Protein AF-A0A4R4GL55-F1 (afdb_monomer_lite)

Radius of gyration: 36.6 Å; chains: 1; bounding box: 123×50×94 Å

Organism: NCBI:txid357276

pLDDT: mean 77.52, std 16.95, range [28.11, 96.38]

Secondary structure (DSSP, 8-state):
--SHHHHHHHHHHHHHHHHHHH-TT-HHHHHHHHHHHHHHHH-TTSS-TT-HHHHHHHHHHHHHTTTT-STHHHHHHHHHTT-TTSSHHHHHHHHHHHHHHHHTT--GGGGGS-GGGS-HHHHHHHHHHHHHHHHHHH-GGGTGGGTSS---S-TT-----GGGHHHHHHHHHH--STTTHHHHHHHHHHHHHHHHSS-HHHHTB-HHHHHHT-GGGTT---B-HHHHHHHHT-SSPPGGGSPPTTSPP--EEEPSSSTT-EEEGGGS-HHHHHHHHHHHHHHHHHHHHHH--BTTB---EEEEEEESTTTT--HHHHHHHHHHHHHHHHTS--SS--EEEEEEE---HHHHTTS-GGG---EETTEE--S--SS--TT--HHHHHHHHTT-SS-S--HHHHHHHHHHHHHHHSS---TT-HHHHHHHHHHHHT---HHHHHHHHHHHHHHS--------

Foldseek 3Di:
DPPVVPVVVVVVVVVVLVCLLQVPVHPVLNVLNVLVLVLVVVCVVVDDPPDPVVVSSVVSVVPVVVPPDPVVSVVVVVVCVVVVQDDSVVSVVSLLLVLLCVLVVHDSCLVSDDLVPDDLLSVLSVVLSVLLVVLCLPPVVNVCVQDVDPDRQPPSGDPGDSVCSNVSVVVLVVQPAPSNLLNLLSVVQNVVCVVPVDRVLQVQFDPVLQVVVPDVQVPHRHHDPVSQCVVVVDPPDDSSNPHHPSDDDWDWDADPVDHSDTDTPVPDDPQVVLLCVVLVVVVVVLRNLLRDQDVNDHDQEEEAEAEASCVPHDLVCLLCVVVVNVVSVVSDDRPGHNYYHYHYDHPALNNQQCDWPVNDFADDPNDTDPPDQPDTRHNDDSLVCNCRVNVDVDRPDDVVLVVVLVVLVCVLVDPDDDLPDPVSLCVSLVSLVPDPDPVSSVVSVVSSCVSHPPPPPPDD

Structure (mmCIF, N/CA/C/O backbone):
data_AF-A0A4R4GL55-F1
#
_entry.id   AF-A0A4R4GL55-F1
#
loop_
_atom_site.group_PDB
_atom_site.id
_atom_site.type_symbol
_atom_site.label_atom_id
_atom_site.label_alt_id
_atom_site.label_comp_id
_atom_site.label_asym_id
_atom_site.label_entity_id
_atom_site.label_seq_id
_atom_site.pdbx_PDB_ins_code
_atom_site.Cartn_x
_atom_site.Cartn_y
_atom_site.Cartn_z
_atom_site.occupancy
_atom_site.B_iso_or_equiv
_atom_site.auth_seq_id
_atom_site.auth_comp_id
_atom_site.auth_asym_id
_atom_site.auth_atom_id
_atom_site.pdbx_PDB_model_num
ATOM 1 N N . MET A 1 1 ? -62.341 -5.459 10.898 1.00 30.66 1 MET A N 1
ATOM 2 C CA . MET A 1 1 ? -61.127 -5.985 11.565 1.00 30.66 1 MET A CA 1
ATOM 3 C C . MET A 1 1 ? -59.828 -5.554 10.856 1.00 30.66 1 MET A C 1
ATOM 5 O O . MET A 1 1 ? -58.960 -6.383 10.653 1.00 30.66 1 MET A O 1
ATOM 9 N N . VAL A 1 2 ? -59.649 -4.274 10.478 1.00 29.78 2 VAL A N 1
ATOM 10 C CA . VAL A 1 2 ? -58.371 -3.776 9.886 1.00 29.78 2 VAL A CA 1
ATOM 11 C C . VAL A 1 2 ? -58.024 -2.353 10.380 1.00 29.78 2 VAL A C 1
ATOM 13 O O . VAL A 1 2 ? -57.341 -1.598 9.705 1.00 29.78 2 VAL A O 1
ATOM 16 N N . VAL A 1 3 ? -58.511 -1.937 11.555 1.00 28.11 3 VAL A N 1
ATOM 17 C CA . VAL A 1 3 ? -58.248 -0.576 12.086 1.00 28.11 3 VAL A CA 1
ATOM 18 C C . VAL A 1 3 ? -57.342 -0.590 13.327 1.00 28.11 3 VAL A C 1
ATOM 20 O O . VAL A 1 3 ? -56.699 0.414 13.612 1.00 28.11 3 VAL A O 1
ATOM 23 N N . GLU A 1 4 ? -57.177 -1.734 13.997 1.00 29.48 4 GLU A N 1
ATOM 24 C CA . GLU A 1 4 ? -56.318 -1.851 15.191 1.00 29.48 4 GLU A CA 1
ATOM 25 C C . GLU A 1 4 ? -54.807 -1.825 14.861 1.00 29.48 4 GLU A C 1
ATOM 27 O O . GLU A 1 4 ? -54.028 -1.240 15.603 1.00 29.48 4 GLU A O 1
ATOM 32 N N . ASN A 1 5 ? -54.376 -2.270 13.672 1.00 36.34 5 ASN A N 1
ATOM 33 C CA . ASN A 1 5 ? -52.941 -2.356 13.332 1.00 36.34 5 ASN A CA 1
ATOM 34 C C . ASN A 1 5 ? -52.243 -1.024 12.980 1.00 36.34 5 ASN A C 1
ATOM 36 O O . ASN A 1 5 ? -51.018 -0.989 12.864 1.00 36.34 5 ASN A O 1
ATOM 40 N N . LEU A 1 6 ? -52.977 0.072 12.757 1.00 32.00 6 LEU A N 1
ATOM 41 C CA . LEU A 1 6 ? -52.378 1.369 12.397 1.00 32.00 6 LEU A CA 1
ATOM 42 C C . LEU A 1 6 ? -52.045 2.221 13.627 1.00 32.00 6 LEU A C 1
ATOM 44 O O . LEU A 1 6 ? -51.045 2.938 13.615 1.00 32.00 6 LEU A O 1
ATOM 48 N N . HIS A 1 7 ? -52.848 2.146 14.692 1.00 34.62 7 HIS A N 1
ATOM 49 C CA . HIS A 1 7 ? -52.571 2.867 15.937 1.00 34.62 7 HIS A CA 1
ATOM 50 C C . HIS A 1 7 ? -51.459 2.215 16.756 1.00 34.62 7 HIS A C 1
ATOM 52 O O . HIS A 1 7 ? -50.585 2.947 17.218 1.00 34.62 7 HIS A O 1
ATOM 58 N N . ASP A 1 8 ? -51.413 0.884 16.825 1.00 39.06 8 ASP A N 1
ATOM 59 C CA . ASP A 1 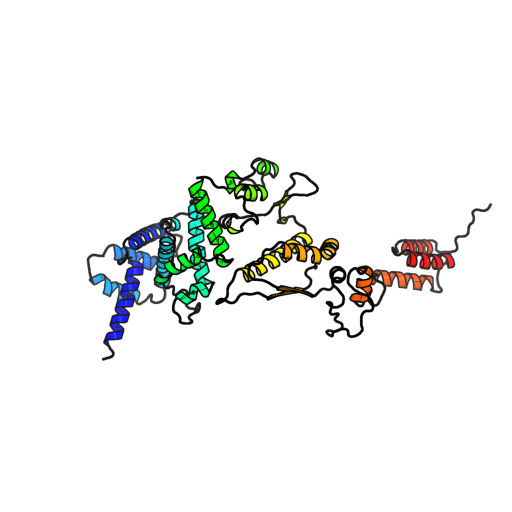8 ? -50.361 0.167 17.555 1.00 39.06 8 ASP A CA 1
ATOM 60 C C . ASP A 1 8 ? -48.976 0.385 16.931 1.00 39.06 8 ASP A C 1
ATOM 62 O O . ASP A 1 8 ? -48.041 0.769 17.629 1.00 39.06 8 ASP A O 1
ATOM 66 N N . ASN A 1 9 ? -48.868 0.320 15.597 1.00 43.47 9 ASN A N 1
ATOM 67 C CA . ASN A 1 9 ? -47.631 0.675 14.887 1.00 43.47 9 ASN A CA 1
ATOM 68 C C . ASN A 1 9 ? -47.214 2.135 15.134 1.00 43.47 9 ASN A C 1
ATOM 70 O O . ASN A 1 9 ? -46.028 2.450 15.189 1.00 43.47 9 ASN A O 1
ATOM 74 N N . THR A 1 10 ? -48.173 3.056 15.276 1.00 45.47 10 THR A N 1
ATOM 75 C CA . THR A 1 10 ? -47.854 4.471 15.523 1.00 45.47 10 THR A CA 1
ATOM 76 C C . THR A 1 10 ? -47.361 4.679 16.957 1.00 45.47 10 THR A C 1
ATOM 78 O O . THR A 1 10 ? -46.409 5.426 17.163 1.00 45.47 10 THR A O 1
ATOM 81 N N . LEU A 1 11 ? -47.974 4.012 17.939 1.00 46.81 11 LEU A N 1
ATOM 82 C CA . LEU A 1 11 ? -47.552 4.034 19.343 1.00 46.81 11 LEU A CA 1
ATOM 83 C C . LEU A 1 11 ? -46.159 3.423 19.525 1.00 46.81 11 LEU A C 1
ATOM 85 O O . LEU A 1 11 ? -45.307 4.063 20.133 1.00 46.81 11 LEU A O 1
ATOM 89 N N . GLU A 1 12 ? -45.887 2.272 18.914 1.00 49.31 12 GLU A N 1
ATOM 90 C CA . GLU A 1 12 ? -44.582 1.602 18.974 1.00 49.31 12 GLU A CA 1
ATOM 91 C C . GLU A 1 12 ? -43.459 2.462 18.365 1.00 49.31 12 GLU A C 1
ATOM 93 O O . GLU A 1 12 ? -42.382 2.626 18.947 1.00 49.31 12 GLU A O 1
ATOM 98 N N . ILE A 1 13 ? -43.719 3.095 17.216 1.00 52.75 13 ILE A N 1
ATOM 99 C CA . ILE A 1 13 ? -42.781 4.045 16.599 1.00 52.75 13 ILE A CA 1
ATOM 100 C C . ILE A 1 13 ? -42.515 5.230 17.537 1.00 52.75 13 ILE A C 1
ATOM 102 O O . ILE A 1 13 ? -41.374 5.687 17.651 1.00 52.75 13 ILE A O 1
ATOM 106 N N . ILE A 1 14 ? -43.549 5.734 18.213 1.00 52.19 14 ILE A N 1
ATOM 107 C CA . ILE A 1 14 ? -43.421 6.861 19.139 1.00 52.19 14 ILE A CA 1
ATOM 108 C C . ILE A 1 14 ? -42.632 6.462 20.392 1.00 52.19 14 ILE A C 1
ATOM 110 O O . ILE A 1 14 ? -41.744 7.213 20.796 1.00 52.19 14 ILE A O 1
ATOM 114 N N . GLU A 1 15 ? -42.891 5.296 20.980 1.00 57.12 15 GLU A N 1
ATOM 115 C CA . GLU A 1 15 ? -42.141 4.781 22.132 1.00 57.12 15 GLU A CA 1
ATOM 116 C C . GLU A 1 15 ? -40.660 4.574 21.805 1.00 57.12 15 GLU A C 1
ATOM 118 O O . GLU A 1 15 ? -39.788 4.961 22.583 1.00 57.12 15 GLU A O 1
ATOM 123 N N . ASN A 1 16 ? -40.351 4.043 20.621 1.00 61.22 16 ASN A N 1
ATOM 124 C CA . ASN A 1 16 ? -38.969 3.898 20.167 1.00 61.22 16 ASN A CA 1
ATOM 125 C C . ASN A 1 16 ? -38.289 5.257 19.938 1.00 61.22 16 ASN A C 1
ATOM 127 O O . ASN A 1 16 ? -37.118 5.434 20.272 1.00 61.22 16 ASN A O 1
ATOM 131 N N . CYS A 1 17 ? -39.015 6.256 19.426 1.00 60.09 17 CYS A N 1
ATOM 132 C CA . CYS A 1 17 ? -38.489 7.617 19.305 1.00 60.09 17 CYS A CA 1
ATOM 133 C C . CYS A 1 17 ? -38.248 8.278 20.670 1.00 60.09 17 CYS A C 1
ATOM 135 O O . CYS A 1 17 ? -37.281 9.026 20.816 1.00 60.09 17 CYS A O 1
ATOM 137 N N . LEU A 1 18 ? -39.111 8.021 21.657 1.00 61.38 18 LEU A N 1
ATOM 138 C CA . LEU A 1 18 ? -38.955 8.531 23.019 1.00 61.38 18 LEU A CA 1
ATOM 139 C C . LEU A 1 18 ? -37.742 7.909 23.706 1.00 61.38 18 LEU A C 1
ATOM 141 O O . LEU A 1 18 ? -36.926 8.649 24.245 1.00 61.38 18 LEU A O 1
ATOM 145 N N . ASP A 1 19 ? -37.551 6.595 23.604 1.00 66.94 19 ASP A N 1
ATOM 146 C CA . ASP A 1 19 ? -36.367 5.943 24.170 1.00 66.94 19 ASP A CA 1
ATOM 147 C C . ASP A 1 19 ? -35.058 6.453 23.541 1.00 66.94 19 ASP A C 1
ATOM 149 O O . ASP A 1 19 ? -34.090 6.734 24.246 1.00 66.94 19 ASP A O 1
ATOM 153 N N . LEU A 1 20 ? -35.036 6.704 22.227 1.00 67.19 20 LEU A N 1
ATOM 154 C CA . LEU A 1 20 ? -33.890 7.340 21.561 1.00 67.19 20 LEU A CA 1
ATOM 155 C C . LEU A 1 20 ? -33.590 8.761 22.080 1.00 67.19 20 LEU A C 1
ATOM 157 O O . LEU A 1 20 ? -32.464 9.240 21.942 1.00 67.19 20 LEU A O 1
ATOM 161 N N . LEU A 1 21 ? -34.582 9.452 22.647 1.00 63.69 21 LEU A N 1
ATOM 162 C CA . LEU A 1 21 ? -34.470 10.824 23.155 1.00 63.69 21 LEU A CA 1
ATOM 163 C C . LEU A 1 21 ? -34.129 10.892 24.645 1.00 63.69 21 LEU A C 1
ATOM 165 O O . LEU A 1 21 ? -33.408 11.807 25.060 1.00 63.69 21 LEU A O 1
ATOM 169 N N . THR A 1 22 ? -34.686 9.982 25.442 1.00 65.44 22 THR A N 1
ATOM 170 C CA . THR A 1 22 ? -34.645 10.029 26.911 1.00 65.44 22 THR A CA 1
ATOM 171 C C . THR A 1 22 ? -33.821 8.903 27.524 1.00 65.44 22 THR A C 1
ATOM 173 O O . THR A 1 22 ? -33.397 9.027 28.674 1.00 65.44 22 THR A O 1
ATOM 176 N N . GLY A 1 23 ? -33.576 7.825 26.776 1.00 68.06 23 GLY A N 1
ATOM 177 C CA . GLY A 1 23 ? -32.973 6.593 27.274 1.00 68.06 23 GLY A CA 1
ATOM 178 C C . GLY A 1 23 ? -33.762 5.957 28.411 1.00 68.06 23 GLY A C 1
ATOM 179 O O . GLY A 1 23 ? -33.166 5.389 29.321 1.00 68.06 23 GLY A O 1
ATOM 180 N N . GLU A 1 24 ? -35.088 6.102 28.411 1.00 70.06 24 GLU A N 1
ATOM 181 C CA . GLU A 1 24 ? -35.962 5.568 29.459 1.00 70.06 24 GLU A CA 1
ATOM 182 C C . GLU A 1 24 ? -35.812 4.057 29.661 1.00 70.06 24 GLU A C 1
ATOM 184 O O . GLU A 1 24 ? -35.891 3.600 30.801 1.00 70.06 24 GLU A O 1
ATOM 189 N N . LYS A 1 25 ? -35.522 3.294 28.601 1.00 75.19 25 LYS A N 1
ATOM 190 C CA . LYS A 1 25 ? -35.331 1.841 28.685 1.00 75.19 25 LYS A CA 1
ATOM 191 C C . LYS A 1 25 ? -33.949 1.454 29.224 1.00 75.19 25 LYS A C 1
ATOM 193 O O . LYS A 1 25 ? -33.777 0.332 29.692 1.00 75.19 25 LYS A O 1
ATOM 198 N N . GLU A 1 26 ? -32.961 2.354 29.187 1.00 81.19 26 GLU A N 1
ATOM 199 C CA . GLU A 1 26 ? -31.577 2.055 29.571 1.00 81.19 26 GLU A CA 1
ATOM 200 C C . GLU A 1 26 ? -30.912 3.197 30.378 1.00 81.19 26 GLU A C 1
ATOM 202 O O . GLU A 1 26 ? -30.467 4.201 29.807 1.00 81.19 26 GLU A O 1
ATOM 207 N N . PRO A 1 27 ? -30.725 3.031 31.706 1.00 82.44 27 PRO A N 1
ATOM 208 C CA . PRO A 1 27 ? -30.149 4.065 32.572 1.00 82.44 27 PRO A CA 1
ATOM 209 C C . PRO A 1 27 ? -28.747 4.545 32.160 1.00 82.44 27 PRO A C 1
ATOM 211 O O . PRO A 1 27 ? -28.428 5.731 32.283 1.00 82.44 27 PRO A O 1
ATOM 214 N N . SER A 1 28 ? -27.899 3.644 31.654 1.00 84.50 28 SER A N 1
ATOM 215 C CA . SER A 1 28 ? -26.555 3.969 31.161 1.00 84.50 28 SER A CA 1
ATOM 216 C C . SER A 1 28 ? -26.596 4.848 29.909 1.00 84.50 28 SER A C 1
ATOM 218 O O . SER A 1 28 ? -25.795 5.779 29.793 1.00 84.50 28 SER A O 1
ATOM 220 N N . TYR A 1 29 ? -27.560 4.617 29.016 1.00 83.56 29 TYR A N 1
ATOM 221 C CA . TYR A 1 29 ? -27.779 5.458 27.844 1.00 83.56 29 TYR A CA 1
ATOM 222 C C . TYR A 1 29 ? -28.349 6.826 28.229 1.00 83.56 29 TYR A C 1
ATOM 224 O O . TYR A 1 29 ? -27.867 7.850 27.746 1.00 83.56 29 TYR A O 1
ATOM 232 N N . LYS A 1 30 ? -29.292 6.877 29.179 1.00 80.81 30 LYS A N 1
ATOM 233 C CA . LYS A 1 30 ? -29.804 8.142 29.733 1.00 80.81 30 LYS A CA 1
ATOM 234 C C . LYS A 1 30 ? -28.688 9.014 30.313 1.00 80.81 30 LYS A C 1
ATOM 236 O O . LYS A 1 30 ? -28.645 10.218 30.062 1.00 80.81 30 LYS A O 1
ATOM 241 N N . LYS A 1 31 ? -27.741 8.415 31.046 1.00 83.19 31 LYS A N 1
ATOM 242 C CA . LYS A 1 31 ? -26.564 9.129 31.571 1.00 83.19 31 LYS A CA 1
ATOM 243 C C . LYS A 1 31 ? -25.682 9.683 30.448 1.00 83.19 31 LYS A C 1
ATOM 245 O O . LYS A 1 31 ? -25.271 10.840 30.516 1.00 83.19 31 LYS A O 1
ATOM 250 N N . PHE A 1 32 ? -25.425 8.884 29.412 1.00 84.88 32 PHE A N 1
ATOM 251 C CA . PHE A 1 32 ? -24.691 9.326 28.224 1.00 84.88 32 PHE A CA 1
ATOM 252 C C . PHE A 1 32 ? -25.380 10.510 27.533 1.00 84.88 32 PHE A C 1
ATOM 254 O O . PHE A 1 32 ? -24.731 11.521 27.268 1.00 84.88 32 PHE A O 1
ATOM 261 N N . LEU A 1 33 ? -26.695 10.426 27.309 1.00 79.31 33 LEU A N 1
ATOM 262 C CA . LEU A 1 33 ? -27.477 11.497 26.694 1.00 79.31 33 LEU A CA 1
ATOM 263 C C . LEU A 1 33 ? -27.418 12.794 27.503 1.00 79.31 33 LEU A C 1
ATOM 265 O O . LEU A 1 33 ? -27.186 13.854 26.925 1.00 79.31 33 LEU A O 1
ATOM 269 N N . ASN A 1 34 ? -27.548 12.721 28.829 1.00 77.12 34 ASN A N 1
ATOM 270 C CA . ASN A 1 34 ? -27.443 13.900 29.690 1.00 77.12 34 ASN A CA 1
ATOM 271 C C . ASN A 1 34 ? -26.083 14.592 29.547 1.00 77.12 34 ASN A C 1
ATOM 273 O O . ASN A 1 34 ? -26.033 15.800 29.312 1.00 77.12 34 ASN A O 1
ATOM 277 N N . HIS A 1 35 ? -24.984 13.833 29.600 1.00 80.31 35 HIS A N 1
ATOM 278 C CA . HIS A 1 35 ? -23.653 14.399 29.383 1.00 80.31 35 HIS A CA 1
ATOM 279 C C . HIS A 1 35 ? -23.506 14.987 27.966 1.00 80.31 35 HIS A C 1
ATOM 281 O O . HIS A 1 35 ? -22.952 16.076 27.810 1.00 80.31 35 HIS A O 1
ATOM 287 N N . CYS A 1 36 ? -24.047 14.324 26.933 1.00 78.31 36 CYS A N 1
ATOM 288 C CA . CYS A 1 36 ? -24.042 14.838 25.562 1.00 78.31 36 CYS A CA 1
ATOM 289 C C . CYS A 1 36 ? -24.770 16.181 25.481 1.00 78.31 36 CYS A C 1
ATOM 291 O O . CYS A 1 36 ? -24.253 17.132 24.896 1.00 78.31 36 CYS A O 1
ATOM 293 N N . TYR A 1 37 ? -25.960 16.279 26.071 1.00 74.19 37 TYR A N 1
ATOM 294 C CA . TYR A 1 37 ? -26.757 17.501 26.059 1.00 74.19 37 TYR A CA 1
ATOM 295 C C . TYR A 1 37 ? -26.066 18.642 26.807 1.00 74.19 37 TYR A C 1
ATOM 297 O O . TYR A 1 37 ? -26.041 19.767 26.303 1.00 74.19 37 TYR A O 1
ATOM 305 N N . GLU A 1 38 ? -25.439 18.365 27.951 1.00 75.12 38 GLU A N 1
ATOM 306 C CA . GLU A 1 38 ? -24.621 19.348 28.667 1.00 75.12 38 GLU A CA 1
ATOM 307 C C . GLU A 1 38 ? -23.426 19.821 27.834 1.00 75.12 38 GLU A C 1
ATOM 309 O O . GLU A 1 38 ? -23.159 21.025 27.746 1.00 75.12 38 GLU A O 1
ATOM 314 N N . TRP A 1 39 ? -22.715 18.887 27.200 1.00 76.94 39 TRP A N 1
ATOM 315 C CA . TRP A 1 39 ? -21.561 19.186 26.361 1.00 76.94 39 TRP A CA 1
ATOM 316 C C . TRP A 1 39 ? -21.942 20.057 25.159 1.00 76.94 39 TRP A C 1
ATOM 318 O O . TRP A 1 39 ? -21.316 21.095 24.922 1.00 76.94 39 TRP A O 1
ATOM 328 N N . ILE A 1 40 ? -23.019 19.700 24.449 1.00 71.25 40 ILE A N 1
ATOM 329 C CA . ILE A 1 40 ? -23.543 20.497 23.333 1.00 71.25 40 ILE A CA 1
ATOM 330 C C . ILE A 1 40 ? -23.992 21.877 23.837 1.00 71.25 40 ILE A C 1
ATOM 332 O O . ILE A 1 40 ? -23.667 22.897 23.227 1.00 71.25 40 ILE A O 1
ATOM 336 N N . GLY A 1 41 ? -24.685 21.935 24.979 1.00 65.62 41 GLY A N 1
ATOM 337 C CA . GLY A 1 41 ? -25.187 23.176 25.570 1.00 65.62 41 GLY A CA 1
ATOM 338 C C . GLY A 1 41 ? -24.093 24.195 25.912 1.00 65.62 41 GLY A C 1
ATOM 339 O O . GLY A 1 41 ? -24.320 25.404 25.786 1.00 65.62 41 GLY A O 1
ATOM 340 N N . LYS A 1 42 ? -22.894 23.722 26.282 1.00 72.44 42 LYS A N 1
ATOM 341 C CA . LYS A 1 42 ? -21.705 24.558 26.531 1.00 72.44 42 LYS A CA 1
ATOM 342 C C . LYS A 1 42 ? -21.059 25.082 25.239 1.00 72.44 42 LYS A C 1
ATOM 344 O O . LYS A 1 42 ? -20.378 26.104 25.278 1.00 72.44 42 LYS A O 1
ATOM 349 N N . ARG A 1 43 ? -21.308 24.456 24.081 1.00 69.88 43 ARG A N 1
ATOM 350 C CA . ARG A 1 43 ? -20.709 24.802 22.776 1.00 69.88 43 ARG A CA 1
ATOM 351 C C . ARG A 1 43 ? -21.719 25.407 21.800 1.00 69.88 43 ARG A C 1
ATOM 353 O O . ARG A 1 43 ? -21.942 24.905 20.701 1.00 69.88 43 ARG A O 1
ATOM 360 N N . ARG A 1 44 ? -22.299 26.551 22.175 1.00 58.22 44 ARG A N 1
ATOM 361 C CA . ARG A 1 44 ? -23.325 27.263 21.380 1.00 58.22 44 ARG A CA 1
ATOM 362 C C . ARG A 1 44 ? -22.867 27.728 19.985 1.00 58.22 44 ARG A C 1
ATOM 364 O O . ARG A 1 44 ? -23.719 28.116 19.192 1.00 58.22 44 ARG A O 1
ATOM 371 N N . SER A 1 45 ? -21.565 27.705 19.687 1.00 57.66 45 SER A N 1
ATOM 372 C CA . SER A 1 45 ? -20.988 28.016 18.369 1.00 57.66 45 SER A CA 1
ATOM 373 C C . SER A 1 45 ? -21.021 26.844 17.379 1.00 57.66 45 SER A C 1
ATOM 375 O O . SER A 1 45 ? -20.857 27.067 16.185 1.00 57.66 45 SER A O 1
ATOM 377 N N . MET A 1 46 ? -21.254 25.608 17.841 1.00 54.09 46 MET A N 1
ATOM 378 C CA . MET A 1 46 ? -21.240 24.400 16.996 1.00 54.09 46 MET A CA 1
ATOM 379 C C . MET A 1 46 ? -22.494 24.248 16.122 1.00 54.09 46 MET A C 1
ATOM 381 O O . MET A 1 46 ? -22.518 23.425 15.212 1.00 54.09 46 MET A O 1
ATOM 385 N N . TYR A 1 47 ? -23.557 25.008 16.394 1.00 57.97 47 TYR A N 1
ATOM 386 C CA . TYR A 1 47 ? -24.823 24.887 15.679 1.00 57.97 47 TYR A CA 1
ATOM 387 C C . TYR A 1 47 ? -25.528 26.240 15.560 1.00 57.97 47 TYR A C 1
ATOM 389 O O . TYR A 1 47 ? -25.588 27.030 16.503 1.00 57.97 47 TYR A O 1
ATOM 397 N N . SER A 1 48 ? -26.087 26.511 14.376 1.00 52.88 48 SER A N 1
ATOM 398 C CA . SER A 1 48 ? -26.802 27.761 14.092 1.00 52.88 48 SER A CA 1
ATOM 399 C C . SER A 1 48 ? -27.932 28.000 15.100 1.00 52.88 48 SER A C 1
ATOM 401 O O . SER A 1 48 ? -28.632 27.068 15.511 1.00 52.88 48 SER A O 1
ATOM 403 N N . SER A 1 49 ? -28.165 29.266 15.460 1.00 55.44 49 SER A N 1
ATOM 404 C CA . SER A 1 49 ? -29.291 29.680 16.310 1.00 55.44 49 SER A CA 1
ATOM 405 C C . SER A 1 49 ? -30.654 29.290 15.733 1.00 55.44 49 SER A C 1
ATOM 407 O O . SER A 1 49 ? -31.604 29.119 16.494 1.00 55.44 49 SER A O 1
ATOM 409 N N . LYS A 1 50 ? -30.728 29.089 14.412 1.00 56.22 50 LYS A N 1
ATOM 410 C CA . LYS A 1 50 ? -31.917 28.633 13.682 1.00 56.22 50 LYS A CA 1
ATOM 411 C C . LYS A 1 50 ? -31.941 27.121 13.417 1.00 56.22 50 LYS A C 1
ATOM 413 O O . LYS A 1 50 ? -32.883 26.655 12.793 1.00 56.22 50 LYS A O 1
ATOM 418 N N . SER A 1 51 ? -30.930 26.363 13.852 1.00 59.34 51 SER A N 1
ATOM 419 C CA . SER A 1 51 ? -30.853 24.924 13.568 1.00 59.34 51 SER A CA 1
ATOM 420 C C . SER A 1 51 ? -31.939 24.127 14.294 1.00 59.34 51 SER A C 1
ATOM 422 O O . SER A 1 51 ? -32.247 24.385 15.463 1.00 59.34 51 SER A O 1
ATOM 424 N N . ASP A 1 52 ? -32.458 23.102 13.620 1.00 54.56 52 ASP A N 1
ATOM 425 C CA . ASP A 1 52 ? -33.419 22.150 14.191 1.00 54.56 52 ASP A CA 1
ATOM 426 C C . ASP A 1 52 ? -32.848 21.421 15.418 1.00 54.56 52 ASP A C 1
ATOM 428 O O . ASP A 1 52 ? -33.586 21.104 16.351 1.00 54.56 52 ASP A O 1
ATOM 432 N N . LEU A 1 53 ? -31.521 21.246 15.473 1.00 54.78 53 LEU A N 1
ATOM 433 C CA . LEU A 1 53 ? -30.796 20.693 16.620 1.00 54.78 53 LEU A CA 1
ATOM 434 C C . LEU A 1 53 ? -30.991 21.548 17.884 1.00 54.78 53 LEU A C 1
ATOM 436 O O . LEU A 1 53 ? -31.278 21.025 18.957 1.00 54.78 53 LEU A O 1
ATOM 440 N N . ARG A 1 54 ? -30.891 22.882 17.774 1.00 59.84 54 ARG A N 1
ATOM 441 C CA . ARG A 1 54 ? -31.109 23.788 18.916 1.00 59.84 54 ARG A CA 1
ATOM 442 C C . ARG A 1 54 ? -32.550 23.743 19.405 1.00 59.84 54 ARG A C 1
ATOM 444 O O . ARG A 1 54 ? -32.795 23.802 20.608 1.00 59.84 54 ARG A O 1
ATOM 451 N N . GLN A 1 55 ? -33.500 23.674 18.477 1.00 60.72 55 GLN A N 1
ATOM 452 C CA . GLN A 1 55 ? -34.922 23.600 18.806 1.00 60.72 55 GLN A CA 1
ATOM 453 C C . GLN A 1 55 ? -35.256 22.275 19.504 1.00 60.72 55 GLN A C 1
ATOM 455 O O . GLN A 1 55 ? -35.987 22.289 20.493 1.00 60.72 55 GLN A O 1
ATOM 460 N N . LEU A 1 56 ? -34.655 21.168 19.053 1.00 58.38 56 LEU A N 1
ATOM 461 C CA . LEU A 1 56 ? -34.731 19.860 19.703 1.00 58.38 56 LEU A CA 1
ATOM 462 C C . LEU A 1 56 ? -34.152 19.895 21.120 1.00 58.38 56 LEU A C 1
ATOM 464 O O . LEU A 1 56 ? -34.859 19.557 22.060 1.00 58.38 56 LEU A O 1
ATOM 468 N N . LEU A 1 57 ? -32.912 20.360 21.293 1.00 57.75 57 LEU A N 1
ATOM 469 C CA . LEU A 1 57 ? -32.250 20.427 22.604 1.00 57.75 57 LEU A CA 1
ATOM 470 C C . LEU A 1 57 ? -33.031 21.288 23.602 1.00 57.75 57 LEU A C 1
ATOM 472 O O . LEU A 1 57 ? -33.217 20.901 24.752 1.00 57.75 57 LEU A O 1
ATOM 476 N N . ASN A 1 58 ? -33.561 22.429 23.154 1.00 60.75 58 ASN A N 1
ATOM 477 C CA . ASN A 1 58 ? -34.390 23.293 23.993 1.00 60.75 58 ASN A CA 1
ATOM 478 C C . ASN A 1 58 ? -35.712 22.628 24.405 1.00 60.75 58 ASN A C 1
ATOM 480 O O . ASN A 1 58 ? -36.215 22.888 25.498 1.00 60.75 58 ASN A O 1
ATOM 484 N N . ALA A 1 59 ? -36.314 21.815 23.537 1.00 58.06 59 ALA A N 1
ATOM 485 C CA . ALA A 1 59 ? -37.524 21.078 23.881 1.00 58.06 59 ALA A CA 1
ATOM 486 C C . ALA A 1 59 ? -37.235 19.861 24.757 1.00 58.06 59 ALA A C 1
ATOM 488 O O . ALA A 1 59 ? -38.025 19.585 25.651 1.00 58.06 59 ALA A O 1
ATOM 489 N N . LEU A 1 60 ? -36.098 19.197 24.552 1.00 55.12 60 LEU A N 1
ATOM 490 C CA . LEU A 1 60 ? -35.612 18.110 25.396 1.00 55.12 60 LEU A CA 1
ATOM 491 C C . LEU A 1 60 ? -35.330 18.596 26.815 1.00 55.12 60 LEU A C 1
ATOM 493 O O . LEU A 1 60 ? -35.851 18.011 27.755 1.00 55.12 60 LEU A O 1
ATOM 497 N N . MET A 1 61 ? -34.631 19.724 26.984 1.00 56.06 61 MET A N 1
ATOM 498 C CA . MET A 1 61 ? -34.453 20.351 28.302 1.00 56.06 61 MET A CA 1
ATOM 499 C C . MET A 1 61 ? -35.796 20.690 28.966 1.00 56.06 61 MET A C 1
ATOM 501 O O . MET A 1 61 ? -35.946 20.546 30.174 1.00 56.06 61 MET A O 1
ATOM 505 N N . LYS A 1 62 ? -36.801 21.113 28.187 1.00 58.19 62 LYS A N 1
ATOM 506 C CA . LYS A 1 62 ? -38.160 21.355 28.701 1.00 58.19 62 LYS A CA 1
ATOM 507 C C . LYS A 1 62 ? -38.930 20.069 29.015 1.00 58.19 62 LYS A C 1
ATOM 509 O O . LYS A 1 62 ? -39.832 20.120 29.841 1.00 58.19 62 LYS A O 1
ATOM 514 N N . TYR A 1 63 ? -38.628 18.959 28.348 1.00 54.16 63 TYR A N 1
ATOM 515 C CA . TYR A 1 63 ? -39.285 17.668 28.550 1.00 54.16 63 TYR A CA 1
ATOM 516 C C . TYR A 1 63 ? -38.696 16.920 29.751 1.00 54.16 63 TYR A C 1
ATOM 518 O O . TYR A 1 63 ? -39.445 16.519 30.632 1.00 54.16 63 TYR A O 1
ATOM 526 N N . VAL A 1 64 ? -37.364 16.826 29.843 1.00 53.03 64 VAL A N 1
ATOM 527 C CA . VAL A 1 64 ? -36.637 16.182 30.955 1.00 53.03 64 VAL A CA 1
ATOM 528 C C . VAL A 1 64 ? -36.963 16.836 32.304 1.00 53.03 64 VAL A C 1
ATOM 530 O O . VAL A 1 64 ? -37.058 16.146 33.313 1.00 53.03 64 VAL A O 1
ATOM 533 N N . ASN A 1 65 ? -37.222 18.147 32.321 1.00 52.62 65 ASN A N 1
ATOM 534 C CA . ASN A 1 65 ? -37.632 18.864 33.532 1.00 52.62 65 ASN A CA 1
ATOM 535 C C . ASN A 1 65 ? -39.111 18.644 33.930 1.00 52.62 65 ASN A C 1
ATOM 537 O O . ASN A 1 65 ? -39.506 19.092 35.000 1.00 52.62 65 ASN A O 1
ATOM 541 N N . ASN A 1 66 ? -39.930 17.985 33.098 1.00 50.78 66 ASN A N 1
ATOM 542 C CA . ASN A 1 66 ? -41.388 17.848 33.266 1.00 50.78 66 ASN A CA 1
ATOM 543 C C . ASN A 1 66 ? -41.867 16.386 33.436 1.00 50.78 66 ASN A C 1
ATOM 545 O O . ASN A 1 66 ? -43.044 16.104 33.226 1.00 50.78 66 ASN A O 1
ATOM 549 N N . VAL A 1 67 ? -40.987 15.451 33.811 1.00 43.59 67 VAL A N 1
ATOM 550 C CA . VAL A 1 67 ? -41.224 13.982 33.796 1.00 43.59 67 VAL A CA 1
ATOM 551 C C . VAL A 1 67 ? -42.252 13.469 34.840 1.00 43.59 67 VAL A C 1
ATOM 553 O O . VAL A 1 67 ? -42.345 12.273 35.071 1.00 43.59 67 VAL A O 1
ATOM 556 N N . ASN A 1 68 ? -43.100 14.320 35.431 1.00 44.66 68 ASN A N 1
ATOM 557 C CA . ASN A 1 68 ? -44.119 13.885 36.404 1.00 44.66 68 ASN A CA 1
ATOM 558 C C . ASN A 1 68 ? -45.562 13.805 35.881 1.00 44.66 68 ASN A C 1
ATOM 560 O O . ASN A 1 68 ? -46.423 13.362 36.631 1.00 44.66 68 ASN A O 1
ATOM 564 N N . ASP A 1 69 ? -45.848 14.165 34.627 1.00 44.88 69 ASP A N 1
ATOM 565 C CA . ASP A 1 69 ? -47.212 14.090 34.085 1.00 44.88 69 ASP A CA 1
ATOM 566 C C . ASP A 1 69 ? -47.258 13.342 32.751 1.00 44.88 69 ASP A C 1
ATOM 568 O O . ASP A 1 69 ? -46.334 13.420 31.948 1.00 44.88 69 ASP A O 1
ATOM 572 N N . SER A 1 70 ? -48.370 12.657 32.478 1.00 42.41 70 SER A N 1
ATOM 573 C CA . SER A 1 70 ? -48.693 11.983 31.206 1.00 42.41 70 SER A CA 1
ATOM 574 C C . SER A 1 70 ? -49.250 12.938 30.127 1.00 42.41 70 SER A C 1
ATOM 576 O O . SER A 1 70 ? -49.345 12.596 28.947 1.00 42.41 70 SER A O 1
ATOM 578 N N . LEU A 1 71 ? -49.564 14.186 30.500 1.00 40.72 71 LEU A N 1
ATOM 579 C CA . LEU A 1 71 ? -50.000 15.282 29.617 1.00 40.72 71 LEU A CA 1
ATOM 580 C C . LEU A 1 71 ? -48.971 15.858 28.599 1.00 40.72 71 LEU A C 1
ATOM 582 O O . LEU A 1 71 ? -49.410 16.412 27.581 1.00 40.72 71 LEU A O 1
ATOM 586 N N . PRO A 1 72 ? -47.636 15.785 28.789 1.00 49.44 72 PRO A N 1
ATOM 587 C CA . PRO A 1 72 ? -46.640 16.309 27.854 1.00 49.44 72 PRO A CA 1
ATOM 588 C C . PRO A 1 72 ? -46.671 15.613 26.494 1.00 49.44 72 PRO A C 1
ATOM 590 O O . PRO A 1 72 ? -46.395 16.264 25.492 1.00 49.44 72 PRO A O 1
ATOM 593 N N . PHE A 1 73 ? -47.063 14.337 26.440 1.00 45.31 73 PHE A N 1
ATOM 594 C CA . PHE A 1 73 ? -47.046 13.478 25.251 1.00 45.31 73 PHE A CA 1
ATOM 595 C C . PHE A 1 73 ? -47.867 14.036 24.079 1.00 45.31 73 PHE A C 1
ATOM 597 O O . PHE A 1 73 ? -47.336 14.301 23.000 1.00 45.31 73 PHE A O 1
ATOM 604 N N . ASN A 1 74 ? -49.155 14.316 24.305 1.00 45.62 74 ASN A N 1
ATOM 605 C CA . ASN A 1 74 ? -50.047 14.829 23.260 1.00 45.62 74 ASN A CA 1
ATOM 606 C C . ASN A 1 74 ? -49.654 16.240 22.799 1.00 45.62 74 ASN A C 1
ATOM 608 O O . ASN A 1 74 ? -49.868 16.602 21.640 1.00 45.62 74 ASN A O 1
ATOM 612 N N . ARG A 1 75 ? -49.039 17.039 23.683 1.00 47.75 75 ARG A N 1
ATOM 613 C CA . ARG A 1 75 ? -48.463 18.348 23.334 1.00 47.75 75 ARG A CA 1
ATOM 614 C C . ARG A 1 75 ? -47.145 18.216 22.570 1.00 47.75 75 ARG A C 1
ATOM 616 O O . ARG A 1 75 ? -46.927 18.992 21.641 1.00 47.75 75 ARG A O 1
ATOM 623 N N . PHE A 1 76 ? -46.293 17.260 22.928 1.00 50.50 76 PHE A N 1
ATOM 624 C CA . PHE A 1 76 ? -45.008 17.003 22.280 1.00 50.50 76 PHE A CA 1
ATOM 625 C C . PHE A 1 76 ? -45.232 16.468 20.859 1.00 50.50 76 PHE A C 1
ATOM 627 O O . PHE A 1 76 ? -44.770 17.084 19.901 1.00 50.50 76 PHE A O 1
ATOM 634 N N . ALA A 1 77 ? -46.072 15.440 20.699 1.00 46.78 77 ALA A N 1
ATOM 635 C CA . ALA A 1 77 ? -46.432 14.856 19.407 1.00 46.78 77 ALA A CA 1
ATOM 636 C C . ALA A 1 77 ? -47.123 15.861 18.458 1.00 46.78 77 ALA A C 1
ATOM 638 O O . ALA A 1 77 ? -46.733 15.982 17.296 1.00 46.78 77 ALA A O 1
ATOM 639 N N . LYS A 1 78 ? -48.093 16.666 18.937 1.00 49.34 78 LYS A N 1
ATOM 640 C CA . LYS A 1 78 ? -48.742 17.713 18.109 1.00 49.34 78 LYS A CA 1
ATOM 641 C C . LYS A 1 78 ? -47.789 18.831 17.687 1.00 49.34 78 LYS A C 1
ATOM 643 O O . LYS A 1 78 ? -47.941 19.367 16.592 1.00 49.34 78 LYS A O 1
ATOM 648 N N . LYS A 1 79 ? -46.838 19.214 18.546 1.00 46.66 79 LYS A N 1
ATOM 649 C CA . LYS A 1 79 ? -45.876 20.286 18.253 1.00 46.66 79 LYS A CA 1
ATOM 650 C C . LYS A 1 79 ? -44.785 19.829 17.279 1.00 46.66 79 LYS A C 1
ATOM 652 O O . LYS A 1 79 ? -44.325 20.640 16.477 1.00 46.66 79 LYS A O 1
ATOM 657 N N . TYR A 1 80 ? -44.415 18.549 17.321 1.00 47.91 80 TYR A N 1
ATOM 658 C CA . TYR A 1 80 ? -43.337 17.977 16.511 1.00 47.91 80 TYR A CA 1
ATOM 659 C C . TYR A 1 80 ? -43.763 17.362 15.176 1.00 47.91 80 TYR A C 1
ATOM 661 O O . TYR A 1 80 ? -42.915 17.251 14.299 1.00 47.91 80 TYR A O 1
ATOM 669 N N . LYS A 1 81 ? -45.065 17.135 14.946 1.00 43.12 81 LYS A N 1
ATOM 670 C CA . LYS A 1 81 ? -45.651 16.777 13.633 1.00 43.12 81 LYS A CA 1
ATOM 671 C C . LYS A 1 81 ? -45.315 17.751 12.482 1.00 43.12 81 LYS A C 1
ATOM 673 O O . LYS A 1 81 ? -45.638 17.503 11.330 1.00 43.12 81 LYS A O 1
ATOM 678 N N . ARG A 1 82 ? -44.730 18.920 12.785 1.00 41.66 82 ARG A N 1
ATOM 679 C CA . ARG A 1 82 ? -44.233 19.910 11.805 1.00 41.66 82 ARG A CA 1
ATOM 680 C C . ARG A 1 82 ? -42.740 19.758 11.468 1.00 41.66 82 ARG A C 1
ATOM 682 O O . ARG A 1 82 ? -42.273 20.427 10.553 1.00 41.66 82 ARG A O 1
ATOM 689 N N . TYR A 1 83 ? -42.009 18.892 12.171 1.00 43.31 83 TYR A N 1
ATOM 690 C CA . TYR A 1 83 ? -40.563 18.665 12.035 1.00 43.31 83 TYR A CA 1
ATOM 691 C C . TYR A 1 83 ? -40.233 17.256 11.499 1.00 43.31 83 TYR A C 1
ATOM 693 O O . TYR A 1 83 ? -39.099 16.799 11.637 1.00 43.31 83 TYR A O 1
ATOM 701 N N . ASP A 1 84 ? -41.197 16.590 10.848 1.00 40.56 84 ASP A N 1
ATOM 702 C CA . ASP A 1 84 ? -41.184 15.190 10.365 1.00 40.56 84 ASP A CA 1
ATOM 703 C C . ASP A 1 84 ? -39.956 14.757 9.530 1.00 40.56 84 ASP A C 1
ATOM 705 O O . ASP A 1 84 ? -39.787 13.575 9.239 1.00 40.56 84 ASP A O 1
ATOM 709 N N . LYS A 1 85 ? -39.068 15.678 9.133 1.00 40.91 85 LYS A N 1
ATOM 710 C CA . LYS A 1 85 ? -37.883 15.381 8.310 1.00 40.91 85 LYS A CA 1
ATOM 711 C C . LYS A 1 85 ? -36.538 15.492 9.038 1.00 40.91 85 LYS A C 1
ATOM 713 O O . LYS A 1 85 ? -35.541 15.009 8.504 1.00 40.91 85 LYS A O 1
ATOM 718 N N . LEU A 1 86 ? -36.472 16.067 10.241 1.00 44.94 86 LEU A N 1
ATOM 719 C CA . LEU A 1 86 ? -35.208 16.298 10.954 1.00 44.94 86 LEU A CA 1
ATOM 720 C C . LEU A 1 86 ? -35.337 15.962 12.447 1.00 44.94 86 LEU A C 1
ATOM 722 O O . LEU A 1 86 ? -35.912 16.733 13.205 1.00 44.94 86 LEU A O 1
ATOM 726 N N . ASN A 1 87 ? -34.807 14.794 12.846 1.00 54.62 87 ASN A N 1
ATOM 727 C CA . ASN A 1 87 ? -34.026 14.546 14.080 1.00 54.62 87 ASN A CA 1
ATOM 728 C C . ASN A 1 87 ? -33.946 13.065 14.474 1.00 54.62 87 ASN A C 1
ATOM 730 O O . ASN A 1 87 ? -32.946 12.680 15.071 1.00 54.62 87 ASN A O 1
ATOM 734 N N . ILE A 1 88 ? -34.900 12.212 14.074 1.00 56.44 88 ILE A N 1
ATOM 735 C CA . ILE A 1 88 ? -34.845 10.764 14.381 1.00 56.44 88 ILE A CA 1
ATOM 736 C C . ILE A 1 88 ? -33.516 10.172 13.903 1.00 56.44 88 ILE A C 1
ATOM 738 O O . ILE A 1 88 ? -32.794 9.570 14.680 1.00 56.44 88 ILE A O 1
ATOM 742 N N . ARG A 1 89 ? -33.099 10.480 12.669 1.00 58.62 89 ARG A N 1
ATOM 743 C CA . ARG A 1 89 ? -31.816 10.009 12.116 1.00 58.62 89 ARG A CA 1
ATOM 744 C C . ARG A 1 89 ? -30.586 10.469 12.904 1.00 58.62 89 ARG A C 1
ATOM 746 O O . ARG A 1 89 ? -29.594 9.752 12.946 1.00 58.62 89 ARG A O 1
ATOM 753 N N . GLN A 1 90 ? -30.609 11.670 13.483 1.00 63.50 90 GLN A N 1
ATOM 754 C CA . GLN A 1 90 ? -29.491 12.165 14.295 1.00 63.50 90 GLN A CA 1
ATOM 755 C C . GLN A 1 90 ? -29.453 11.465 15.659 1.00 63.50 90 GLN A C 1
ATOM 757 O O . GLN A 1 90 ? -28.377 11.119 16.136 1.00 63.50 90 GLN A O 1
ATOM 762 N N . LEU A 1 91 ? -30.617 11.173 16.235 1.00 66.75 91 LEU A N 1
ATOM 763 C CA . LEU A 1 91 ? -30.750 10.424 17.485 1.00 66.75 91 LEU A CA 1
ATOM 764 C C . LEU A 1 91 ? -30.354 8.958 17.306 1.00 66.75 91 LEU A C 1
ATOM 766 O O . LEU A 1 91 ? -29.580 8.431 18.099 1.00 66.75 91 LEU A O 1
ATOM 770 N N . THR A 1 92 ? -30.756 8.334 16.195 1.00 69.19 92 THR A N 1
ATOM 771 C CA . THR A 1 92 ? -30.295 6.992 15.815 1.00 69.19 92 THR A CA 1
ATOM 772 C C . THR A 1 92 ? -28.772 6.947 15.668 1.00 69.19 92 THR A C 1
ATOM 774 O O . THR A 1 92 ? -28.154 5.968 16.068 1.00 69.19 92 THR A O 1
ATOM 777 N N . ARG A 1 93 ? -28.128 8.015 15.169 1.00 73.75 93 ARG A N 1
ATOM 778 C CA . ARG A 1 93 ? -26.654 8.103 15.119 1.00 73.75 93 ARG A CA 1
ATOM 779 C C . ARG A 1 93 ? -26.019 8.200 16.507 1.00 73.75 93 ARG A C 1
ATOM 781 O O . ARG A 1 93 ? -24.978 7.591 16.722 1.00 73.75 93 ARG A O 1
ATOM 788 N N . LEU A 1 94 ? -26.624 8.935 17.444 1.00 77.19 94 LEU A N 1
ATOM 789 C CA . LEU A 1 94 ? -26.144 8.986 18.831 1.00 77.19 94 LEU A CA 1
ATOM 790 C C . LEU A 1 94 ? -26.285 7.628 19.521 1.00 77.19 94 LEU A C 1
ATOM 792 O O . LEU A 1 94 ? -25.362 7.203 20.212 1.00 77.19 94 LEU A O 1
ATOM 796 N N . ARG A 1 95 ? -27.405 6.927 19.300 1.00 80.19 95 ARG A N 1
ATOM 797 C CA . ARG A 1 95 ? -27.584 5.551 19.780 1.00 80.19 95 ARG A CA 1
ATOM 798 C C . ARG A 1 95 ? -26.555 4.608 19.161 1.00 80.19 95 ARG A C 1
ATOM 800 O O . ARG A 1 95 ? -25.911 3.873 19.892 1.00 80.19 95 ARG A O 1
ATOM 807 N N . LEU A 1 96 ? -26.329 4.686 17.850 1.00 81.00 96 LEU A N 1
ATOM 808 C CA . LEU A 1 96 ? -25.303 3.906 17.148 1.00 81.00 96 LEU A CA 1
ATOM 809 C C . LEU A 1 96 ? -23.905 4.121 17.745 1.00 81.00 96 LEU A C 1
ATOM 811 O O . LEU A 1 96 ? -23.197 3.153 18.010 1.00 81.00 96 LEU A O 1
ATOM 815 N N . LEU A 1 97 ? -23.515 5.375 17.992 1.00 85.19 97 LEU A N 1
ATOM 816 C CA . LEU A 1 97 ? -22.240 5.696 18.638 1.00 85.19 97 LEU A CA 1
ATOM 817 C C . LEU A 1 97 ? -22.147 5.072 20.032 1.00 85.19 97 LEU A C 1
ATOM 819 O O . LEU A 1 97 ? -21.150 4.420 20.341 1.00 85.19 97 LEU A O 1
ATOM 823 N N . TYR A 1 98 ? -23.185 5.253 20.852 1.00 88.06 98 TYR A N 1
ATOM 824 C CA . TYR A 1 98 ? -23.262 4.688 22.197 1.00 88.06 98 TYR A CA 1
ATOM 825 C C . TYR A 1 98 ? -23.106 3.165 22.193 1.00 88.06 98 TYR A C 1
ATOM 827 O O . TYR A 1 98 ? -22.250 2.635 22.895 1.00 88.06 98 TYR A O 1
ATOM 835 N N . GLU A 1 99 ? -23.878 2.473 21.361 1.00 86.50 99 GLU A N 1
ATOM 836 C CA . GLU A 1 99 ? -23.873 1.010 21.283 1.00 86.50 99 GLU A CA 1
ATOM 837 C C . GLU A 1 99 ? -22.557 0.463 20.735 1.00 86.50 99 GLU A C 1
ATOM 839 O O . GLU A 1 99 ? -22.082 -0.582 21.179 1.00 86.50 99 GLU A O 1
ATOM 844 N N . THR A 1 100 ? -21.917 1.198 19.822 1.00 89.06 100 THR A N 1
ATOM 845 C CA . THR A 1 100 ? -20.571 0.863 19.343 1.00 89.06 100 THR A CA 1
ATOM 846 C C . THR A 1 100 ? -19.561 0.971 20.484 1.00 89.06 100 THR A C 1
ATOM 848 O O . THR A 1 100 ? -18.819 0.026 20.729 1.00 89.06 100 THR A O 1
ATOM 851 N N . MET A 1 101 ? -19.551 2.082 21.232 1.00 91.31 101 MET A N 1
ATOM 852 C CA . MET A 1 101 ? -18.658 2.252 22.390 1.00 91.31 101 MET A CA 1
ATOM 853 C C . MET A 1 101 ? -18.890 1.174 23.449 1.00 91.31 101 MET A C 1
ATOM 855 O O . MET A 1 101 ? -17.931 0.587 23.948 1.00 91.31 101 MET A O 1
ATOM 859 N N . LYS A 1 102 ? -20.158 0.884 23.749 1.00 91.12 102 LYS A N 1
ATOM 860 C CA . LYS A 1 102 ? -20.558 -0.153 24.698 1.00 91.12 102 LYS A CA 1
ATOM 861 C C . LYS A 1 102 ? -20.094 -1.538 24.249 1.00 91.12 102 LYS A C 1
ATOM 863 O O . LYS A 1 102 ? -19.504 -2.249 25.049 1.00 91.12 102 LYS A O 1
ATOM 868 N N . SER A 1 103 ? -20.278 -1.891 22.976 1.00 90.62 103 SER A N 1
ATOM 869 C CA . SER A 1 103 ? -19.860 -3.194 22.429 1.00 90.62 103 SER A CA 1
ATOM 870 C C . SER A 1 103 ? -18.338 -3.392 22.448 1.00 90.62 103 SER A C 1
ATOM 872 O O . SER A 1 103 ? -17.857 -4.514 22.586 1.00 90.62 103 SER A O 1
ATOM 874 N N . TRP A 1 104 ? -17.563 -2.307 22.365 1.00 92.25 104 TRP A N 1
ATOM 875 C CA . TRP A 1 104 ? -16.107 -2.335 22.536 1.00 92.25 104 TRP A CA 1
ATOM 876 C C . TRP A 1 104 ? -15.641 -2.211 23.998 1.00 92.25 104 TRP A C 1
ATOM 878 O O . TRP A 1 104 ? -14.439 -2.248 24.251 1.00 92.25 104 TRP A O 1
ATOM 888 N N . ASN A 1 105 ? -16.557 -2.077 24.966 1.00 92.25 105 ASN A N 1
ATOM 889 C CA . ASN A 1 105 ? -16.264 -1.790 26.376 1.00 92.25 105 ASN A CA 1
ATOM 890 C C . ASN A 1 105 ? -15.446 -0.498 26.593 1.00 92.25 105 ASN A C 1
ATOM 892 O O . ASN A 1 105 ? -14.602 -0.423 27.487 1.00 92.25 105 ASN A O 1
ATOM 896 N N . PHE A 1 106 ? -15.682 0.537 25.783 1.00 92.19 106 PHE A N 1
ATOM 897 C CA . PHE A 1 106 ? -15.014 1.835 25.917 1.00 92.19 106 PHE A CA 1
ATOM 898 C C . PHE A 1 106 ? -15.823 2.828 26.754 1.00 92.19 106 PHE A C 1
ATOM 900 O O . PHE A 1 106 ? -17.054 2.789 26.805 1.00 92.19 106 PHE A O 1
ATOM 907 N N . SER A 1 107 ? -15.120 3.768 27.392 1.00 88.25 107 SER A N 1
ATOM 908 C CA . SER A 1 107 ? -15.755 4.854 28.141 1.00 88.25 107 SER A CA 1
ATOM 909 C C . SER A 1 107 ? -16.552 5.756 27.202 1.00 88.25 107 SER A C 1
ATOM 911 O O . SER A 1 107 ? -16.030 6.266 26.216 1.00 88.25 107 SER A O 1
ATOM 913 N N . THR A 1 108 ? -17.809 6.031 27.540 1.00 84.88 108 THR A N 1
ATOM 914 C CA . THR A 1 108 ? -18.680 6.890 26.725 1.00 84.88 108 THR A CA 1
ATOM 915 C C . THR A 1 108 ? -18.282 8.367 26.757 1.00 84.88 108 THR A C 1
ATOM 917 O O . THR A 1 108 ? -18.757 9.159 25.945 1.00 84.88 108 THR A O 1
ATOM 920 N N . ASN A 1 109 ? -17.428 8.761 27.706 1.00 83.38 109 ASN A N 1
ATOM 921 C CA . ASN A 1 109 ? -17.015 10.152 27.879 1.00 83.38 109 ASN A CA 1
ATOM 922 C C . ASN A 1 109 ? -15.973 10.595 26.841 1.00 83.38 109 ASN A C 1
ATOM 924 O O . ASN A 1 109 ? -15.828 11.798 26.632 1.00 83.38 109 ASN A O 1
ATOM 928 N N . ILE A 1 110 ? -15.296 9.659 26.159 1.00 84.56 110 ILE A N 1
ATOM 929 C CA . ILE A 1 110 ? -14.234 9.971 25.184 1.00 84.56 110 ILE A CA 1
ATOM 930 C C . ILE A 1 110 ? -14.718 10.900 24.064 1.00 84.56 110 ILE A C 1
ATOM 932 O O . ILE A 1 110 ? -13.960 11.723 23.566 1.00 84.56 110 ILE A O 1
ATOM 936 N N . PHE A 1 111 ? -16.001 10.817 23.698 1.00 80.56 111 PHE A N 1
ATOM 937 C CA . PHE A 1 111 ? -16.590 11.624 22.627 1.00 80.56 111 PHE A CA 1
ATOM 938 C C . PHE A 1 111 ? -16.812 13.095 23.024 1.00 80.56 111 PHE A C 1
ATOM 940 O O . PHE A 1 111 ? -17.033 13.953 22.174 1.00 80.56 111 PHE A O 1
ATOM 947 N N . MET A 1 112 ? -16.781 13.399 24.323 1.00 82.75 112 MET A N 1
ATOM 948 C CA . MET A 1 112 ? -17.053 14.737 24.865 1.00 82.75 112 MET A CA 1
ATOM 949 C C . MET A 1 112 ? -15.775 15.496 25.229 1.00 82.75 112 MET A C 1
ATOM 951 O O . MET A 1 112 ? -15.828 16.631 25.708 1.00 82.75 112 MET A O 1
ATOM 955 N N . VAL A 1 113 ? -14.616 14.889 25.007 1.00 85.12 113 VAL A N 1
ATOM 956 C CA . VAL A 1 113 ? -13.316 15.511 25.238 1.00 85.12 113 VAL A CA 1
ATOM 957 C C . VAL A 1 113 ? -12.766 16.011 23.901 1.00 85.12 113 VAL A C 1
ATOM 959 O O . VAL A 1 113 ? -13.026 15.440 22.845 1.00 85.12 113 VAL A O 1
ATOM 962 N N . GLU A 1 114 ? -12.052 17.136 23.924 1.00 84.56 114 GLU A N 1
ATOM 963 C CA . GLU A 1 114 ? -11.368 17.651 22.729 1.00 84.56 114 GLU A CA 1
ATOM 964 C C . GLU A 1 114 ? -10.280 16.675 22.296 1.00 84.56 114 GLU A C 1
ATOM 966 O O . GLU A 1 114 ? -9.533 16.181 23.138 1.00 84.56 114 GLU A O 1
ATOM 971 N N . TYR A 1 115 ? -10.171 16.417 20.992 1.00 85.06 115 TYR A N 1
ATOM 972 C CA . TYR A 1 115 ? -9.261 15.403 20.457 1.00 85.06 115 TYR A CA 1
ATOM 973 C C . TYR A 1 115 ? -7.796 15.655 20.858 1.00 85.06 115 TYR A C 1
ATOM 975 O O . TYR A 1 115 ? -7.036 14.722 21.127 1.00 85.06 115 TYR A O 1
ATOM 983 N N . GLU A 1 116 ? -7.404 16.924 20.968 1.00 86.94 116 GLU A N 1
ATOM 984 C CA . GLU A 1 116 ? -6.074 17.356 21.397 1.00 86.94 116 GLU A CA 1
ATOM 985 C C . GLU A 1 116 ? -5.772 16.973 22.851 1.00 86.94 116 GLU A C 1
ATOM 987 O O . GLU A 1 116 ? -4.615 16.727 23.184 1.00 86.94 116 GLU A O 1
ATOM 992 N N . LYS A 1 117 ? -6.802 16.882 23.702 1.00 90.94 117 LYS A N 1
ATOM 993 C CA . LYS A 1 117 ? -6.694 16.537 25.128 1.00 90.94 117 LYS A CA 1
ATOM 994 C C . LYS A 1 117 ? -6.770 15.035 25.397 1.00 90.94 117 LYS A C 1
ATOM 996 O O . LYS A 1 117 ? -6.489 14.623 26.517 1.00 90.94 117 LYS A O 1
ATOM 1001 N N . LEU A 1 118 ? -7.163 14.238 24.403 1.00 91.38 118 LEU A N 1
ATOM 1002 C CA . LEU A 1 118 ? -7.215 12.785 24.524 1.00 91.38 118 LEU A CA 1
ATOM 1003 C C . LEU A 1 118 ? -5.806 12.195 24.633 1.00 91.38 118 LEU A C 1
ATOM 1005 O O . LEU A 1 118 ? -4.894 12.591 23.902 1.00 91.38 118 LEU A O 1
ATOM 1009 N N . THR A 1 119 ? -5.660 11.199 25.501 1.00 91.88 119 THR A N 1
ATOM 1010 C CA . THR A 1 119 ? -4.490 10.315 25.537 1.00 91.88 119 THR A CA 1
ATOM 1011 C C . THR A 1 119 ? -4.414 9.462 24.267 1.00 91.88 119 THR A C 1
ATOM 1013 O O . THR A 1 119 ? -5.411 9.267 23.570 1.00 91.88 119 THR A O 1
ATOM 1016 N N . ASP A 1 120 ? -3.251 8.885 23.961 1.00 91.31 120 ASP A N 1
ATOM 1017 C CA . ASP A 1 120 ? -3.099 8.046 22.761 1.00 91.31 120 ASP A CA 1
ATOM 1018 C C . ASP A 1 120 ? -3.992 6.790 22.781 1.00 91.31 120 ASP A C 1
ATOM 1020 O O . ASP A 1 120 ? -4.478 6.358 21.732 1.00 91.31 120 ASP A O 1
ATOM 1024 N N . ILE A 1 121 ? -4.283 6.248 23.971 1.00 92.94 121 ILE A N 1
ATOM 1025 C CA . ILE A 1 121 ? -5.250 5.153 24.148 1.00 92.94 121 ILE A CA 1
ATOM 1026 C C . ILE A 1 121 ? -6.655 5.630 23.770 1.00 92.94 121 ILE A C 1
ATOM 1028 O O . ILE A 1 121 ? -7.326 4.985 22.963 1.00 92.94 121 ILE A O 1
ATOM 1032 N N . GLU A 1 122 ? -7.098 6.772 24.297 1.00 93.44 122 GLU A N 1
ATOM 1033 C CA . GLU A 1 122 ? -8.428 7.313 23.996 1.00 93.44 122 GLU A CA 1
ATOM 1034 C C . GLU A 1 122 ? -8.560 7.730 22.524 1.00 93.44 122 GLU A C 1
ATOM 1036 O O . GLU A 1 122 ? -9.612 7.528 21.917 1.00 93.44 122 GLU A O 1
ATOM 1041 N N . ARG A 1 123 ? -7.489 8.241 21.900 1.00 94.19 123 ARG A N 1
ATOM 1042 C CA . ARG A 1 123 ? -7.451 8.510 20.451 1.00 94.19 123 ARG A CA 1
ATOM 1043 C C . ARG A 1 123 ? -7.629 7.228 19.642 1.00 94.19 123 ARG A C 1
ATOM 1045 O O . ARG A 1 123 ? -8.396 7.220 18.679 1.00 94.19 123 ARG A O 1
ATOM 1052 N N . CYS A 1 124 ? -6.974 6.136 20.043 1.00 95.31 124 CYS A N 1
ATOM 1053 C CA . CYS A 1 124 ? -7.176 4.828 19.419 1.00 95.31 124 CYS A CA 1
ATOM 1054 C C . CYS A 1 124 ? -8.617 4.334 19.599 1.00 95.31 124 CYS A C 1
ATOM 1056 O O . CYS A 1 124 ? -9.224 3.895 18.626 1.00 95.31 124 CYS A O 1
ATOM 1058 N N . GLN A 1 125 ? -9.201 4.461 20.794 1.00 94.88 125 GLN A N 1
ATOM 1059 C CA . GLN A 1 125 ? -10.606 4.110 21.046 1.00 94.88 125 GLN A CA 1
ATOM 1060 C C . GLN A 1 125 ? -11.560 4.922 20.157 1.00 94.88 125 GLN A C 1
ATOM 1062 O O . GLN A 1 125 ? -12.454 4.358 19.525 1.00 94.88 125 GLN A O 1
ATOM 1067 N N . HIS A 1 126 ? -11.329 6.231 20.033 1.00 93.12 126 HIS A N 1
ATOM 1068 C CA . HIS A 1 126 ? -12.108 7.105 19.159 1.00 93.12 126 HIS A CA 1
ATOM 1069 C C . HIS A 1 126 ? -11.997 6.681 17.684 1.00 93.12 126 HIS A C 1
ATOM 1071 O O . HIS A 1 126 ? -13.000 6.624 16.966 1.00 93.12 126 HIS A O 1
ATOM 1077 N N . TYR A 1 127 ? -10.789 6.328 17.229 1.00 94.81 127 TYR A N 1
ATOM 1078 C CA . TYR A 1 127 ? -10.574 5.797 15.884 1.00 94.81 127 TYR A CA 1
ATOM 1079 C C . TYR A 1 127 ? -11.289 4.458 15.672 1.00 94.81 127 TYR A C 1
ATOM 1081 O O . TYR A 1 127 ? -11.916 4.273 14.629 1.00 94.81 127 TYR A O 1
ATOM 1089 N N . ILE A 1 128 ? -11.245 3.546 16.651 1.00 95.50 128 ILE A N 1
ATOM 1090 C CA . ILE A 1 128 ? -11.909 2.238 16.582 1.00 95.50 128 ILE A CA 1
ATOM 1091 C C . ILE A 1 128 ? -13.420 2.403 16.413 1.00 95.50 128 ILE A C 1
ATOM 1093 O O . ILE A 1 128 ? -14.002 1.776 15.527 1.00 95.50 128 ILE A O 1
ATOM 1097 N N . VAL A 1 129 ? -14.054 3.289 17.187 1.00 92.50 129 VAL A N 1
ATOM 1098 C CA . VAL A 1 129 ? -15.495 3.577 17.071 1.00 92.50 129 VAL A CA 1
ATOM 1099 C C . VAL A 1 129 ? -15.833 4.104 15.675 1.00 92.50 129 VAL A C 1
ATOM 1101 O O . VAL A 1 129 ? -16.706 3.558 14.999 1.00 92.50 129 VAL A O 1
ATOM 1104 N N . TYR A 1 130 ? -15.103 5.122 15.206 1.00 91.56 130 TYR A N 1
ATOM 1105 C CA . TYR A 1 130 ? -15.280 5.674 13.860 1.00 91.56 130 TYR A CA 1
ATOM 1106 C C . TYR A 1 130 ? -15.120 4.602 12.776 1.00 91.56 130 TYR A C 1
ATOM 1108 O O . TYR A 1 130 ? -15.951 4.482 11.873 1.00 91.56 130 TYR A O 1
ATOM 1116 N N . LYS A 1 131 ? -14.042 3.821 12.856 1.00 92.62 131 LYS A N 1
ATOM 1117 C CA . LYS A 1 131 ? -13.680 2.849 11.831 1.00 92.62 131 LYS A CA 1
ATOM 1118 C C . LYS A 1 131 ? -14.629 1.653 11.828 1.00 92.62 131 LYS A C 1
ATOM 1120 O O . LYS A 1 131 ? -14.932 1.181 10.740 1.00 92.62 131 LYS A O 1
ATOM 1125 N N . THR A 1 132 ? -15.157 1.240 12.982 1.00 90.69 132 THR A N 1
ATOM 1126 C CA . THR A 1 132 ? -16.228 0.232 13.086 1.00 90.69 132 THR A CA 1
A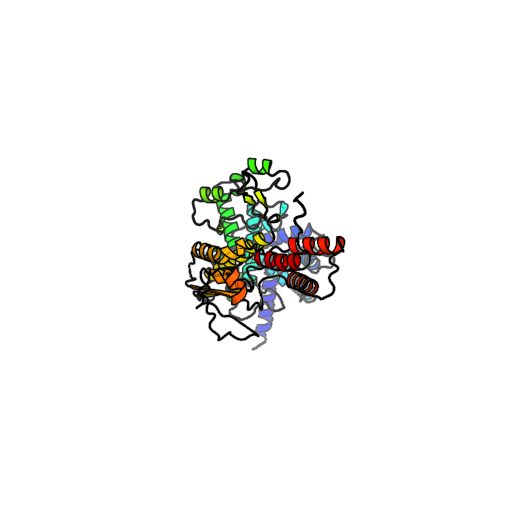TOM 1127 C C . THR A 1 132 ? -17.455 0.681 12.297 1.00 90.69 132 THR A C 1
ATOM 1129 O O . THR A 1 132 ? -17.866 -0.000 11.365 1.00 90.69 132 THR A O 1
ATOM 1132 N N . ILE A 1 133 ? -17.974 1.882 12.576 1.00 86.31 133 ILE A N 1
ATOM 1133 C CA . ILE A 1 133 ? -19.145 2.428 11.868 1.00 86.31 133 ILE A CA 1
ATOM 1134 C C . ILE A 1 133 ? -18.870 2.561 10.363 1.00 86.31 133 ILE A C 1
ATOM 1136 O O . ILE A 1 133 ? -19.734 2.264 9.540 1.00 86.31 133 ILE A O 1
ATOM 1140 N N . ASN A 1 134 ? -17.660 2.989 9.993 1.00 86.50 134 ASN A N 1
ATOM 1141 C CA . ASN A 1 134 ? -17.254 3.104 8.595 1.00 86.50 134 ASN A CA 1
ATOM 1142 C C . ASN A 1 134 ? -17.186 1.736 7.892 1.00 86.50 134 ASN A C 1
ATOM 1144 O O . ASN A 1 134 ? -17.599 1.628 6.743 1.00 86.50 134 ASN A O 1
ATOM 1148 N N . ILE A 1 135 ? -16.708 0.684 8.566 1.00 85.56 135 ILE A N 1
ATOM 1149 C CA . ILE A 1 135 ? -16.691 -0.675 8.008 1.00 85.56 135 ILE A CA 1
ATOM 1150 C C . ILE A 1 135 ? -18.117 -1.129 7.697 1.00 85.56 135 ILE A C 1
ATOM 1152 O O . ILE A 1 135 ? -18.386 -1.506 6.559 1.00 85.56 135 ILE A O 1
ATOM 1156 N N . CYS A 1 136 ? -19.046 -0.980 8.643 1.00 80.56 136 CYS A N 1
ATOM 1157 C CA . CYS A 1 136 ? -20.447 -1.345 8.423 1.00 80.56 136 CYS A CA 1
ATOM 1158 C C . CYS A 1 136 ? -21.104 -0.550 7.281 1.00 80.56 136 CYS A C 1
ATOM 1160 O O . CYS A 1 136 ? -22.042 -1.023 6.646 1.00 80.56 136 CYS A O 1
ATOM 1162 N N . ALA A 1 137 ? -20.645 0.681 7.033 1.00 76.81 137 ALA A N 1
ATOM 1163 C CA . ALA A 1 137 ? -21.173 1.529 5.968 1.00 76.81 137 ALA A CA 1
ATOM 1164 C C . ALA A 1 137 ? -20.615 1.183 4.577 1.00 76.81 137 ALA A C 1
ATOM 1166 O O . ALA A 1 137 ? -21.306 1.399 3.580 1.00 76.81 137 ALA A O 1
ATOM 1167 N N . VAL A 1 138 ? -19.373 0.694 4.506 1.00 80.19 138 VAL A N 1
ATOM 1168 C CA . VAL A 1 138 ? -18.639 0.473 3.250 1.00 80.19 138 VAL A CA 1
ATOM 1169 C C . VAL A 1 138 ? -18.721 -0.976 2.774 1.00 80.19 138 VAL A C 1
ATOM 1171 O O . VAL A 1 138 ? -18.839 -1.197 1.572 1.00 80.19 138 VAL A O 1
ATOM 1174 N N . TYR A 1 139 ? -18.662 -1.952 3.682 1.00 76.94 139 TYR A N 1
ATOM 1175 C CA . TYR A 1 139 ? -18.525 -3.366 3.331 1.00 76.94 139 TYR A CA 1
ATOM 1176 C C . TYR A 1 139 ? -19.865 -4.109 3.469 1.00 76.94 139 TYR A C 1
ATOM 1178 O O . TYR A 1 139 ? -20.381 -4.214 4.585 1.00 76.94 139 TYR A O 1
ATOM 1186 N N . PRO A 1 140 ? -20.427 -4.649 2.367 1.00 71.94 140 PRO A N 1
ATOM 1187 C CA . PRO A 1 140 ? -21.721 -5.340 2.379 1.00 71.94 140 PRO A CA 1
ATOM 1188 C C . PRO A 1 140 ? -21.781 -6.561 3.305 1.00 71.94 140 PRO A C 1
ATOM 1190 O O . PRO A 1 140 ? -22.809 -6.806 3.922 1.00 71.94 140 PRO A O 1
ATOM 1193 N N . GLU A 1 141 ? -20.668 -7.271 3.486 1.00 71.50 141 GLU A N 1
ATOM 1194 C CA . GLU A 1 141 ? -20.574 -8.449 4.366 1.00 71.50 141 GLU A CA 1
ATOM 1195 C C . GLU A 1 141 ? -20.963 -8.126 5.819 1.00 71.50 141 GLU A C 1
ATOM 1197 O O . GLU A 1 141 ? -21.617 -8.915 6.497 1.00 71.50 141 GLU A O 1
ATOM 1202 N N . TYR A 1 142 ? -20.632 -6.913 6.268 1.00 72.94 142 TYR A N 1
ATOM 1203 C CA . TYR A 1 142 ? -20.998 -6.383 7.582 1.00 72.94 142 TYR A CA 1
ATOM 1204 C C . TYR A 1 142 ? -22.378 -5.705 7.588 1.00 72.94 142 TYR A C 1
ATOM 1206 O O . TYR A 1 142 ? -22.879 -5.306 8.640 1.00 72.94 142 TYR A O 1
ATOM 1214 N N . ARG A 1 143 ? -22.989 -5.550 6.408 1.00 62.16 143 ARG A N 1
ATOM 1215 C CA . ARG A 1 143 ? -24.294 -4.926 6.185 1.00 62.16 143 ARG A CA 1
ATOM 1216 C C . ARG A 1 143 ? -25.425 -5.950 6.118 1.00 62.16 143 ARG A C 1
ATOM 1218 O O . ARG A 1 143 ? -26.509 -5.642 6.590 1.00 62.16 143 ARG A O 1
ATOM 1225 N N . ASP A 1 144 ? -25.211 -7.137 5.554 1.00 52.12 144 ASP A N 1
ATOM 1226 C CA . ASP A 1 144 ? -26.279 -8.119 5.272 1.00 52.12 144 ASP A CA 1
ATOM 1227 C C . ASP A 1 144 ? -26.977 -8.671 6.529 1.00 52.12 144 ASP A C 1
ATOM 1229 O O . ASP A 1 144 ? -28.112 -9.154 6.476 1.00 52.12 144 ASP A O 1
ATOM 1233 N N . TYR A 1 145 ? -26.350 -8.487 7.688 1.00 49.53 145 TYR A N 1
ATOM 1234 C CA . TYR A 1 145 ? -26.935 -8.681 9.013 1.00 49.53 145 TYR A CA 1
ATOM 1235 C C . TYR A 1 145 ? -28.058 -7.686 9.365 1.00 49.53 145 TYR A C 1
ATOM 1237 O O . TYR A 1 145 ? -28.806 -7.907 10.315 1.00 49.53 145 TYR A O 1
ATOM 1245 N N . LEU A 1 146 ? -28.192 -6.592 8.611 1.00 50.12 146 LEU A N 1
ATOM 1246 C CA . LEU A 1 146 ? -29.107 -5.499 8.922 1.00 50.12 146 LEU A CA 1
ATOM 1247 C C . LEU A 1 146 ? -30.544 -5.734 8.451 1.00 50.12 146 LEU A C 1
ATOM 1249 O O . LEU A 1 146 ? -31.394 -5.030 8.982 1.00 50.12 146 LEU A O 1
ATOM 1253 N N . ASP A 1 147 ? -30.842 -6.676 7.531 1.00 43.12 147 ASP A N 1
ATOM 1254 C CA . ASP A 1 147 ? -32.253 -7.064 7.283 1.00 43.12 147 ASP A CA 1
ATOM 1255 C C . ASP A 1 147 ? -32.569 -8.232 6.314 1.00 43.12 147 ASP A C 1
ATOM 1257 O O . ASP A 1 147 ? -33.748 -8.475 6.048 1.00 43.12 147 ASP A O 1
ATOM 1261 N N . LYS A 1 148 ? -31.610 -8.951 5.698 1.00 42.66 148 LYS A N 1
ATOM 1262 C CA . LYS A 1 148 ? -31.898 -9.889 4.566 1.00 42.66 148 LYS A CA 1
ATOM 1263 C C . LYS A 1 148 ? -32.750 -9.288 3.420 1.00 42.66 148 LYS A C 1
ATOM 1265 O O . LYS A 1 148 ? -33.195 -10.012 2.529 1.00 42.66 148 LYS A O 1
ATOM 1270 N N . LYS A 1 149 ? -32.994 -7.976 3.427 1.00 40.78 149 LYS A N 1
ATOM 1271 C CA . LYS A 1 149 ? -33.663 -7.215 2.379 1.00 40.78 149 LYS A CA 1
ATOM 1272 C C . LYS A 1 149 ? -32.674 -6.199 1.859 1.00 40.78 149 LYS A C 1
ATOM 1274 O O . LYS A 1 149 ? -32.076 -5.441 2.617 1.00 40.78 149 LYS A O 1
ATOM 1279 N N . ASP A 1 150 ? -32.557 -6.229 0.548 1.00 37.34 150 ASP A N 1
ATOM 1280 C CA . ASP A 1 150 ? -31.628 -5.532 -0.324 1.00 37.34 150 ASP A CA 1
ATOM 1281 C C . ASP A 1 150 ? -31.823 -4.003 -0.303 1.00 37.34 150 ASP A C 1
ATOM 1283 O O . ASP A 1 150 ? -32.132 -3.360 -1.301 1.00 37.34 150 ASP A O 1
ATOM 1287 N N . ASN A 1 151 ? -31.707 -3.391 0.872 1.00 37.22 151 ASN A N 1
ATOM 1288 C CA . ASN A 1 151 ? -31.676 -1.950 1.018 1.00 37.22 151 ASN A CA 1
ATOM 1289 C C . ASN A 1 151 ? -30.236 -1.569 1.305 1.00 37.22 151 ASN A C 1
ATOM 1291 O O . ASN A 1 151 ? -29.826 -1.390 2.456 1.00 37.22 151 ASN A O 1
ATOM 1295 N N . GLY A 1 152 ? -29.496 -1.450 0.198 1.00 38.00 152 GLY A N 1
ATOM 1296 C CA . GLY A 1 152 ? -28.297 -0.641 0.025 1.00 38.00 152 GLY A CA 1
ATOM 1297 C C . GLY A 1 152 ? -28.456 0.766 0.614 1.00 38.00 152 GLY A C 1
ATOM 1298 O O . GLY A 1 152 ? -29.455 1.101 1.247 1.00 38.00 152 GLY A O 1
ATOM 1299 N N . TRP A 1 153 ? -27.416 1.599 0.543 1.00 40.28 153 TRP A N 1
ATOM 1300 C CA . TRP A 1 153 ? -27.498 2.992 0.987 1.00 40.28 153 TRP A CA 1
ATOM 1301 C C . TRP A 1 153 ? -28.531 3.681 0.093 1.00 40.28 153 TRP A C 1
ATOM 1303 O O . TRP A 1 153 ? -28.191 4.265 -0.927 1.00 40.28 153 TRP A O 1
ATOM 1313 N N . ASN A 1 154 ? -29.812 3.574 0.436 1.00 37.34 154 ASN A N 1
ATOM 1314 C CA . ASN A 1 154 ? -30.853 4.271 -0.282 1.00 37.34 154 ASN A CA 1
ATOM 1315 C C . ASN A 1 154 ? -30.540 5.756 -0.089 1.00 37.34 154 ASN A C 1
ATOM 1317 O O . ASN A 1 154 ? -30.046 6.156 0.974 1.00 37.34 154 ASN A O 1
ATOM 1321 N N . ASN A 1 155 ? -30.828 6.582 -1.096 1.00 34.34 155 ASN A N 1
ATOM 1322 C CA . ASN A 1 155 ? -30.608 8.040 -1.129 1.00 34.34 155 ASN A CA 1
ATOM 1323 C C . ASN A 1 155 ? -31.247 8.824 0.054 1.00 34.34 155 ASN A C 1
ATOM 1325 O O . ASN A 1 155 ? -31.271 10.051 0.082 1.00 34.34 155 ASN A O 1
ATOM 1329 N N . THR A 1 156 ? -31.763 8.110 1.053 1.00 36.38 156 THR A N 1
ATOM 1330 C CA . THR A 1 156 ? -32.383 8.521 2.302 1.00 36.38 156 THR A CA 1
ATOM 1331 C C . THR A 1 156 ? -31.503 8.314 3.554 1.00 36.38 156 THR A C 1
ATOM 1333 O O . THR A 1 156 ? -31.911 8.751 4.621 1.00 36.38 156 THR A O 1
ATOM 1336 N N . GLY A 1 157 ? -30.295 7.740 3.482 1.00 44.28 157 GLY A N 1
ATOM 1337 C CA . GLY A 1 157 ? -29.337 7.680 4.610 1.00 44.28 157 GLY A CA 1
ATOM 1338 C C . GLY A 1 157 ? -29.446 6.462 5.550 1.00 44.28 157 GLY A C 1
ATOM 1339 O O . GLY A 1 157 ? -30.354 5.651 5.414 1.00 44.28 157 GLY A O 1
ATOM 1340 N N . LEU A 1 158 ? -28.483 6.346 6.486 1.00 45.69 158 LEU A N 1
ATOM 1341 C CA . LEU A 1 158 ? -28.272 5.212 7.412 1.00 45.69 158 LEU A CA 1
ATOM 1342 C C . LEU A 1 158 ? -29.546 4.862 8.215 1.00 45.69 158 LEU A C 1
ATOM 1344 O O . LEU A 1 158 ? -29.940 5.618 9.105 1.00 45.69 158 LEU A O 1
ATOM 1348 N N . VAL A 1 159 ? -30.152 3.708 7.933 1.00 50.50 159 VAL A N 1
ATOM 1349 C CA . VAL A 1 159 ? -31.082 3.016 8.837 1.00 50.50 159 VAL A CA 1
ATOM 1350 C C . VAL A 1 159 ? -30.260 1.894 9.457 1.00 50.50 159 VAL A C 1
ATOM 1352 O O . VAL A 1 159 ? -30.040 0.869 8.824 1.00 50.50 159 VAL A O 1
ATOM 1355 N N . PHE A 1 160 ? -29.671 2.151 10.624 1.00 56.97 160 PHE A N 1
ATOM 1356 C CA . PHE A 1 160 ? -28.806 1.181 11.291 1.00 56.97 160 PHE A CA 1
ATOM 1357 C C . PHE A 1 160 ? -29.598 0.493 12.391 1.00 56.97 160 PHE A C 1
ATOM 1359 O O . PHE A 1 160 ? -30.067 1.167 13.310 1.00 56.97 160 PHE A O 1
ATOM 1366 N N . ASN A 1 161 ? -29.737 -0.827 12.306 1.00 64.19 161 ASN A N 1
ATOM 1367 C CA . ASN A 1 161 ? -30.264 -1.601 13.411 1.00 64.19 161 ASN A CA 1
ATOM 1368 C C . ASN A 1 161 ? -29.175 -1.733 14.484 1.00 64.19 161 ASN A C 1
ATOM 1370 O O . ASN A 1 161 ? -28.164 -2.409 14.295 1.00 64.19 161 ASN A O 1
ATOM 1374 N N . THR A 1 162 ? -29.359 -1.042 15.606 1.00 67.12 162 THR A N 1
ATOM 1375 C CA . THR A 1 162 ? -28.376 -1.014 16.690 1.00 67.12 162 THR A CA 1
ATOM 1376 C C . THR A 1 162 ? -28.250 -2.345 17.424 1.00 67.12 162 THR A C 1
ATOM 1378 O O . THR A 1 162 ? -27.227 -2.568 18.064 1.00 67.12 162 THR A O 1
ATOM 1381 N N . SER A 1 163 ? -29.230 -3.249 17.301 1.00 68.69 163 SER A N 1
ATOM 1382 C CA . SER A 1 163 ? -29.194 -4.559 17.964 1.00 68.69 163 SER A CA 1
ATOM 1383 C C . SER A 1 163 ? -28.076 -5.467 17.449 1.00 68.69 163 SER A C 1
ATOM 1385 O O . SER A 1 163 ? -27.663 -6.378 18.155 1.00 68.69 163 SER A O 1
ATOM 1387 N N . VAL A 1 164 ? -27.575 -5.221 16.236 1.00 73.94 164 VAL A N 1
ATOM 1388 C CA . VAL A 1 164 ? -26.617 -6.109 15.562 1.00 73.94 164 VAL A CA 1
ATOM 1389 C C . VAL A 1 164 ? -25.161 -5.672 15.766 1.00 73.94 164 VAL A C 1
ATOM 1391 O O . VAL A 1 164 ? -24.227 -6.375 15.394 1.00 73.94 164 VAL A O 1
ATOM 1394 N N . ILE A 1 165 ? -24.935 -4.514 16.397 1.00 81.44 165 ILE A N 1
ATOM 1395 C CA . ILE A 1 165 ? -23.589 -3.944 16.582 1.00 81.44 165 ILE A CA 1
ATOM 1396 C C . ILE A 1 165 ? -22.687 -4.889 17.371 1.00 81.44 165 ILE A C 1
ATOM 1398 O O . ILE A 1 165 ? -21.514 -5.028 17.037 1.00 81.44 165 ILE A O 1
ATOM 1402 N N . THR A 1 166 ? -23.219 -5.545 18.401 1.00 84.69 166 THR A N 1
ATOM 1403 C CA . THR A 1 166 ? -22.434 -6.466 19.226 1.00 84.69 166 THR A CA 1
ATOM 1404 C C . THR A 1 166 ? -21.934 -7.656 18.406 1.00 84.69 166 THR A C 1
ATOM 1406 O O . THR A 1 166 ? -20.754 -7.983 18.477 1.00 84.69 166 THR A O 1
ATOM 1409 N N . GLU A 1 167 ? -22.786 -8.240 17.559 1.00 83.19 167 GLU A N 1
ATOM 1410 C CA . GLU A 1 167 ? -22.403 -9.335 16.655 1.00 83.19 167 GLU A CA 1
ATOM 1411 C C . GLU A 1 167 ? -21.352 -8.879 15.635 1.00 83.19 167 GLU A C 1
ATOM 1413 O O . GLU A 1 167 ? -20.357 -9.568 15.415 1.00 83.19 167 GLU A O 1
ATOM 1418 N N . VAL A 1 168 ? -21.521 -7.677 15.075 1.00 84.50 168 VAL A N 1
ATOM 1419 C CA . VAL A 1 168 ? -20.556 -7.081 14.142 1.00 84.50 168 VAL A CA 1
ATOM 1420 C C . VAL A 1 168 ? -19.194 -6.858 14.802 1.00 84.50 168 VAL A C 1
ATOM 1422 O O . VAL A 1 168 ? -18.163 -7.140 14.196 1.00 84.50 168 VAL A O 1
ATOM 1425 N N . VAL A 1 169 ? -19.157 -6.372 16.045 1.00 88.50 169 VAL A N 1
ATOM 1426 C CA . VAL A 1 169 ? -17.898 -6.180 16.780 1.00 88.50 169 VAL A CA 1
ATOM 1427 C C . VAL A 1 169 ? -17.191 -7.514 17.023 1.00 88.50 169 VAL A C 1
ATOM 1429 O O . VAL A 1 169 ? -15.977 -7.587 16.836 1.00 88.50 169 VAL A O 1
ATOM 1432 N N . GLU A 1 170 ? -17.920 -8.573 17.379 1.00 88.31 170 GLU A N 1
ATOM 1433 C CA . GLU A 1 170 ? -17.330 -9.909 17.533 1.00 88.31 170 GLU A CA 1
ATOM 1434 C C . GLU A 1 170 ? -16.785 -10.459 16.209 1.00 88.31 170 GLU A C 1
ATOM 1436 O O . GLU A 1 170 ? -15.680 -10.998 16.178 1.00 88.31 170 GLU A O 1
ATOM 1441 N N . GLN A 1 171 ? -17.478 -10.237 15.090 1.00 84.94 171 GLN A N 1
ATOM 1442 C CA . GLN A 1 171 ? -16.950 -10.590 13.769 1.00 84.94 171 GLN A CA 1
ATOM 1443 C C . GLN A 1 171 ? -15.677 -9.813 13.422 1.00 84.94 171 GLN A C 1
ATOM 1445 O O . GLN A 1 171 ? -14.688 -10.412 13.006 1.00 84.94 171 GLN A O 1
ATOM 1450 N N . ILE A 1 172 ? -15.661 -8.497 13.653 1.00 87.12 172 ILE A N 1
ATOM 1451 C CA . ILE A 1 172 ? -14.495 -7.641 13.392 1.00 87.12 172 ILE A CA 1
ATOM 1452 C C . ILE A 1 172 ? -13.272 -8.082 14.208 1.00 87.12 172 ILE A C 1
ATOM 1454 O O . ILE A 1 172 ? -12.144 -7.962 13.730 1.00 87.12 172 ILE A O 1
ATOM 1458 N N . LYS A 1 173 ? -13.465 -8.578 15.437 1.00 87.69 173 LYS A N 1
ATOM 1459 C CA . LYS A 1 173 ? -12.368 -9.099 16.272 1.00 87.69 173 LYS A CA 1
ATOM 1460 C C . LYS A 1 173 ? -11.745 -10.373 15.698 1.00 87.69 173 LYS A C 1
ATOM 1462 O O . LYS A 1 173 ? -10.559 -10.606 15.918 1.00 87.69 173 LYS A O 1
ATOM 1467 N N . ILE A 1 174 ? -12.534 -11.189 15.000 1.00 87.19 174 ILE A N 1
ATOM 1468 C CA . ILE A 1 174 ? -12.091 -12.450 14.390 1.00 87.19 174 ILE A CA 1
ATOM 1469 C C . ILE A 1 174 ? -11.514 -12.208 12.987 1.00 87.19 174 ILE A C 1
ATOM 1471 O O . ILE A 1 174 ? -10.610 -12.927 12.567 1.00 87.19 174 ILE A O 1
ATOM 1475 N N . ASP A 1 175 ? -12.007 -11.197 12.270 1.00 84.12 175 ASP A N 1
ATOM 1476 C CA . ASP A 1 175 ? -11.578 -10.886 10.909 1.00 84.12 175 ASP A CA 1
ATOM 1477 C C . ASP A 1 175 ? -10.103 -10.436 10.853 1.00 84.12 175 ASP A C 1
ATOM 1479 O O . ASP A 1 175 ? -9.707 -9.399 11.397 1.00 84.12 175 ASP A O 1
ATOM 1483 N N . THR A 1 176 ? -9.288 -11.215 10.137 1.00 85.19 176 THR A N 1
ATOM 1484 C CA . THR A 1 176 ? -7.859 -10.978 9.892 1.00 85.19 176 THR A CA 1
ATOM 1485 C C . THR A 1 176 ? -7.557 -10.423 8.494 1.00 85.19 176 THR A C 1
ATOM 1487 O O . THR A 1 176 ? -6.387 -10.337 8.098 1.00 85.19 176 THR A O 1
ATOM 1490 N N . THR A 1 177 ? -8.570 -9.969 7.756 1.00 86.06 177 THR A N 1
ATOM 1491 C CA . THR A 1 177 ? -8.423 -9.360 6.433 1.00 86.06 177 THR A CA 1
ATOM 1492 C C . THR A 1 177 ? -7.844 -7.940 6.489 1.00 86.06 177 THR A C 1
ATOM 1494 O O . THR A 1 177 ? -7.659 -7.317 7.545 1.00 86.06 177 THR A O 1
ATOM 1497 N N . HIS A 1 178 ? -7.566 -7.377 5.311 1.00 86.19 178 HIS A N 1
ATOM 1498 C CA . HIS A 1 178 ? -7.149 -5.983 5.165 1.00 86.19 178 HIS A CA 1
ATOM 1499 C C . HIS A 1 178 ? -8.202 -4.963 5.661 1.00 86.19 178 HIS A C 1
ATOM 1501 O O . HIS A 1 178 ? -7.842 -3.821 5.970 1.00 86.19 178 HIS A O 1
ATOM 1507 N N . VAL A 1 179 ? -9.479 -5.353 5.781 1.00 87.44 179 VAL A N 1
ATOM 1508 C CA . VAL A 1 179 ? -10.590 -4.479 6.201 1.00 87.44 179 VAL A CA 1
ATOM 1509 C C . VAL A 1 179 ? -10.395 -3.988 7.638 1.00 87.44 179 VAL A C 1
ATOM 1511 O O . VAL A 1 179 ? -10.527 -2.787 7.921 1.00 87.44 179 VAL A O 1
ATOM 1514 N N . THR A 1 180 ? -10.006 -4.901 8.530 1.00 91.50 180 THR A N 1
ATOM 1515 C CA . THR A 1 180 ? -9.816 -4.658 9.968 1.00 91.50 180 THR A CA 1
ATOM 1516 C C . THR A 1 180 ? -8.377 -4.328 10.347 1.00 91.50 180 THR A C 1
ATOM 1518 O O . THR A 1 180 ? -8.121 -4.004 11.504 1.00 91.50 180 THR A O 1
ATOM 1521 N N . LEU A 1 181 ? -7.426 -4.340 9.404 1.00 92.81 181 LEU A N 1
ATOM 1522 C CA . LEU A 1 181 ? -5.995 -4.113 9.666 1.00 92.81 181 LEU A CA 1
ATOM 1523 C C . LEU A 1 181 ? -5.739 -2.886 10.559 1.00 92.81 181 LEU A C 1
ATOM 1525 O O . LEU A 1 181 ? -5.058 -2.971 11.577 1.00 92.81 181 LEU A O 1
ATOM 1529 N N . LYS A 1 182 ? -6.343 -1.741 10.221 1.00 94.12 182 LYS A N 1
ATOM 1530 C CA . LYS A 1 182 ? -6.184 -0.500 11.000 1.00 94.12 182 LYS A CA 1
ATOM 1531 C C . LYS A 1 182 ? -6.810 -0.572 12.398 1.00 94.12 182 LYS A C 1
ATOM 1533 O O . LYS A 1 182 ? -6.329 0.096 13.307 1.00 94.12 182 LYS A O 1
ATOM 1538 N N . LEU A 1 183 ? -7.871 -1.365 12.575 1.00 94.75 183 LEU A N 1
ATOM 1539 C CA . LEU A 1 183 ? -8.454 -1.627 13.894 1.00 94.75 183 LEU A CA 1
ATOM 1540 C C . LEU A 1 183 ? -7.520 -2.496 14.729 1.00 94.75 183 LEU A C 1
ATOM 1542 O O . LEU A 1 183 ? -7.246 -2.152 15.874 1.00 94.75 183 LEU A O 1
ATOM 1546 N N . ARG A 1 184 ? -6.974 -3.564 14.140 1.00 94.75 184 ARG A N 1
ATOM 1547 C CA . ARG A 1 184 ? -5.998 -4.439 14.800 1.00 94.75 184 ARG A CA 1
ATOM 1548 C C . ARG A 1 184 ? -4.738 -3.683 15.215 1.00 94.75 184 ARG A C 1
ATOM 1550 O O . ARG A 1 184 ? -4.275 -3.889 16.328 1.00 94.75 184 ARG A O 1
ATOM 1557 N N . GLN A 1 185 ? -4.253 -2.739 14.403 1.00 95.75 185 GLN A N 1
ATOM 1558 C CA . GLN A 1 185 ? -3.160 -1.832 14.791 1.00 95.75 185 GLN A CA 1
ATOM 1559 C C . GLN A 1 185 ? -3.486 -1.026 16.057 1.00 95.75 185 GLN A C 1
ATOM 1561 O O . GLN A 1 185 ? -2.682 -0.980 16.984 1.00 95.75 185 GLN A O 1
ATOM 1566 N N . CYS A 1 186 ? -4.680 -0.425 16.136 1.00 96.38 186 CYS A N 1
ATOM 1567 C CA . CYS A 1 186 ? -5.122 0.284 17.339 1.00 96.38 186 CYS A CA 1
ATOM 1568 C C . CYS A 1 186 ? -5.286 -0.651 18.546 1.00 96.38 186 CYS A C 1
ATOM 1570 O O . CYS A 1 186 ? -4.849 -0.304 19.638 1.00 96.38 186 CYS A O 1
ATOM 1572 N N . LEU A 1 187 ? -5.901 -1.822 18.365 1.00 94.56 187 LEU A N 1
ATOM 1573 C CA . LEU A 1 187 ? -6.130 -2.789 19.443 1.00 94.56 187 LEU A CA 1
ATOM 1574 C C . LEU A 1 187 ? -4.811 -3.326 20.004 1.00 94.56 187 LEU A C 1
ATOM 1576 O O . LEU A 1 187 ? -4.625 -3.323 21.217 1.00 94.56 187 LEU A O 1
ATOM 1580 N N . ASN A 1 188 ? -3.874 -3.701 19.131 1.00 93.75 188 ASN A N 1
ATOM 1581 C CA . ASN A 1 188 ? -2.539 -4.127 19.537 1.00 93.75 188 ASN A CA 1
ATOM 1582 C C . ASN A 1 188 ? -1.796 -3.002 20.257 1.00 93.75 188 ASN A C 1
ATOM 1584 O O . ASN A 1 188 ? -1.176 -3.248 21.283 1.00 93.75 188 ASN A O 1
ATOM 1588 N N . PHE A 1 189 ? -1.880 -1.762 19.768 1.00 94.69 189 PHE A N 1
ATOM 1589 C CA . PHE A 1 189 ? -1.257 -0.627 20.446 1.00 94.69 189 PHE A CA 1
ATOM 1590 C C . PHE A 1 189 ? -1.814 -0.412 21.864 1.00 94.69 189 PHE A C 1
ATOM 1592 O O . PHE A 1 189 ? -1.041 -0.199 22.797 1.00 94.69 189 PHE A O 1
ATOM 1599 N N . ILE A 1 190 ? -3.137 -0.510 22.043 1.00 93.50 190 ILE A N 1
ATOM 1600 C CA . ILE A 1 190 ? -3.782 -0.406 23.360 1.00 93.50 190 ILE A CA 1
ATOM 1601 C C . ILE A 1 190 ? -3.330 -1.549 24.280 1.00 93.50 190 ILE A C 1
ATOM 1603 O O . ILE A 1 190 ? -2.926 -1.279 25.409 1.00 93.50 190 ILE A O 1
ATOM 1607 N N . ASP A 1 191 ? -3.361 -2.797 23.804 1.00 91.50 191 ASP A N 1
ATOM 1608 C CA . ASP A 1 191 ? -2.936 -3.978 24.572 1.00 91.50 191 ASP A CA 1
ATOM 1609 C C . ASP A 1 191 ? -1.479 -3.850 25.049 1.00 91.50 191 ASP A C 1
ATOM 1611 O O . ASP A 1 191 ? -1.171 -4.112 26.210 1.00 91.50 191 ASP A O 1
ATOM 1615 N N . GLN A 1 192 ? -0.585 -3.357 24.188 1.00 88.50 192 GLN A N 1
ATOM 1616 C CA . GLN A 1 192 ? 0.812 -3.110 24.553 1.00 88.50 192 GLN A CA 1
ATOM 1617 C C . GLN A 1 192 ? 0.954 -1.982 25.583 1.00 88.50 192 GLN A C 1
ATOM 1619 O O . GLN A 1 192 ? 1.645 -2.151 26.587 1.00 88.50 192 GLN A O 1
ATOM 1624 N N . ARG A 1 193 ? 0.249 -0.855 25.398 1.00 89.56 193 ARG A N 1
ATOM 1625 C CA . ARG A 1 193 ? 0.254 0.258 26.366 1.00 89.56 193 ARG A CA 1
ATOM 1626 C C . ARG A 1 193 ? -0.226 -0.175 27.749 1.00 89.56 193 ARG A C 1
ATOM 1628 O O . ARG A 1 193 ? 0.304 0.319 28.737 1.00 89.56 193 ARG A O 1
ATOM 1635 N N . GLN A 1 194 ? -1.212 -1.070 27.814 1.00 86.94 194 GLN A N 1
ATOM 1636 C CA . GLN A 1 194 ? -1.744 -1.601 29.071 1.00 86.94 194 GLN A CA 1
ATOM 1637 C C . GLN A 1 194 ? -0.779 -2.567 29.769 1.00 86.94 194 GLN A C 1
ATOM 1639 O O . GLN A 1 194 ? -0.806 -2.658 30.993 1.00 86.94 194 GLN A O 1
ATOM 1644 N N . LYS A 1 195 ? 0.069 -3.278 29.014 1.00 85.88 195 LYS A N 1
ATOM 1645 C CA . LYS A 1 195 ? 1.046 -4.231 29.561 1.00 85.88 195 LYS A CA 1
ATOM 1646 C C . LYS A 1 195 ? 2.300 -3.564 30.112 1.00 85.88 195 LYS A C 1
ATOM 1648 O O . LYS A 1 195 ? 2.757 -3.948 31.182 1.00 85.88 195 LYS A O 1
ATOM 1653 N N . GLU A 1 196 ? 2.864 -2.603 29.384 1.00 76.62 196 GLU A N 1
ATOM 1654 C CA . GLU A 1 196 ? 4.199 -2.065 29.693 1.00 76.62 196 GLU A CA 1
ATOM 1655 C C . GLU A 1 196 ? 4.190 -0.623 30.218 1.00 76.62 196 GLU A C 1
ATOM 1657 O O . GLU A 1 196 ? 5.254 -0.050 30.430 1.00 76.62 196 GLU A O 1
ATOM 1662 N N . ASP A 1 197 ? 3.012 -0.017 30.398 1.00 78.81 197 ASP A N 1
ATOM 1663 C CA . ASP A 1 197 ? 2.793 1.391 30.780 1.00 78.81 197 ASP A CA 1
ATOM 1664 C C . ASP A 1 197 ? 3.637 2.427 29.998 1.00 78.81 197 ASP A C 1
ATOM 1666 O O . ASP A 1 197 ? 3.653 3.616 30.307 1.00 78.81 197 ASP A O 1
ATOM 1670 N N . CYS A 1 198 ? 4.254 2.026 28.884 1.00 81.19 198 CYS A N 1
ATOM 1671 C CA . CYS A 1 198 ? 5.047 2.884 28.016 1.00 81.19 198 CYS A CA 1
ATOM 1672 C C . CYS A 1 198 ? 4.580 2.789 26.561 1.00 81.19 198 CYS A C 1
ATOM 1674 O O . CYS A 1 198 ? 4.021 1.784 26.114 1.00 81.19 198 CYS A O 1
ATOM 1676 N N . ASN A 1 199 ? 4.765 3.874 25.812 1.00 89.38 199 ASN A N 1
ATOM 1677 C CA . ASN A 1 199 ? 4.566 3.865 24.372 1.00 89.38 199 ASN A CA 1
ATOM 1678 C C . ASN A 1 199 ? 5.785 3.217 23.715 1.00 89.38 199 ASN A C 1
ATOM 1680 O O . ASN A 1 199 ? 6.874 3.786 23.727 1.00 89.38 199 ASN A O 1
ATOM 1684 N N . ILE A 1 200 ? 5.594 2.045 23.106 1.00 89.81 200 ILE A N 1
ATOM 1685 C CA . ILE A 1 200 ? 6.673 1.311 22.438 1.00 89.81 200 ILE A CA 1
ATOM 1686 C C . ILE A 1 200 ? 7.417 2.168 21.404 1.00 89.81 200 ILE A C 1
ATOM 1688 O O . ILE A 1 200 ? 8.637 2.081 21.286 1.00 89.81 200 ILE A O 1
ATOM 1692 N N . PHE A 1 201 ? 6.711 3.026 20.665 1.00 91.44 201 PHE A N 1
ATOM 1693 C CA . PHE A 1 201 ? 7.335 3.851 19.634 1.00 91.44 201 PHE A CA 1
ATOM 1694 C C . PHE A 1 201 ? 8.161 4.989 20.235 1.00 91.44 201 PHE A C 1
ATOM 1696 O O . PHE A 1 201 ? 9.140 5.398 19.622 1.00 91.44 201 PHE A O 1
ATOM 1703 N N . GLU A 1 202 ? 7.809 5.469 21.429 1.00 90.06 202 GLU A N 1
ATOM 1704 C CA . GLU A 1 202 ? 8.648 6.396 22.198 1.00 90.06 202 GLU A CA 1
ATOM 1705 C C . GLU A 1 202 ? 9.862 5.673 22.775 1.00 90.06 202 GLU A C 1
ATOM 1707 O O . GLU A 1 202 ? 10.983 6.152 22.624 1.00 90.06 202 GLU A O 1
ATOM 1712 N N . PHE A 1 203 ? 9.651 4.492 23.360 1.00 89.38 203 PHE A N 1
ATOM 1713 C CA . PHE A 1 203 ? 10.713 3.668 23.931 1.00 89.38 203 PHE A CA 1
ATOM 1714 C C . PHE A 1 203 ? 11.778 3.280 22.893 1.00 89.38 203 PHE A C 1
ATOM 1716 O O . PHE A 1 203 ? 12.972 3.341 23.173 1.00 89.38 203 PHE A O 1
ATOM 1723 N N . LEU A 1 204 ? 11.358 2.915 21.678 1.00 91.50 204 LEU A N 1
ATOM 1724 C CA . LEU A 1 204 ? 12.256 2.529 20.586 1.00 91.50 204 LEU A CA 1
ATOM 1725 C C . LEU A 1 204 ? 12.777 3.715 19.756 1.00 91.50 204 LEU A C 1
ATOM 1727 O O . LEU A 1 204 ? 13.523 3.491 18.796 1.00 91.50 204 LEU A O 1
ATOM 1731 N N . SER A 1 205 ? 12.374 4.950 20.071 1.00 90.75 205 SER A N 1
ATOM 1732 C CA . SER A 1 205 ? 12.763 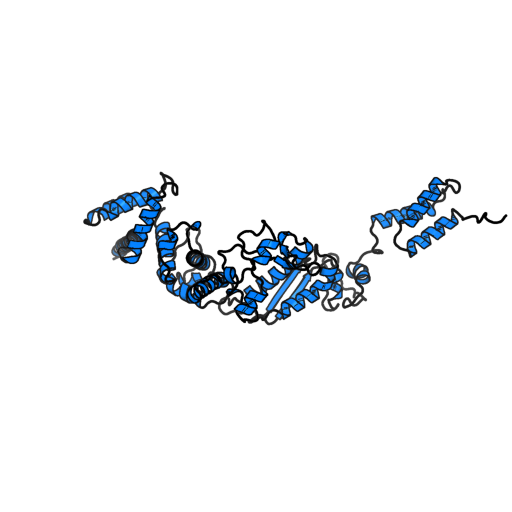6.134 19.302 1.00 90.75 205 SER A CA 1
ATOM 1733 C C . SER A 1 205 ? 14.240 6.486 19.512 1.00 90.75 205 SER A C 1
ATOM 1735 O O . SER A 1 205 ? 14.718 6.621 20.637 1.00 90.75 205 SER A O 1
ATOM 1737 N N . ASP A 1 206 ? 14.973 6.705 18.420 1.00 86.94 206 ASP A N 1
ATOM 1738 C CA . ASP A 1 206 ? 16.390 7.080 18.436 1.00 86.94 206 ASP A CA 1
ATOM 1739 C C . ASP A 1 206 ? 16.551 8.598 18.652 1.00 86.94 206 ASP A C 1
ATOM 1741 O O . ASP A 1 206 ? 16.541 9.399 17.710 1.00 86.94 206 ASP A O 1
ATOM 1745 N N . ALA A 1 207 ? 16.702 9.003 19.918 1.00 82.56 207 ALA A N 1
ATOM 1746 C CA . ALA A 1 207 ? 16.881 10.406 20.308 1.00 82.56 207 ALA A CA 1
ATOM 1747 C C . ALA A 1 207 ? 18.156 11.039 19.714 1.00 82.56 207 ALA A C 1
ATOM 1749 O O . ALA A 1 207 ? 18.166 12.223 19.364 1.00 82.56 207 ALA A O 1
ATOM 1750 N N . ASN A 1 208 ? 19.224 10.251 19.542 1.00 81.06 208 ASN A N 1
ATOM 1751 C CA . ASN A 1 208 ? 20.469 10.730 18.939 1.00 81.06 208 ASN A CA 1
ATOM 1752 C C . ASN A 1 208 ? 20.270 11.041 17.454 1.00 81.06 208 ASN A C 1
ATOM 1754 O O . ASN A 1 208 ? 20.777 12.047 16.951 1.00 81.06 208 ASN A O 1
ATOM 1758 N N . LEU A 1 209 ? 19.519 10.194 16.746 1.00 79.62 209 LEU A N 1
ATOM 1759 C CA . LEU A 1 209 ? 19.170 10.434 15.350 1.00 79.62 209 LEU A CA 1
ATOM 1760 C C . LEU A 1 209 ? 18.291 11.676 15.190 1.00 79.62 209 LEU A C 1
ATOM 1762 O O . LEU A 1 209 ? 18.510 12.466 14.272 1.00 79.62 209 LEU A O 1
ATOM 1766 N N . GLN A 1 210 ? 17.345 11.881 16.106 1.00 78.94 210 GLN A N 1
ATOM 1767 C CA . GLN A 1 210 ? 16.480 13.059 16.099 1.00 78.94 210 GLN A CA 1
ATOM 1768 C C . GLN A 1 210 ? 17.282 14.356 16.204 1.00 78.94 210 GLN A C 1
ATOM 1770 O O . GLN A 1 210 ? 17.021 15.299 15.460 1.00 78.94 210 GLN A O 1
ATOM 1775 N N . TYR A 1 211 ? 18.291 14.386 17.078 1.00 76.19 211 TYR A N 1
ATOM 1776 C CA . TYR A 1 211 ? 19.187 15.534 17.196 1.00 76.19 211 TYR A CA 1
ATOM 1777 C C . TYR A 1 211 ? 19.973 15.787 15.899 1.00 76.19 211 TYR A C 1
ATOM 1779 O O . TYR A 1 211 ? 20.081 16.929 15.454 1.00 76.19 211 TYR A O 1
ATOM 1787 N N . LYS A 1 212 ? 20.479 14.725 15.256 1.00 77.19 212 LYS A N 1
ATOM 1788 C CA . LYS A 1 212 ? 21.260 14.823 14.009 1.00 77.19 212 LYS A CA 1
ATOM 1789 C C . LYS A 1 212 ? 20.440 15.292 12.806 1.00 77.19 212 LYS A C 1
ATOM 1791 O O . LYS A 1 212 ? 20.957 16.046 11.990 1.00 77.19 212 LYS A O 1
ATOM 1796 N N . LEU A 1 213 ? 19.187 14.852 12.683 1.00 76.31 213 LEU A N 1
ATOM 1797 C CA . LEU A 1 213 ? 18.308 15.222 11.564 1.00 76.31 213 LEU A CA 1
ATOM 1798 C C . LEU A 1 213 ? 17.735 16.648 11.683 1.00 76.31 213 LEU A C 1
ATOM 1800 O O . LEU A 1 213 ? 17.100 17.136 10.749 1.00 76.31 213 LEU A O 1
ATOM 1804 N N . GLY A 1 214 ? 18.010 17.341 12.791 1.00 69.50 214 GLY A N 1
ATOM 1805 C CA . GLY A 1 214 ? 17.735 18.763 12.955 1.00 69.50 214 GLY A CA 1
ATOM 1806 C C . GLY A 1 214 ? 16.262 19.104 13.196 1.00 69.50 214 GLY A C 1
ATOM 1807 O O . GLY A 1 214 ? 15.431 18.261 13.539 1.00 69.50 214 GLY A O 1
ATOM 1808 N N . ASN A 1 215 ? 15.938 20.392 13.041 1.00 72.25 215 ASN A N 1
ATOM 1809 C CA . ASN A 1 215 ? 14.635 20.956 13.415 1.00 72.25 215 ASN A CA 1
ATOM 1810 C C . ASN A 1 215 ? 13.446 20.362 12.641 1.00 72.25 215 ASN A C 1
ATOM 1812 O O . ASN A 1 215 ? 12.344 20.338 13.187 1.00 72.25 215 ASN A O 1
ATOM 1816 N N . ASP A 1 216 ? 13.660 19.850 11.426 1.00 71.81 216 ASP A N 1
ATOM 1817 C CA . ASP A 1 216 ? 12.604 19.288 10.571 1.00 71.81 216 ASP A CA 1
ATOM 1818 C C . ASP A 1 216 ? 11.898 18.071 11.201 1.00 71.81 216 ASP A C 1
ATOM 1820 O O . ASP A 1 216 ? 10.748 17.791 10.866 1.00 71.81 216 ASP A O 1
ATOM 1824 N N . PHE A 1 217 ? 12.557 17.373 12.136 1.00 77.25 217 PHE A N 1
ATOM 1825 C CA . PHE A 1 217 ? 12.041 16.168 12.807 1.00 77.25 217 PHE A CA 1
ATOM 1826 C C . PHE A 1 217 ? 11.856 16.346 14.320 1.00 77.25 217 PHE A C 1
ATOM 1828 O O . PHE A 1 217 ? 11.681 15.374 15.069 1.00 77.25 217 PHE A O 1
ATOM 1835 N N . LYS A 1 218 ? 11.877 17.591 14.804 1.00 77.19 218 LYS A N 1
ATOM 1836 C CA . LYS A 1 218 ? 11.661 17.890 16.220 1.00 77.19 218 LYS A CA 1
ATOM 1837 C C . LYS A 1 218 ? 10.250 17.463 16.644 1.00 77.19 218 LYS A C 1
ATOM 1839 O O . LYS A 1 218 ? 9.265 17.864 16.035 1.00 77.19 218 LYS A O 1
ATOM 1844 N N . GLY A 1 219 ? 10.158 16.643 17.692 1.00 79.94 219 GLY A N 1
ATOM 1845 C CA . GLY A 1 219 ? 8.890 16.095 18.192 1.00 79.94 219 GLY A CA 1
ATOM 1846 C C . GLY A 1 219 ? 8.367 14.865 17.438 1.00 79.94 219 GLY A C 1
ATOM 1847 O O . GLY A 1 219 ? 7.314 14.349 17.797 1.00 79.94 219 GLY A O 1
ATOM 1848 N N . CYS A 1 220 ? 9.083 14.374 16.421 1.00 87.81 220 CYS A N 1
ATOM 1849 C CA . CYS A 1 220 ? 8.771 13.103 15.762 1.00 87.81 220 CYS A CA 1
ATOM 1850 C C . CYS A 1 220 ? 9.387 11.912 16.513 1.00 87.81 220 CYS A C 1
ATOM 1852 O O . CYS A 1 220 ? 10.444 12.046 17.129 1.00 87.81 220 CYS A O 1
ATOM 1854 N N . LEU A 1 221 ? 8.758 10.741 16.400 1.00 90.56 221 LEU A N 1
ATOM 1855 C CA . LEU A 1 221 ? 9.316 9.468 16.862 1.00 90.56 221 LEU A CA 1
ATOM 1856 C C . LEU A 1 221 ? 10.087 8.817 15.711 1.00 90.56 221 LEU A C 1
ATOM 1858 O O . LEU A 1 221 ? 9.530 8.600 14.634 1.00 90.56 221 LEU A O 1
ATOM 1862 N N . LEU A 1 222 ? 11.367 8.518 15.927 1.00 90.56 222 LEU A N 1
ATOM 1863 C CA . LEU A 1 222 ? 12.248 7.941 14.912 1.00 90.56 222 LEU A CA 1
ATOM 1864 C C . LEU A 1 222 ? 12.570 6.501 15.271 1.00 90.56 222 LEU A C 1
ATOM 1866 O O . LEU A 1 222 ? 13.495 6.222 16.028 1.00 90.56 222 LEU A O 1
ATOM 1870 N N . VAL A 1 223 ? 11.803 5.579 14.704 1.00 91.88 223 VAL A N 1
ATOM 1871 C CA . VAL A 1 223 ? 11.902 4.159 15.034 1.00 91.88 223 VAL A CA 1
ATOM 1872 C C . VAL A 1 223 ? 12.534 3.401 13.874 1.00 91.88 223 VAL A C 1
ATOM 1874 O O . VAL A 1 223 ? 12.007 3.388 12.762 1.00 91.88 223 VAL A O 1
ATOM 1877 N N . ARG A 1 224 ? 13.666 2.736 14.133 1.00 90.25 224 ARG A N 1
ATOM 1878 C CA . ARG A 1 224 ? 14.293 1.845 13.146 1.00 90.25 224 ARG A CA 1
ATOM 1879 C C . ARG A 1 224 ? 13.483 0.561 13.014 1.00 90.25 224 ARG A C 1
ATOM 1881 O O . ARG A 1 224 ? 13.098 -0.049 14.012 1.00 90.25 224 ARG A O 1
ATOM 1888 N N . PHE A 1 225 ? 13.283 0.106 11.781 1.00 89.25 225 PHE A N 1
ATOM 1889 C CA . PHE A 1 225 ? 12.483 -1.090 11.514 1.00 89.25 225 PHE A CA 1
ATOM 1890 C C . PHE A 1 225 ? 13.102 -2.361 12.122 1.00 89.25 225 PHE A C 1
ATOM 1892 O O . PHE A 1 225 ? 12.383 -3.242 12.591 1.00 89.25 225 PHE A O 1
ATOM 1899 N N . ASP A 1 226 ? 14.433 -2.438 12.188 1.00 88.62 226 ASP A N 1
ATOM 1900 C CA . ASP A 1 226 ? 15.131 -3.568 12.810 1.00 88.62 226 ASP A CA 1
ATOM 1901 C C . ASP A 1 226 ? 14.966 -3.601 14.334 1.00 88.62 226 ASP A C 1
ATOM 1903 O O . ASP A 1 226 ? 14.883 -4.686 14.914 1.00 88.62 226 ASP A O 1
ATOM 1907 N N . ASN A 1 227 ? 14.812 -2.440 14.984 1.00 90.56 227 ASN A N 1
ATOM 1908 C CA . ASN A 1 227 ? 14.507 -2.368 16.415 1.00 90.56 227 ASN A CA 1
ATOM 1909 C C . ASN A 1 227 ? 13.102 -2.918 16.690 1.00 90.56 227 ASN A C 1
ATOM 1911 O O . ASN A 1 227 ? 12.929 -3.712 17.611 1.00 90.56 227 ASN A O 1
ATOM 1915 N N . LEU A 1 228 ? 12.116 -2.572 15.850 1.00 89.75 228 LEU A N 1
ATOM 1916 C CA . LEU A 1 228 ? 10.760 -3.132 15.940 1.00 89.75 228 LEU A CA 1
ATOM 1917 C C . LEU A 1 228 ? 10.762 -4.651 15.750 1.00 89.75 228 LEU A C 1
ATOM 1919 O O . LEU A 1 228 ? 10.167 -5.374 16.548 1.00 89.75 228 LEU A O 1
ATOM 1923 N N . LYS A 1 229 ? 11.461 -5.153 14.724 1.00 90.12 229 LYS A N 1
ATOM 1924 C CA . LYS A 1 229 ? 11.608 -6.600 14.491 1.00 90.12 229 LYS A CA 1
ATOM 1925 C C . LYS A 1 229 ? 12.250 -7.307 15.682 1.00 90.12 229 LYS A C 1
ATOM 1927 O O . LYS A 1 229 ? 11.763 -8.358 16.092 1.00 90.12 229 LYS A O 1
ATOM 1932 N N . SER A 1 230 ? 13.308 -6.725 16.243 1.00 90.44 230 SER A N 1
ATOM 1933 C CA . SER A 1 230 ? 14.048 -7.295 17.375 1.00 90.44 230 SER A CA 1
ATOM 1934 C C . SER A 1 230 ? 13.224 -7.304 18.659 1.00 90.44 230 SER A C 1
ATOM 1936 O O . SER A 1 230 ? 13.258 -8.287 19.396 1.00 90.44 230 SER A O 1
ATOM 1938 N N . TYR A 1 231 ? 12.450 -6.245 18.906 1.00 89.50 231 TYR A N 1
ATOM 1939 C CA . TYR A 1 231 ? 11.567 -6.148 20.063 1.00 89.50 231 TYR A CA 1
ATOM 1940 C C . TYR A 1 231 ? 10.446 -7.194 19.993 1.00 89.50 231 TYR A C 1
ATOM 1942 O O . TYR A 1 231 ? 10.275 -7.987 20.916 1.00 89.50 231 TYR A O 1
ATOM 1950 N N . TYR A 1 232 ? 9.727 -7.261 18.867 1.00 88.19 232 TYR A N 1
ATOM 1951 C CA . TYR A 1 232 ? 8.596 -8.181 18.726 1.00 88.19 232 TYR A CA 1
ATOM 1952 C C . TYR A 1 232 ? 9.001 -9.626 18.417 1.00 88.19 232 TYR A C 1
ATOM 1954 O O . TYR A 1 232 ? 8.174 -10.524 18.564 1.00 88.19 232 TYR A O 1
ATOM 1962 N N . LYS A 1 233 ? 10.244 -9.862 17.977 1.00 88.75 233 LYS A N 1
ATOM 1963 C CA . LYS A 1 233 ? 10.793 -11.184 17.621 1.00 88.75 233 LYS A CA 1
ATOM 1964 C C . LYS A 1 233 ? 9.914 -11.961 16.628 1.00 88.75 233 LYS A C 1
ATOM 1966 O O . LYS A 1 233 ? 9.809 -13.182 16.707 1.00 88.75 233 LYS A O 1
ATOM 1971 N N . LYS A 1 234 ? 9.272 -11.255 15.690 1.00 80.38 234 LYS A N 1
ATOM 1972 C CA . LYS A 1 234 ? 8.406 -11.838 14.650 1.00 80.38 234 LYS A CA 1
ATOM 1973 C C . LYS A 1 234 ? 9.004 -11.637 13.260 1.00 80.38 234 LYS A C 1
ATOM 1975 O O . LYS A 1 234 ? 9.365 -10.518 12.894 1.00 80.38 234 LYS A O 1
ATOM 1980 N N . SER A 1 235 ? 9.067 -12.722 12.489 1.00 76.12 235 SER A N 1
ATOM 1981 C CA . SER A 1 235 ? 9.493 -12.729 11.088 1.00 76.12 235 SER A CA 1
ATOM 1982 C C . SER A 1 235 ? 8.556 -13.630 10.266 1.00 76.12 235 SER A C 1
ATOM 1984 O O . SER A 1 235 ? 8.415 -14.795 10.636 1.00 76.12 235 SER A O 1
ATOM 1986 N N . PRO A 1 236 ? 7.921 -13.131 9.187 1.00 77.81 236 PRO A N 1
ATOM 1987 C CA . PRO A 1 236 ? 7.926 -11.738 8.728 1.00 77.81 236 PRO A CA 1
ATOM 1988 C C . PRO A 1 236 ? 7.256 -10.785 9.736 1.00 77.81 236 PRO A C 1
ATOM 1990 O O . PRO A 1 236 ? 6.485 -11.200 10.601 1.00 77.81 236 PRO A O 1
ATOM 1993 N N . PHE A 1 237 ? 7.576 -9.489 9.653 1.00 84.56 237 PHE A N 1
ATOM 1994 C CA . PHE A 1 237 ? 7.021 -8.499 10.581 1.00 84.56 237 PHE A CA 1
ATOM 1995 C C . PHE A 1 237 ? 5.517 -8.280 10.310 1.00 84.56 237 PHE A C 1
ATOM 1997 O O . PHE A 1 237 ? 5.163 -7.921 9.181 1.00 84.56 237 PHE A O 1
ATOM 2004 N N . PRO A 1 238 ? 4.621 -8.450 11.302 1.00 87.75 238 PRO A N 1
ATOM 2005 C CA . PRO A 1 238 ? 3.185 -8.286 11.094 1.00 87.75 238 PRO A CA 1
ATOM 2006 C C . PRO A 1 238 ? 2.816 -6.818 10.881 1.00 87.75 238 PRO A C 1
ATOM 2008 O O . PRO A 1 238 ? 3.196 -5.956 11.673 1.00 87.75 238 PRO A O 1
ATOM 2011 N N . LEU A 1 239 ? 1.992 -6.530 9.868 1.00 90.00 239 LEU A N 1
ATOM 2012 C CA . LEU A 1 239 ? 1.478 -5.169 9.651 1.00 90.00 239 LEU A CA 1
ATOM 2013 C C . LEU A 1 239 ? 0.604 -4.674 10.811 1.00 90.00 239 LEU A C 1
ATOM 2015 O O . LEU A 1 239 ? 0.512 -3.467 11.032 1.00 90.00 239 LEU A O 1
ATOM 2019 N N . ASP A 1 240 ? -0.009 -5.593 11.559 1.00 91.31 240 ASP A N 1
ATOM 2020 C CA . ASP A 1 240 ? -0.843 -5.291 12.724 1.00 91.31 240 ASP A CA 1
ATOM 2021 C C . ASP A 1 240 ? -0.045 -4.662 13.882 1.00 91.31 240 ASP A C 1
ATOM 2023 O O . ASP A 1 240 ? -0.647 -4.154 14.824 1.00 91.31 240 ASP A O 1
ATOM 2027 N N . LEU A 1 241 ? 1.292 -4.723 13.837 1.00 92.38 241 LEU A N 1
ATOM 2028 C CA . LEU A 1 241 ? 2.203 -4.149 14.837 1.00 92.38 241 LEU A CA 1
ATOM 2029 C C . LEU A 1 241 ? 2.867 -2.848 14.360 1.00 92.38 241 LEU A C 1
ATOM 2031 O O . LEU A 1 241 ? 3.746 -2.310 15.033 1.00 92.38 241 LEU A O 1
ATOM 2035 N N . LEU A 1 242 ? 2.478 -2.345 13.186 1.00 93.31 242 LEU A N 1
ATOM 2036 C CA . LEU A 1 242 ? 2.880 -1.014 12.736 1.00 93.31 242 LEU A CA 1
ATOM 2037 C C . LEU A 1 242 ? 2.135 0.080 13.519 1.00 93.31 242 LEU A C 1
ATOM 2039 O O . LEU A 1 242 ? 1.087 -0.199 14.109 1.00 93.31 242 LEU A O 1
ATOM 2043 N N . PRO A 1 243 ? 2.647 1.328 13.512 1.00 93.31 243 PRO A N 1
ATOM 2044 C CA . PRO A 1 243 ? 2.017 2.429 14.226 1.00 93.31 243 PRO A CA 1
ATOM 2045 C C . PRO A 1 243 ? 0.527 2.579 13.891 1.00 93.31 243 PRO A C 1
ATOM 2047 O O . PRO A 1 243 ? 0.157 2.515 12.713 1.00 93.31 243 PRO A O 1
ATOM 2050 N N . PRO A 1 244 ? -0.333 2.805 14.900 1.00 95.00 244 PRO A N 1
ATOM 2051 C CA . PRO A 1 244 ? -1.752 3.016 14.670 1.00 95.00 244 PRO A CA 1
ATOM 2052 C C . PRO A 1 244 ? -2.001 4.290 13.843 1.00 95.00 244 PRO A C 1
ATOM 2054 O O . PRO A 1 244 ? -1.227 5.249 13.916 1.00 95.00 244 PRO A O 1
ATOM 2057 N N . PRO A 1 245 ? -3.129 4.364 13.113 1.00 93.94 245 PRO A N 1
ATOM 2058 C CA . PRO A 1 245 ? -3.485 5.487 12.234 1.00 93.94 245 PRO A CA 1
ATOM 2059 C C . PRO A 1 245 ? -3.772 6.814 12.958 1.00 93.94 245 PRO A C 1
ATOM 2061 O O . PRO A 1 245 ? -4.201 7.773 12.318 1.00 93.94 245 PRO A O 1
ATOM 2064 N N . ILE A 1 246 ? -3.557 6.879 14.275 1.00 93.44 246 ILE A N 1
ATOM 2065 C CA . ILE A 1 246 ? -3.552 8.129 15.044 1.00 93.44 246 ILE A CA 1
ATOM 2066 C C . ILE A 1 246 ? -2.262 8.933 14.827 1.00 93.44 246 ILE A C 1
ATOM 2068 O O . ILE A 1 246 ? -2.261 10.142 15.050 1.00 93.44 246 ILE A O 1
ATOM 2072 N N . TYR A 1 247 ? -1.187 8.287 14.360 1.00 92.25 247 TYR A N 1
ATOM 2073 C CA . TYR A 1 247 ? 0.063 8.942 13.992 1.00 92.25 247 TYR A CA 1
ATOM 2074 C C . TYR A 1 247 ? 0.126 9.206 12.487 1.00 92.25 247 TYR A C 1
ATOM 2076 O O . TYR A 1 247 ? -0.330 8.408 11.666 1.00 92.25 247 TYR A O 1
ATOM 2084 N N . LYS A 1 248 ? 0.767 10.317 12.117 1.00 90.62 248 LYS A N 1
ATOM 2085 C CA . LYS A 1 248 ? 1.216 10.550 10.744 1.00 90.62 248 LYS A CA 1
ATOM 2086 C C . LYS A 1 248 ? 2.588 9.905 10.577 1.00 90.62 248 LYS A C 1
ATOM 2088 O O . LYS A 1 248 ? 3.527 10.287 11.267 1.00 90.62 248 LYS A O 1
ATOM 2093 N N . THR A 1 249 ? 2.695 8.945 9.669 1.00 89.88 249 THR A N 1
ATOM 2094 C CA . THR A 1 249 ? 3.934 8.206 9.415 1.00 89.88 249 THR A CA 1
ATOM 2095 C C . THR A 1 249 ? 4.617 8.687 8.136 1.00 89.88 249 THR A C 1
ATOM 2097 O O . THR A 1 249 ? 3.954 9.061 7.168 1.00 89.88 249 THR A O 1
ATOM 2100 N N . ASP A 1 250 ? 5.949 8.678 8.144 1.00 89.19 250 ASP A N 1
ATOM 2101 C CA . ASP A 1 250 ? 6.797 8.879 6.966 1.00 89.19 250 ASP A CA 1
ATOM 2102 C C . ASP A 1 250 ? 7.941 7.855 7.004 1.00 89.19 250 ASP A C 1
ATOM 2104 O O . ASP A 1 250 ? 8.327 7.391 8.081 1.00 89.19 250 ASP A O 1
ATOM 2108 N N . ILE A 1 251 ? 8.457 7.476 5.835 1.00 90.00 251 ILE A N 1
ATOM 2109 C CA . ILE A 1 251 ? 9.544 6.500 5.706 1.00 90.00 251 ILE A CA 1
ATOM 2110 C C . ILE A 1 251 ? 10.818 7.243 5.318 1.00 90.00 251 ILE A C 1
ATOM 2112 O O . ILE A 1 251 ? 10.868 7.962 4.316 1.00 90.00 251 ILE A O 1
ATOM 2116 N N . LEU A 1 252 ? 11.859 7.035 6.120 1.00 89.81 252 LEU A N 1
ATOM 2117 C CA . LEU A 1 252 ? 13.195 7.557 5.879 1.00 89.81 252 LEU A CA 1
ATOM 2118 C C . LEU A 1 252 ? 14.094 6.441 5.344 1.00 89.81 252 LEU A C 1
ATOM 2120 O O . LEU A 1 252 ? 14.209 5.384 5.963 1.00 89.81 252 LEU A O 1
ATOM 2124 N N . TYR A 1 253 ? 14.749 6.691 4.214 1.00 89.69 253 TYR A N 1
ATOM 2125 C CA . TYR A 1 253 ? 15.652 5.739 3.571 1.00 89.69 253 TYR A CA 1
ATOM 2126 C C . TYR A 1 253 ? 17.097 6.059 3.940 1.00 89.69 253 TYR A C 1
ATOM 2128 O O . TYR A 1 253 ? 17.530 7.200 3.795 1.00 89.69 253 TYR A O 1
ATOM 2136 N N . GLN A 1 254 ? 17.854 5.072 4.414 1.00 88.25 254 GLN A N 1
ATOM 2137 C CA . GLN A 1 254 ? 19.278 5.253 4.693 1.00 88.25 254 GLN A CA 1
ATOM 2138 C C . GLN A 1 254 ? 20.076 5.269 3.382 1.00 88.25 254 GLN A C 1
ATOM 2140 O O . GLN A 1 254 ? 19.886 4.406 2.527 1.00 88.25 254 GLN A O 1
ATOM 2145 N N . SER A 1 255 ? 20.976 6.241 3.224 1.00 87.19 255 SER A N 1
ATOM 2146 C CA . SER A 1 255 ? 21.889 6.290 2.081 1.00 87.19 255 SER A CA 1
ATOM 2147 C C . SER A 1 255 ? 22.932 5.175 2.168 1.00 87.19 255 SER A C 1
ATOM 2149 O O . SER A 1 255 ? 23.578 5.006 3.199 1.00 87.19 255 SER A O 1
ATOM 2151 N N . GLU A 1 256 ? 23.154 4.469 1.059 1.00 86.38 256 GLU A N 1
ATOM 2152 C CA . GLU A 1 256 ? 24.232 3.475 0.946 1.00 86.38 256 GLU A CA 1
ATOM 2153 C C . GLU A 1 256 ? 25.626 4.118 0.898 1.00 86.38 256 GLU A C 1
ATOM 2155 O O . GLU A 1 256 ? 26.612 3.500 1.285 1.00 86.38 256 GLU A O 1
ATOM 2160 N N . ARG A 1 257 ? 25.723 5.364 0.411 1.00 86.88 257 ARG A N 1
ATOM 2161 C CA . ARG A 1 257 ? 27.007 6.061 0.215 1.00 86.88 257 ARG A CA 1
ATOM 2162 C C . ARG A 1 257 ? 27.454 6.847 1.437 1.00 86.88 257 ARG A C 1
ATOM 2164 O O . ARG A 1 257 ? 28.651 7.020 1.644 1.00 86.88 257 ARG A O 1
ATOM 2171 N N . TYR A 1 258 ? 26.499 7.359 2.206 1.00 84.12 258 TYR A N 1
ATOM 2172 C CA . TYR A 1 258 ? 26.764 8.244 3.330 1.00 84.12 258 TYR A CA 1
ATOM 2173 C C . TYR A 1 258 ? 26.132 7.676 4.593 1.00 84.12 258 TYR A C 1
ATOM 2175 O O . TYR A 1 258 ? 24.909 7.646 4.748 1.00 84.12 258 TYR A O 1
ATOM 2183 N N . GLU A 1 259 ? 26.981 7.243 5.520 1.00 80.62 259 GLU A N 1
ATOM 2184 C CA . GLU A 1 259 ? 26.532 6.730 6.805 1.00 80.62 259 GLU A CA 1
ATOM 2185 C C . GLU A 1 259 ? 25.724 7.796 7.564 1.00 80.62 259 GLU A C 1
ATOM 2187 O O . GLU A 1 259 ? 26.005 8.993 7.491 1.00 80.62 259 GLU A O 1
ATOM 2192 N N . ASN A 1 260 ? 24.693 7.364 8.292 1.00 76.38 260 ASN A N 1
ATOM 2193 C CA . ASN A 1 260 ? 23.789 8.234 9.051 1.00 76.38 260 ASN A CA 1
ATOM 2194 C C . ASN A 1 260 ? 23.080 9.329 8.232 1.00 76.38 260 ASN A C 1
ATOM 2196 O O . ASN A 1 260 ? 22.535 10.267 8.813 1.00 76.38 260 ASN A O 1
ATOM 2200 N N . THR A 1 261 ? 23.049 9.211 6.904 1.00 83.44 261 THR A N 1
ATOM 2201 C CA . THR A 1 261 ? 22.265 10.099 6.046 1.00 83.44 261 THR A CA 1
ATOM 2202 C C . THR A 1 261 ? 20.939 9.434 5.724 1.00 83.44 261 THR A C 1
ATOM 2204 O O . THR A 1 261 ? 20.907 8.332 5.177 1.00 83.44 261 THR A O 1
ATOM 2207 N N . TYR A 1 262 ? 19.845 10.113 6.064 1.00 86.56 262 TYR A N 1
ATOM 2208 C CA . TYR A 1 262 ? 18.489 9.619 5.872 1.00 86.56 262 TYR A CA 1
ATOM 2209 C C . TYR A 1 262 ? 17.739 10.540 4.921 1.00 86.56 262 TYR A C 1
ATOM 2211 O O . TYR A 1 262 ? 17.710 11.756 5.103 1.00 86.56 262 TYR A O 1
ATOM 2219 N N . ILE A 1 263 ? 17.141 9.945 3.899 1.00 87.69 263 ILE A N 1
ATOM 2220 C CA . ILE A 1 263 ? 16.472 10.634 2.808 1.00 87.69 263 ILE A CA 1
ATOM 2221 C C . ILE A 1 263 ? 14.968 10.389 2.959 1.00 87.69 263 ILE A C 1
ATOM 2223 O O . ILE A 1 263 ? 14.508 9.256 2.808 1.00 87.69 263 ILE A O 1
ATOM 2227 N N . PRO A 1 264 ? 14.185 11.429 3.278 1.00 87.69 264 PRO A N 1
ATOM 2228 C CA . PRO A 1 264 ? 12.729 11.375 3.227 1.00 87.69 264 PRO A CA 1
ATOM 2229 C C . PRO A 1 264 ? 12.189 10.991 1.852 1.00 87.69 264 PRO A C 1
ATOM 2231 O O . PRO A 1 264 ? 12.713 11.442 0.830 1.00 87.69 264 PRO A O 1
ATOM 2234 N N . TYR A 1 265 ? 11.055 10.285 1.825 1.00 89.12 265 TYR A N 1
ATOM 2235 C CA . TYR A 1 265 ? 10.353 9.926 0.587 1.00 89.12 265 TYR A CA 1
ATOM 2236 C C . TYR A 1 265 ? 10.141 11.124 -0.361 1.00 89.12 265 TYR A C 1
ATOM 2238 O O . TYR A 1 265 ? 10.290 11.004 -1.579 1.00 89.12 265 TYR A O 1
ATOM 2246 N N . LYS A 1 266 ? 9.862 12.320 0.184 1.00 87.19 266 LYS A N 1
ATOM 2247 C CA . LYS A 1 266 ? 9.667 13.547 -0.613 1.00 87.19 266 LYS A CA 1
ATOM 2248 C C . LYS A 1 266 ? 10.864 13.914 -1.500 1.00 87.19 266 LYS A C 1
ATOM 2250 O O . LYS A 1 266 ? 10.640 14.505 -2.555 1.00 87.19 266 LYS A O 1
ATOM 2255 N N . TYR A 1 267 ? 12.088 13.549 -1.121 1.00 89.50 267 TYR A N 1
ATOM 2256 C CA . TYR A 1 267 ? 13.310 13.903 -1.851 1.00 89.50 267 TYR A CA 1
ATOM 2257 C C . TYR A 1 267 ? 13.776 12.839 -2.849 1.00 89.50 267 TYR A C 1
ATOM 2259 O O . TYR A 1 267 ? 14.728 13.089 -3.581 1.00 89.50 267 TYR A O 1
ATOM 2267 N N . LEU A 1 268 ? 13.099 11.690 -2.923 1.00 89.19 268 LEU A N 1
ATOM 2268 C CA . LEU A 1 268 ? 13.385 10.692 -3.951 1.00 89.19 268 LEU A CA 1
ATOM 2269 C C . LEU A 1 268 ? 13.099 11.245 -5.355 1.00 89.19 268 LEU A C 1
ATOM 2271 O O . LEU A 1 268 ? 12.186 12.066 -5.547 1.00 89.19 268 LEU A O 1
ATOM 2275 N N . SER A 1 269 ? 13.862 10.773 -6.338 1.00 89.50 269 SER A N 1
ATOM 2276 C CA . SER A 1 269 ? 13.645 11.091 -7.750 1.00 89.50 269 SER A CA 1
ATOM 2277 C C . SER A 1 269 ? 12.281 10.580 -8.231 1.00 89.50 269 SER A C 1
ATOM 2279 O O . SER A 1 269 ? 11.661 9.710 -7.613 1.00 89.50 269 SER A O 1
ATOM 2281 N N . SER A 1 270 ? 11.780 11.122 -9.344 1.00 88.12 270 SER A N 1
ATOM 2282 C CA . SER A 1 270 ? 10.513 10.668 -9.935 1.00 88.12 270 SER A CA 1
ATOM 2283 C C . SER A 1 270 ? 10.541 9.177 -10.283 1.00 88.12 270 SER A C 1
ATOM 2285 O O . SER A 1 270 ? 9.593 8.469 -9.952 1.00 88.12 270 SER A O 1
ATOM 2287 N N . GLY A 1 271 ? 11.644 8.696 -10.867 1.00 87.69 271 GLY A N 1
ATOM 2288 C CA . GLY A 1 271 ? 11.825 7.286 -11.214 1.00 87.69 271 GLY A CA 1
ATOM 2289 C C . GLY A 1 271 ? 11.807 6.364 -9.991 1.00 87.69 271 GLY A C 1
ATOM 2290 O O . GLY A 1 271 ? 11.101 5.361 -9.996 1.00 87.69 271 GLY A O 1
ATOM 2291 N N . GLU A 1 272 ? 12.506 6.725 -8.907 1.00 88.06 272 GLU A N 1
ATOM 2292 C CA . GLU A 1 272 ? 12.486 5.951 -7.652 1.00 88.06 272 GLU A CA 1
ATOM 2293 C C . GLU A 1 272 ? 11.094 5.927 -7.013 1.00 88.06 272 GLU A C 1
ATOM 2295 O O . GLU A 1 272 ? 10.619 4.876 -6.583 1.00 88.06 272 GLU A O 1
ATOM 2300 N N . LYS A 1 273 ? 10.411 7.079 -6.971 1.00 90.12 273 LYS A N 1
ATOM 2301 C CA . LYS A 1 273 ? 9.044 7.166 -6.440 1.00 90.12 273 LYS A CA 1
ATOM 2302 C C . LYS A 1 273 ? 8.097 6.273 -7.219 1.00 90.12 273 LYS A C 1
ATOM 2304 O O . LYS A 1 273 ? 7.306 5.556 -6.619 1.00 90.12 273 LYS A O 1
ATOM 2309 N N . GLN A 1 274 ? 8.163 6.307 -8.543 1.00 88.19 274 GLN A N 1
ATOM 2310 C CA . GLN A 1 274 ? 7.284 5.500 -9.374 1.00 88.19 274 GLN A CA 1
ATOM 2311 C C . GLN A 1 274 ? 7.572 4.009 -9.236 1.00 88.19 274 GLN A C 1
ATOM 2313 O O . GLN A 1 274 ? 6.630 3.231 -9.129 1.00 88.19 274 GLN A O 1
ATOM 2318 N N . LEU A 1 275 ? 8.845 3.618 -9.147 1.00 89.25 275 LEU A N 1
ATOM 2319 C CA . LEU A 1 275 ? 9.239 2.243 -8.853 1.00 89.25 275 LEU A CA 1
ATOM 2320 C C . LEU A 1 275 ? 8.582 1.762 -7.550 1.00 89.25 275 LEU A C 1
ATOM 2322 O O . LEU A 1 275 ? 7.880 0.751 -7.536 1.00 89.25 275 LEU A O 1
ATOM 2326 N N . LEU A 1 276 ? 8.743 2.531 -6.468 1.00 89.31 276 LEU A N 1
ATOM 2327 C CA . LEU A 1 276 ? 8.159 2.219 -5.162 1.00 89.31 276 LEU A CA 1
ATOM 2328 C C . LEU A 1 276 ? 6.629 2.196 -5.191 1.00 89.31 276 LEU A C 1
ATOM 2330 O O . LEU A 1 276 ? 6.028 1.299 -4.605 1.00 89.31 276 LEU A O 1
ATOM 2334 N N . ASN A 1 277 ? 5.996 3.147 -5.876 1.00 89.81 277 ASN A N 1
ATOM 2335 C CA . ASN A 1 277 ? 4.540 3.231 -5.951 1.00 89.81 277 ASN A CA 1
ATOM 2336 C C . ASN A 1 277 ? 3.943 2.089 -6.773 1.00 89.81 277 ASN A C 1
ATOM 2338 O O . ASN A 1 277 ? 2.965 1.495 -6.333 1.00 89.81 277 ASN A O 1
ATOM 2342 N N . ASN A 1 278 ? 4.539 1.739 -7.916 1.00 90.62 278 ASN A N 1
ATOM 2343 C CA . ASN A 1 278 ? 4.054 0.660 -8.778 1.00 90.62 278 ASN A CA 1
ATOM 2344 C C . ASN A 1 278 ? 4.143 -0.691 -8.062 1.00 90.62 278 ASN A C 1
ATOM 2346 O O . ASN A 1 278 ? 3.151 -1.416 -7.967 1.00 90.62 278 ASN A O 1
ATOM 2350 N N . PHE A 1 279 ? 5.307 -1.008 -7.484 1.00 90.62 279 PHE A N 1
ATOM 2351 C CA . PHE A 1 279 ? 5.473 -2.242 -6.716 1.00 90.62 279 PHE A CA 1
ATOM 2352 C C . PHE A 1 279 ? 4.656 -2.230 -5.423 1.00 90.62 279 PHE A C 1
ATOM 2354 O O . PHE A 1 279 ? 4.032 -3.232 -5.086 1.00 90.62 279 PHE A O 1
ATOM 2361 N N . GLY A 1 280 ? 4.608 -1.103 -4.712 1.00 91.62 280 GLY A N 1
ATOM 2362 C CA . GLY A 1 280 ? 3.807 -0.951 -3.500 1.00 91.62 280 GLY A CA 1
ATOM 2363 C C . GLY A 1 280 ? 2.317 -1.166 -3.761 1.00 91.62 280 GLY A C 1
ATOM 2364 O O . GLY A 1 280 ? 1.672 -1.904 -3.018 1.00 91.62 280 GLY A O 1
ATOM 2365 N N . ALA A 1 281 ? 1.787 -0.592 -4.844 1.00 92.56 281 ALA A N 1
ATOM 2366 C CA . ALA A 1 281 ? 0.404 -0.774 -5.266 1.00 92.56 281 ALA A CA 1
ATOM 2367 C C . ALA A 1 281 ? 0.120 -2.228 -5.658 1.00 92.56 281 ALA A C 1
ATOM 2369 O O . ALA A 1 281 ? -0.854 -2.799 -5.170 1.00 92.56 281 ALA A O 1
ATOM 2370 N N . LEU A 1 282 ? 0.987 -2.855 -6.464 1.00 94.25 282 LEU A N 1
ATOM 2371 C CA . LEU A 1 282 ? 0.850 -4.269 -6.819 1.00 94.25 282 LEU A CA 1
ATOM 2372 C C . LEU A 1 282 ? 0.764 -5.142 -5.560 1.00 94.25 282 LEU A C 1
ATOM 2374 O O . LEU A 1 282 ? -0.186 -5.902 -5.395 1.00 94.25 282 LEU A O 1
ATOM 2378 N N . ILE A 1 283 ? 1.738 -5.012 -4.658 1.00 92.44 283 ILE A N 1
ATOM 2379 C CA . ILE A 1 283 ? 1.814 -5.820 -3.435 1.00 92.44 283 ILE A CA 1
ATOM 2380 C C . ILE A 1 283 ? 0.592 -5.568 -2.548 1.00 92.44 283 ILE A C 1
ATOM 2382 O O . ILE A 1 283 ? 0.017 -6.512 -2.010 1.00 92.44 283 ILE A O 1
ATOM 2386 N N . TYR A 1 284 ? 0.171 -4.310 -2.412 1.00 92.06 284 TYR A N 1
ATOM 2387 C CA . TYR A 1 284 ? -1.027 -3.940 -1.665 1.00 92.06 284 TYR A CA 1
ATOM 2388 C C . TYR A 1 284 ? -2.281 -4.628 -2.222 1.00 92.06 284 TYR A C 1
ATOM 2390 O O . TYR A 1 284 ? -3.020 -5.263 -1.470 1.00 92.06 284 TYR A O 1
ATOM 2398 N N . HIS A 1 285 ? -2.497 -4.566 -3.537 1.00 92.19 285 HIS A N 1
ATOM 2399 C CA . HIS A 1 285 ? -3.662 -5.179 -4.170 1.00 92.19 285 HIS A CA 1
ATOM 2400 C C . HIS A 1 285 ? -3.635 -6.706 -4.101 1.00 92.19 285 HIS A C 1
ATOM 2402 O O . HIS A 1 285 ? -4.656 -7.307 -3.774 1.00 92.19 285 HIS A O 1
ATOM 2408 N N . LEU A 1 286 ? -2.477 -7.331 -4.335 1.00 92.94 286 LEU A N 1
ATOM 2409 C CA . LEU A 1 286 ? -2.331 -8.781 -4.212 1.00 92.94 286 LEU A CA 1
ATOM 2410 C C . LEU A 1 286 ? -2.637 -9.250 -2.790 1.00 92.94 286 LEU A C 1
ATOM 2412 O O . LEU A 1 286 ? -3.399 -10.190 -2.617 1.00 92.94 286 LEU A O 1
ATOM 2416 N N . ARG A 1 287 ? -2.127 -8.562 -1.763 1.00 89.19 287 ARG A N 1
ATOM 2417 C CA . ARG A 1 287 ? -2.431 -8.901 -0.364 1.00 89.19 287 ARG A CA 1
ATOM 2418 C C . ARG A 1 287 ? -3.903 -8.730 -0.017 1.00 89.19 287 ARG A C 1
ATOM 2420 O O . ARG A 1 287 ? -4.435 -9.524 0.750 1.00 89.19 287 ARG A O 1
ATOM 2427 N N . ASN A 1 288 ? -4.566 -7.710 -0.557 1.00 88.56 288 ASN A N 1
ATOM 2428 C CA . ASN A 1 288 ? -5.997 -7.532 -0.329 1.00 88.56 288 ASN A CA 1
ATOM 2429 C C . ASN A 1 288 ? -6.794 -8.687 -0.946 1.00 88.56 288 ASN A C 1
ATOM 2431 O O . ASN A 1 288 ? -7.643 -9.249 -0.259 1.00 88.56 288 ASN A O 1
ATOM 2435 N N . LEU A 1 289 ? -6.485 -9.059 -2.194 1.00 89.50 289 LEU A N 1
ATOM 2436 C CA . LEU A 1 289 ? -7.112 -10.189 -2.887 1.00 89.50 289 LEU A CA 1
ATOM 2437 C C . LEU A 1 289 ? -6.828 -11.525 -2.199 1.00 89.50 289 LEU A C 1
ATOM 2439 O O . LEU A 1 289 ? -7.724 -12.357 -2.119 1.00 89.50 289 LEU A O 1
ATOM 2443 N N . ASP A 1 290 ? -5.615 -11.704 -1.674 1.00 88.94 290 ASP A N 1
ATOM 2444 C CA . ASP A 1 290 ? -5.257 -12.874 -0.873 1.00 88.94 290 ASP A CA 1
ATOM 2445 C C . ASP A 1 290 ? -6.069 -12.911 0.423 1.00 88.94 290 ASP A C 1
ATOM 2447 O O . ASP A 1 290 ? -6.541 -13.958 0.825 1.00 88.94 290 ASP A O 1
ATOM 2451 N N . SER A 1 291 ? -6.276 -11.761 1.069 1.00 83.31 291 SER A N 1
ATOM 2452 C CA . SER A 1 291 ? -6.914 -11.712 2.385 1.00 83.31 291 SER A CA 1
ATOM 2453 C C . SER A 1 291 ? -8.430 -11.937 2.382 1.00 83.31 291 SER A C 1
ATOM 2455 O O . SER A 1 291 ? -8.965 -12.308 3.420 1.00 83.31 291 SER A O 1
ATOM 2457 N N . VAL A 1 292 ? -9.134 -11.658 1.279 1.00 74.31 292 VAL A N 1
ATOM 2458 C CA . VAL A 1 292 ? -10.609 -11.623 1.248 1.00 74.31 292 VAL A CA 1
ATOM 2459 C C . VAL A 1 292 ? -11.200 -12.938 0.763 1.00 74.31 292 VAL A C 1
ATOM 2461 O O . VAL A 1 292 ? -10.771 -13.498 -0.244 1.00 74.31 292 VAL A O 1
ATOM 2464 N N . THR A 1 293 ? -12.274 -13.366 1.426 1.00 66.50 293 THR A N 1
ATOM 2465 C CA . THR A 1 293 ? -13.112 -14.485 0.992 1.00 66.50 293 THR A CA 1
ATOM 2466 C C . THR A 1 293 ? -14.502 -13.971 0.609 1.00 66.50 293 THR A C 1
ATOM 2468 O O . THR A 1 293 ? -15.395 -13.924 1.451 1.00 66.50 293 THR A O 1
ATOM 2471 N N . ASP A 1 294 ? -14.718 -13.593 -0.653 1.00 61.38 294 ASP A N 1
ATOM 2472 C CA . ASP A 1 294 ? -16.044 -13.146 -1.115 1.00 61.38 294 ASP A CA 1
ATOM 2473 C C . ASP A 1 294 ? -17.009 -14.336 -1.107 1.00 61.38 294 ASP A C 1
ATOM 2475 O O . ASP A 1 294 ? -16.885 -15.246 -1.928 1.00 61.38 294 ASP A O 1
ATOM 2479 N N . ASN A 1 295 ? -17.950 -14.381 -0.159 1.00 58.22 295 ASN A N 1
ATOM 2480 C CA . ASN A 1 295 ? -18.922 -15.473 -0.043 1.00 58.22 295 ASN A CA 1
ATOM 2481 C C . ASN A 1 295 ? -18.270 -16.874 -0.069 1.00 58.22 295 ASN A C 1
ATOM 2483 O O . ASN A 1 295 ? -18.794 -17.807 -0.684 1.00 58.22 295 ASN A O 1
ATOM 2487 N N . LYS A 1 296 ? -17.111 -17.026 0.596 1.00 59.62 296 LYS A N 1
ATOM 2488 C CA . LYS A 1 296 ? -16.263 -18.242 0.602 1.00 59.62 296 LYS A CA 1
ATOM 2489 C C . LYS A 1 296 ? -15.520 -18.540 -0.713 1.00 59.62 296 LYS A C 1
ATOM 2491 O O . LYS A 1 296 ? -14.949 -19.621 -0.847 1.00 59.62 296 LYS A O 1
ATOM 2496 N N . ARG A 1 297 ? -15.504 -17.626 -1.686 1.00 64.94 297 ARG A N 1
ATOM 2497 C CA . ARG A 1 297 ? -14.698 -17.747 -2.909 1.00 64.94 297 ARG A CA 1
ATOM 2498 C C . ARG A 1 297 ? -13.310 -17.166 -2.671 1.00 64.94 297 ARG A C 1
ATOM 2500 O O . ARG A 1 297 ? -13.167 -16.036 -2.217 1.00 64.94 297 ARG A O 1
ATOM 2507 N N . LEU A 1 298 ? -12.304 -17.973 -2.990 1.00 80.94 298 LEU A N 1
ATOM 2508 C CA . LEU A 1 298 ? -10.891 -17.630 -2.889 1.00 80.94 298 LEU A CA 1
ATOM 2509 C C . LEU A 1 298 ? -10.355 -17.244 -4.270 1.00 80.94 298 LEU A C 1
ATOM 2511 O O . LEU A 1 298 ? -10.633 -17.924 -5.262 1.00 80.94 298 LEU A O 1
ATOM 2515 N N . TYR A 1 299 ? -9.557 -16.182 -4.333 1.00 87.12 299 TYR A N 1
ATOM 2516 C CA . TYR A 1 299 ? -8.907 -15.737 -5.565 1.00 87.12 299 TYR A CA 1
ATOM 2517 C C . TYR A 1 299 ? -7.583 -16.481 -5.782 1.00 87.12 299 TYR A C 1
ATOM 2519 O O . TYR A 1 299 ? -6.508 -15.976 -5.482 1.00 87.12 299 TYR A O 1
ATOM 2527 N N . GLU A 1 300 ? -7.644 -17.702 -6.320 1.00 91.25 300 GLU A N 1
ATOM 2528 C CA . GLU A 1 300 ? -6.436 -18.527 -6.505 1.00 91.25 300 GLU A CA 1
ATOM 2529 C C . GLU A 1 300 ? -5.564 -18.114 -7.703 1.00 91.25 300 GLU A C 1
ATOM 2531 O O . GLU A 1 300 ? -4.369 -18.417 -7.736 1.00 91.25 300 GLU A O 1
ATOM 2536 N N . ASN A 1 301 ? -6.161 -17.476 -8.714 1.00 93.62 301 ASN A N 1
ATOM 2537 C CA . ASN A 1 301 ? -5.497 -17.121 -9.968 1.00 93.62 301 ASN A CA 1
ATOM 2538 C C . ASN A 1 301 ? -5.659 -15.630 -10.235 1.00 93.62 301 ASN A C 1
ATOM 2540 O O . ASN A 1 301 ? -6.787 -15.143 -10.321 1.00 93.62 301 ASN A O 1
ATOM 2544 N N . ILE A 1 302 ? -4.545 -14.927 -10.419 1.00 94.50 302 ILE A N 1
ATOM 2545 C CA . ILE A 1 302 ? -4.540 -13.484 -10.656 1.00 94.50 302 ILE A CA 1
ATOM 2546 C C . ILE A 1 302 ? -3.872 -13.180 -11.989 1.00 94.50 302 ILE A C 1
ATOM 2548 O O . ILE A 1 302 ? -2.792 -13.685 -12.286 1.00 94.50 302 ILE A O 1
ATOM 2552 N N . ASN A 1 303 ? -4.517 -12.317 -12.772 1.00 96.06 303 ASN A N 1
ATOM 2553 C CA . ASN A 1 303 ? -3.928 -11.707 -13.955 1.00 96.06 303 ASN A CA 1
ATOM 2554 C C . ASN A 1 303 ? -3.595 -10.248 -13.645 1.00 96.06 303 ASN A C 1
ATOM 2556 O O . ASN A 1 303 ? -4.471 -9.485 -13.240 1.00 96.06 303 ASN A O 1
ATOM 2560 N N . VAL A 1 304 ? -2.336 -9.873 -13.843 1.00 95.56 304 VAL A N 1
ATOM 2561 C CA . VAL A 1 304 ? -1.835 -8.511 -13.662 1.00 95.56 304 VAL A CA 1
ATOM 2562 C C . VAL A 1 304 ? -1.480 -7.948 -15.030 1.00 95.56 304 VAL A C 1
ATOM 2564 O O . VAL A 1 304 ? -0.703 -8.553 -15.766 1.00 95.56 304 VAL A O 1
ATOM 2567 N N . PHE A 1 305 ? -2.032 -6.782 -15.352 1.00 95.38 305 PHE A N 1
ATOM 2568 C CA . PHE A 1 305 ? -1.710 -6.046 -16.569 1.00 95.38 305 PHE A CA 1
ATOM 2569 C C . PHE A 1 305 ? -0.922 -4.798 -16.203 1.00 95.38 305 PHE A C 1
ATOM 2571 O O . PHE A 1 305 ? -1.372 -3.988 -15.393 1.00 95.38 305 PHE A O 1
ATOM 2578 N N . PHE A 1 306 ? 0.250 -4.659 -16.807 1.00 93.62 306 PHE A N 1
ATOM 2579 C CA . PHE A 1 306 ? 1.089 -3.482 -16.682 1.00 93.62 306 PHE A CA 1
ATOM 2580 C C . PHE A 1 306 ? 1.163 -2.767 -18.016 1.00 93.62 306 PHE A C 1
ATOM 2582 O O . PHE A 1 306 ? 1.684 -3.317 -18.978 1.00 93.62 306 PHE A O 1
ATOM 2589 N N . GLU A 1 307 ? 0.658 -1.543 -18.055 1.00 92.75 307 GLU A N 1
ATOM 2590 C CA . GLU A 1 307 ? 0.794 -0.640 -19.190 1.00 92.75 307 GLU A CA 1
ATOM 2591 C C . GLU A 1 307 ? 1.917 0.349 -18.879 1.00 92.75 307 GLU A C 1
ATOM 2593 O O . GLU A 1 307 ? 1.839 1.072 -17.888 1.00 92.75 307 GLU A O 1
ATOM 2598 N N . GLU A 1 308 ? 2.990 0.300 -19.672 1.00 90.25 308 GLU A N 1
ATOM 2599 C CA . GLU A 1 308 ? 4.158 1.189 -19.593 1.00 90.25 308 GLU A CA 1
ATOM 2600 C C . GLU A 1 308 ? 4.675 1.402 -18.156 1.00 90.25 308 GLU A C 1
ATOM 2602 O O . GLU A 1 308 ? 4.980 2.519 -17.729 1.00 90.25 308 GLU A O 1
ATOM 2607 N N . ILE A 1 309 ? 4.777 0.317 -17.376 1.00 89.69 309 ILE A N 1
ATOM 2608 C CA . ILE A 1 309 ? 5.223 0.365 -15.971 1.00 89.69 309 ILE A CA 1
ATOM 2609 C C . ILE A 1 309 ? 6.591 1.040 -15.816 1.00 89.69 309 ILE A C 1
ATOM 2611 O O . ILE A 1 309 ? 6.880 1.628 -14.774 1.00 89.69 309 ILE A O 1
ATOM 2615 N N . GLU A 1 310 ? 7.416 0.950 -16.853 1.00 86.12 310 GLU A N 1
ATOM 2616 C CA . GLU A 1 310 ? 8.768 1.473 -16.938 1.00 86.12 310 GLU A CA 1
ATOM 2617 C C . GLU A 1 310 ? 8.874 2.931 -17.392 1.00 86.12 310 GLU A C 1
ATOM 2619 O O . GLU A 1 310 ? 9.979 3.475 -17.486 1.00 86.12 310 GLU A O 1
ATOM 2624 N N . LEU A 1 311 ? 7.751 3.587 -17.683 1.00 84.81 311 LEU A N 1
ATOM 2625 C CA . LEU A 1 311 ? 7.742 4.996 -18.055 1.00 84.81 311 LEU A CA 1
ATOM 2626 C C . LEU A 1 311 ? 8.372 5.829 -16.922 1.00 84.81 311 LEU A C 1
ATOM 2628 O O . LEU A 1 311 ? 8.172 5.526 -15.759 1.00 84.81 311 LEU A O 1
ATOM 2632 N N . TYR A 1 312 ? 9.194 6.832 -17.244 1.00 83.19 312 TYR A N 1
ATOM 2633 C CA . TYR A 1 312 ? 10.046 7.613 -16.316 1.00 83.19 312 TYR A CA 1
ATOM 2634 C C . TYR A 1 312 ? 11.107 6.845 -15.502 1.00 83.19 312 TYR A C 1
ATOM 2636 O O . TYR A 1 312 ? 11.843 7.471 -14.730 1.00 83.19 312 TYR A O 1
ATOM 2644 N N . PHE A 1 313 ? 11.258 5.529 -15.667 1.00 86.44 313 PHE A N 1
ATOM 2645 C CA . PHE A 1 313 ? 12.366 4.815 -15.039 1.00 86.44 313 PHE A CA 1
ATOM 2646 C C . PHE A 1 313 ? 13.692 5.195 -15.688 1.00 86.44 313 PHE A C 1
ATOM 2648 O O . PHE A 1 313 ? 13.810 5.296 -16.912 1.00 86.44 313 PHE A O 1
ATOM 2655 N N . HIS A 1 314 ? 14.725 5.318 -14.853 1.00 86.06 314 HIS A N 1
ATOM 2656 C CA . HIS A 1 314 ? 16.098 5.294 -15.336 1.00 86.06 314 HIS A CA 1
ATOM 2657 C C . HIS A 1 314 ? 16.344 3.973 -16.098 1.00 86.06 314 HIS A C 1
ATOM 2659 O O . HIS A 1 314 ? 15.853 2.939 -15.638 1.00 86.06 314 HIS A O 1
ATOM 2665 N N . PRO A 1 315 ? 17.109 3.954 -17.208 1.00 85.62 315 PRO A N 1
ATOM 2666 C CA . PRO A 1 315 ? 17.341 2.739 -18.001 1.00 85.62 315 PRO A CA 1
ATOM 2667 C C . PRO A 1 315 ? 17.779 1.518 -17.180 1.00 85.62 315 PRO A C 1
ATOM 2669 O O . PRO A 1 315 ? 17.297 0.411 -17.405 1.00 85.62 315 PRO A O 1
ATOM 2672 N N . GLU A 1 316 ? 18.614 1.726 -16.157 1.00 87.56 316 GLU A N 1
ATOM 2673 C CA . GLU A 1 316 ? 18.993 0.651 -15.227 1.00 87.56 316 GLU A CA 1
ATOM 2674 C C . GLU A 1 316 ? 17.798 0.032 -14.489 1.00 87.56 316 GLU A C 1
ATOM 2676 O O . GLU A 1 316 ? 17.752 -1.186 -14.347 1.00 87.56 316 GLU A O 1
ATOM 2681 N N . TYR A 1 317 ? 16.808 0.823 -14.064 1.00 88.50 317 TYR A N 1
ATOM 2682 C CA . TYR A 1 317 ? 15.594 0.292 -13.436 1.00 88.50 317 TYR A CA 1
ATOM 2683 C C . TYR A 1 317 ? 14.715 -0.465 -14.430 1.00 88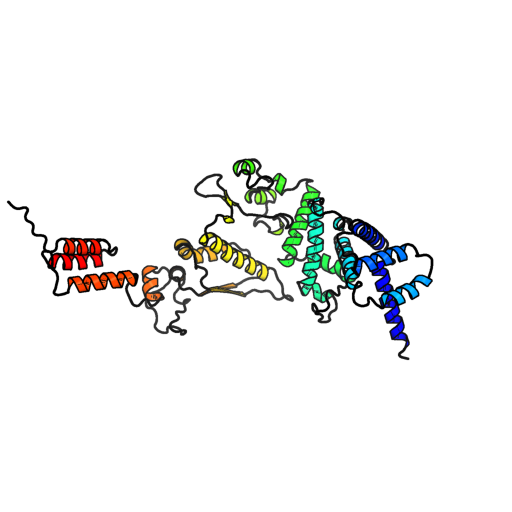.50 317 TYR A C 1
ATOM 2685 O O . TYR A 1 317 ? 14.131 -1.476 -14.053 1.00 88.50 317 TYR A O 1
ATOM 2693 N N . GLN A 1 318 ? 14.673 -0.042 -15.698 1.00 89.88 318 GLN A N 1
ATOM 2694 C CA . GLN A 1 318 ? 13.979 -0.794 -16.752 1.00 89.88 318 GLN A CA 1
ATOM 2695 C C . GLN A 1 318 ? 14.621 -2.168 -16.965 1.00 89.88 318 GLN A C 1
ATOM 2697 O O . GLN A 1 318 ? 13.915 -3.160 -17.104 1.00 89.88 318 GLN A O 1
ATOM 2702 N N . ARG A 1 319 ? 15.959 -2.236 -16.929 1.00 90.06 319 ARG A N 1
ATOM 2703 C CA . ARG A 1 319 ? 16.723 -3.480 -17.097 1.00 90.06 319 ARG A CA 1
ATOM 2704 C C . ARG A 1 319 ? 16.518 -4.477 -15.956 1.00 90.06 319 ARG A C 1
ATOM 2706 O O . ARG A 1 319 ? 16.623 -5.671 -16.182 1.00 90.06 319 ARG A O 1
ATOM 2713 N N . ILE A 1 320 ? 16.280 -4.015 -14.728 1.00 91.75 320 ILE A N 1
ATOM 2714 C CA . ILE A 1 320 ? 16.133 -4.906 -13.561 1.00 91.75 320 ILE A CA 1
ATOM 2715 C C . ILE A 1 320 ? 14.675 -5.129 -13.138 1.00 91.75 320 ILE A C 1
ATOM 2717 O O . ILE A 1 320 ? 14.440 -5.843 -12.164 1.00 91.75 320 ILE A O 1
ATOM 2721 N N . VAL A 1 321 ? 13.693 -4.533 -13.825 1.00 91.81 321 VAL A N 1
ATOM 2722 C CA . VAL A 1 321 ? 12.293 -4.509 -13.364 1.00 91.81 321 VAL A CA 1
ATOM 2723 C C . VAL A 1 321 ? 11.688 -5.907 -13.238 1.00 91.81 321 VAL A C 1
ATOM 2725 O O . VAL A 1 321 ? 11.031 -6.191 -12.237 1.00 91.81 321 VAL A O 1
ATOM 2728 N N . VAL A 1 322 ? 11.946 -6.801 -14.201 1.00 92.62 322 VAL A N 1
ATOM 2729 C CA . VAL A 1 322 ? 11.410 -8.172 -14.189 1.00 92.62 322 VAL A CA 1
ATOM 2730 C C . VAL A 1 322 ? 12.024 -8.960 -13.038 1.00 92.62 322 VAL A C 1
ATOM 2732 O O . VAL A 1 322 ? 11.302 -9.588 -12.265 1.00 92.62 322 VAL A O 1
ATOM 2735 N N . LYS A 1 323 ? 13.345 -8.854 -12.855 1.00 93.81 323 LYS A N 1
ATOM 2736 C CA . LYS A 1 323 ? 14.042 -9.455 -11.714 1.00 93.81 323 LYS A CA 1
ATOM 2737 C C . LYS A 1 323 ? 13.470 -8.962 -10.382 1.00 93.81 323 LYS A C 1
ATOM 2739 O O . LYS A 1 323 ? 13.105 -9.779 -9.541 1.00 93.81 323 LYS A O 1
ATOM 2744 N N . MET A 1 324 ? 13.345 -7.644 -10.208 1.00 92.56 324 MET A N 1
ATOM 2745 C CA . MET A 1 324 ? 12.777 -7.051 -8.995 1.00 92.56 324 MET A CA 1
ATOM 2746 C C . MET A 1 324 ? 11.355 -7.552 -8.736 1.00 92.56 324 MET A C 1
ATOM 2748 O O . MET A 1 324 ? 11.027 -7.905 -7.607 1.00 92.56 324 MET A O 1
ATOM 2752 N N . LEU A 1 325 ? 10.513 -7.609 -9.769 1.00 93.00 325 LEU A N 1
ATOM 2753 C CA . LEU A 1 325 ? 9.142 -8.097 -9.666 1.00 93.00 325 LEU A CA 1
ATOM 2754 C C . LEU A 1 325 ? 9.090 -9.541 -9.163 1.00 93.00 325 LEU A C 1
ATOM 2756 O O . LEU A 1 325 ? 8.386 -9.824 -8.196 1.00 93.00 325 LEU A O 1
ATOM 2760 N N . VAL A 1 326 ? 9.860 -10.433 -9.786 1.00 93.00 326 VAL A N 1
ATOM 2761 C CA . VAL A 1 326 ? 9.925 -11.854 -9.420 1.00 93.00 326 VAL A CA 1
ATOM 2762 C C . VAL A 1 326 ? 10.421 -12.024 -7.983 1.00 93.00 326 VAL A C 1
ATOM 2764 O O . VAL A 1 326 ? 9.789 -12.725 -7.195 1.00 93.00 326 VAL A O 1
ATOM 2767 N N . GLU A 1 327 ? 11.495 -11.329 -7.602 1.00 93.56 327 GLU A N 1
ATOM 2768 C CA . GLU A 1 327 ? 12.035 -11.374 -6.238 1.00 93.56 327 GLU A CA 1
ATOM 2769 C C . GLU A 1 327 ? 11.022 -10.878 -5.197 1.00 93.56 327 GLU A C 1
ATOM 2771 O O . GLU A 1 327 ? 10.860 -11.495 -4.143 1.00 93.56 327 GLU A O 1
ATOM 2776 N N . LYS A 1 328 ? 10.305 -9.781 -5.479 1.00 91.25 328 LYS A N 1
ATOM 2777 C CA . LYS A 1 328 ? 9.295 -9.242 -4.557 1.00 91.25 328 LYS A CA 1
ATOM 2778 C C . LYS A 1 328 ? 8.082 -10.152 -4.426 1.00 91.25 328 LYS A C 1
ATOM 2780 O O . LYS A 1 328 ? 7.575 -10.285 -3.318 1.00 91.25 328 LYS A O 1
ATOM 2785 N N . LEU A 1 329 ? 7.634 -10.779 -5.511 1.00 92.25 329 LEU A N 1
ATOM 2786 C CA . LEU A 1 329 ? 6.520 -11.726 -5.471 1.00 92.25 329 LEU A CA 1
ATOM 2787 C C . LEU A 1 329 ? 6.885 -13.005 -4.714 1.00 92.25 329 LEU A C 1
ATOM 2789 O O . LEU A 1 329 ? 6.082 -13.468 -3.914 1.00 92.25 329 LEU A O 1
ATOM 2793 N N . HIS A 1 330 ? 8.102 -13.529 -4.889 1.00 89.62 330 HIS A N 1
ATOM 2794 C CA . HIS A 1 330 ? 8.576 -14.691 -4.129 1.00 89.62 330 HIS A CA 1
ATOM 2795 C C . HIS A 1 330 ? 8.802 -14.407 -2.643 1.00 89.62 330 HIS A C 1
ATOM 2797 O O . HIS A 1 330 ? 8.727 -15.322 -1.829 1.00 89.62 330 HIS A O 1
ATOM 2803 N N . ALA A 1 331 ? 9.081 -13.155 -2.278 1.00 87.75 331 ALA A N 1
ATOM 2804 C CA . ALA A 1 331 ? 9.227 -12.759 -0.883 1.00 87.75 331 ALA A CA 1
ATOM 2805 C C . ALA A 1 331 ? 7.885 -12.661 -0.130 1.00 87.75 331 ALA A C 1
ATOM 2807 O O . ALA A 1 331 ? 7.892 -12.488 1.090 1.00 87.75 331 ALA A O 1
ATOM 2808 N N . ILE A 1 332 ? 6.747 -12.722 -0.832 1.00 87.00 332 ILE A N 1
ATOM 2809 C CA . ILE A 1 332 ? 5.415 -12.666 -0.227 1.00 87.00 332 ILE A CA 1
ATOM 2810 C C . ILE A 1 332 ? 4.910 -14.088 -0.012 1.00 87.00 332 ILE A C 1
ATOM 2812 O O . ILE A 1 332 ? 4.838 -14.882 -0.946 1.00 87.00 332 ILE A O 1
ATOM 2816 N N . ASP A 1 333 ? 4.521 -14.378 1.224 1.00 84.75 333 ASP A N 1
ATOM 2817 C CA . ASP A 1 333 ? 3.832 -15.615 1.571 1.00 84.75 333 ASP A CA 1
ATOM 2818 C C . ASP A 1 333 ? 2.330 -15.435 1.312 1.00 84.75 333 ASP A C 1
ATOM 2820 O O . ASP A 1 333 ? 1.644 -14.741 2.066 1.00 84.75 333 ASP A O 1
ATOM 2824 N N . PHE A 1 334 ? 1.851 -15.969 0.187 1.00 88.62 334 PHE A N 1
ATOM 2825 C CA . PHE A 1 334 ? 0.436 -15.943 -0.184 1.00 88.62 334 PHE A CA 1
ATOM 2826 C C . PHE A 1 334 ? -0.290 -17.140 0.429 1.00 88.62 334 PHE A C 1
ATOM 2828 O O . PHE A 1 334 ? 0.129 -18.285 0.261 1.00 88.62 334 PHE A O 1
ATOM 2835 N N . HIS A 1 335 ? -1.411 -16.892 1.101 1.00 86.56 335 HIS A N 1
ATOM 2836 C CA . HIS A 1 335 ? -2.203 -17.948 1.728 1.00 86.56 335 HIS A CA 1
ATOM 2837 C C . HIS A 1 335 ? -3.151 -18.639 0.742 1.00 86.56 335 HIS A C 1
ATOM 2839 O O . HIS A 1 335 ? -3.397 -19.842 0.852 1.00 86.56 335 HIS A O 1
ATOM 2845 N N . HIS A 1 336 ? -3.690 -17.890 -0.220 1.00 89.06 336 HIS A N 1
ATOM 2846 C CA . HIS A 1 336 ? -4.754 -18.347 -1.111 1.00 89.06 336 HIS A CA 1
ATOM 2847 C C . HIS A 1 336 ? -4.390 -18.219 -2.592 1.00 89.06 336 HIS A C 1
ATOM 2849 O O . HIS A 1 336 ? -4.801 -19.062 -3.397 1.00 89.06 336 HIS A O 1
ATOM 2855 N N . ILE A 1 337 ? -3.600 -17.211 -2.966 1.00 92.81 337 ILE A N 1
ATOM 2856 C CA . ILE A 1 337 ? -3.130 -17.034 -4.343 1.00 92.81 337 ILE A CA 1
ATOM 2857 C C . ILE A 1 337 ? -2.122 -18.133 -4.689 1.00 92.81 337 ILE A C 1
ATOM 2859 O O . ILE A 1 337 ? -1.071 -18.261 -4.069 1.00 92.81 337 ILE A O 1
ATOM 2863 N N . LYS A 1 338 ? -2.419 -18.909 -5.736 1.00 92.44 338 LYS A N 1
ATOM 2864 C CA . LYS A 1 338 ? -1.571 -20.011 -6.217 1.00 92.44 338 LYS A CA 1
ATOM 2865 C C . LYS A 1 338 ? -0.800 -19.652 -7.476 1.00 92.44 338 LYS A C 1
ATOM 2867 O O . LYS A 1 338 ? 0.283 -20.182 -7.708 1.00 92.44 338 LYS A O 1
ATOM 2872 N N . ARG A 1 339 ? -1.387 -18.823 -8.343 1.00 94.38 339 ARG A N 1
ATOM 2873 C CA . ARG A 1 339 ? -0.825 -18.494 -9.658 1.00 94.38 339 ARG A CA 1
ATOM 2874 C C . ARG A 1 339 ? -1.032 -17.023 -9.975 1.00 94.38 339 ARG A C 1
ATOM 2876 O O . ARG A 1 339 ? -2.147 -16.513 -9.886 1.00 94.38 339 ARG A O 1
ATOM 2883 N N . ILE A 1 340 ? 0.044 -16.373 -10.400 1.00 95.38 340 ILE A N 1
ATOM 2884 C CA . ILE A 1 340 ? 0.033 -14.995 -10.883 1.00 95.38 340 ILE A CA 1
ATOM 2885 C C . ILE A 1 340 ? 0.560 -15.017 -12.314 1.00 95.38 340 ILE A C 1
ATOM 2887 O O . ILE A 1 340 ? 1.673 -15.474 -12.564 1.00 95.38 340 ILE A O 1
ATOM 2891 N N . ASN A 1 341 ? -0.255 -14.539 -13.245 1.00 95.75 341 ASN A N 1
ATOM 2892 C CA . ASN A 1 341 ? 0.134 -14.289 -14.623 1.00 95.75 341 ASN A CA 1
ATOM 2893 C C . ASN A 1 341 ? 0.298 -12.780 -14.816 1.00 95.75 341 ASN A C 1
ATOM 2895 O O . ASN A 1 341 ? -0.566 -12.006 -14.403 1.00 95.75 341 ASN A O 1
ATOM 2899 N N . ILE A 1 342 ? 1.400 -12.364 -15.432 1.00 95.31 342 ILE A N 1
ATOM 2900 C CA . ILE A 1 342 ? 1.752 -10.952 -15.590 1.00 95.31 342 ILE A CA 1
ATOM 2901 C C . ILE A 1 342 ? 1.928 -10.666 -17.071 1.00 95.31 342 ILE A C 1
ATOM 2903 O O . ILE A 1 342 ? 2.704 -11.330 -17.751 1.00 95.31 342 ILE A O 1
ATOM 2907 N N . THR A 1 343 ? 1.196 -9.674 -17.566 1.00 95.62 343 THR A N 1
ATOM 2908 C CA . THR A 1 343 ? 1.258 -9.216 -18.952 1.00 95.62 343 THR A CA 1
ATOM 2909 C C . THR A 1 343 ? 1.753 -7.780 -18.985 1.00 95.62 343 THR A C 1
ATOM 2911 O O . THR A 1 343 ? 1.140 -6.896 -18.386 1.00 95.62 343 THR A O 1
ATOM 2914 N N . PHE A 1 344 ? 2.853 -7.552 -19.700 1.00 94.00 344 PHE A N 1
ATOM 2915 C CA . PHE A 1 344 ? 3.380 -6.218 -19.962 1.00 94.00 344 PHE A CA 1
ATOM 2916 C C . PHE A 1 344 ? 2.911 -5.729 -21.330 1.00 94.00 344 PHE A C 1
ATOM 2918 O O . PHE A 1 344 ? 3.053 -6.425 -22.334 1.00 94.00 344 PHE A O 1
ATOM 2925 N N . VAL A 1 345 ? 2.393 -4.510 -21.362 1.00 93.38 345 VAL A N 1
ATOM 2926 C CA . VAL A 1 345 ? 2.147 -3.716 -22.560 1.00 93.38 345 VAL A CA 1
ATOM 2927 C C . VAL A 1 345 ? 3.174 -2.595 -22.518 1.00 93.38 345 VAL A C 1
ATOM 2929 O O . VAL A 1 345 ? 3.101 -1.722 -21.658 1.00 93.38 345 VAL A O 1
ATOM 2932 N N . THR A 1 346 ? 4.195 -2.674 -23.367 1.00 89.50 346 THR A N 1
ATOM 2933 C CA . THR A 1 346 ? 5.388 -1.831 -23.241 1.00 89.50 346 THR A CA 1
ATOM 2934 C C . THR A 1 346 ? 5.953 -1.446 -24.602 1.00 89.50 346 THR A C 1
ATOM 2936 O O . THR A 1 346 ? 5.924 -2.231 -25.553 1.00 89.50 346 THR A O 1
ATOM 2939 N N . HIS A 1 347 ? 6.510 -0.236 -24.662 1.00 83.56 347 HIS A N 1
ATOM 2940 C CA . HIS A 1 347 ? 7.356 0.227 -25.758 1.00 83.56 347 HIS A CA 1
ATOM 2941 C C . HIS A 1 347 ? 8.861 0.132 -25.436 1.00 83.56 347 HIS A C 1
ATOM 2943 O O . HIS A 1 347 ? 9.693 0.668 -26.169 1.00 83.56 347 HIS A O 1
ATOM 2949 N N . SER A 1 348 ? 9.232 -0.542 -24.343 1.00 83.56 348 SER A N 1
ATOM 2950 C CA . SER A 1 348 ? 10.607 -0.636 -23.867 1.00 83.56 348 SER A CA 1
ATOM 2951 C C . SER A 1 348 ? 11.301 -1.929 -24.320 1.00 83.56 348 SER A C 1
ATOM 2953 O O . SER A 1 348 ? 10.843 -3.033 -24.015 1.00 83.56 348 SER A O 1
ATOM 2955 N N . PRO A 1 349 ? 12.468 -1.831 -24.981 1.00 82.06 349 PRO A N 1
ATOM 2956 C CA . PRO A 1 349 ? 13.296 -2.988 -25.342 1.00 82.06 349 PRO A CA 1
ATOM 2957 C C . PRO A 1 349 ? 13.926 -3.668 -24.123 1.00 82.06 349 PRO A C 1
ATOM 2959 O O . PRO A 1 349 ? 14.357 -4.815 -24.219 1.00 82.06 349 PRO A O 1
ATOM 2962 N N . PHE A 1 350 ? 14.031 -2.954 -22.996 1.00 85.81 350 PHE A N 1
ATOM 2963 C CA . PHE A 1 350 ? 14.752 -3.415 -21.815 1.00 85.81 350 PHE A CA 1
ATOM 2964 C C . PHE A 1 350 ? 14.028 -4.598 -21.176 1.00 85.81 350 PHE A C 1
ATOM 2966 O O . PHE A 1 350 ? 14.665 -5.595 -20.855 1.00 85.81 350 PHE A O 1
ATOM 2973 N N . ILE A 1 351 ? 12.697 -4.521 -21.082 1.00 88.25 351 ILE A N 1
ATOM 2974 C CA . ILE A 1 351 ? 11.856 -5.595 -20.539 1.00 88.25 351 ILE A CA 1
ATOM 2975 C C . ILE A 1 351 ? 11.880 -6.817 -21.459 1.00 88.25 351 ILE A C 1
ATOM 2977 O O . ILE A 1 351 ? 11.960 -7.944 -20.980 1.00 88.25 351 ILE A O 1
ATOM 2981 N N . LEU A 1 352 ? 11.845 -6.609 -22.781 1.00 87.25 352 LEU A N 1
ATOM 2982 C CA . LEU A 1 352 ? 11.801 -7.702 -23.759 1.00 87.25 352 LEU A CA 1
ATOM 2983 C C . LEU A 1 352 ? 13.014 -8.638 -23.664 1.00 87.25 352 LEU A C 1
ATOM 2985 O O . LEU A 1 352 ? 12.862 -9.830 -23.921 1.00 87.25 352 LEU A O 1
ATOM 2989 N N . SER A 1 353 ? 14.185 -8.128 -23.263 1.00 87.81 353 SER A N 1
ATOM 2990 C CA . SER A 1 353 ? 15.395 -8.945 -23.092 1.00 87.81 353 SER A CA 1
ATOM 2991 C C . SER A 1 353 ? 15.242 -10.020 -22.002 1.00 87.81 353 SER A C 1
ATOM 2993 O O . SER A 1 353 ? 15.856 -11.078 -22.093 1.00 87.81 353 SER A O 1
ATOM 2995 N N . ASP A 1 354 ? 14.369 -9.815 -21.012 1.00 90.50 354 ASP A N 1
ATOM 2996 C CA . ASP A 1 354 ? 14.113 -10.788 -19.941 1.00 90.50 354 ASP A CA 1
ATOM 2997 C C . ASP A 1 354 ? 12.981 -11.782 -20.278 1.00 90.50 354 ASP A C 1
ATOM 2999 O O . ASP A 1 354 ? 12.739 -12.725 -19.521 1.00 90.50 354 ASP A O 1
ATOM 3003 N N . ILE A 1 355 ? 12.284 -11.616 -21.412 1.00 91.12 355 ILE A N 1
ATOM 3004 C CA . ILE A 1 355 ? 11.099 -12.411 -21.766 1.00 91.12 355 ILE A CA 1
ATOM 3005 C C . ILE A 1 355 ? 11.391 -13.326 -22.966 1.00 91.12 355 ILE A C 1
ATOM 3007 O O . ILE A 1 355 ? 11.803 -12.842 -24.019 1.00 91.12 355 ILE A O 1
ATOM 3011 N N . PRO A 1 356 ? 11.146 -14.647 -22.871 1.00 91.31 356 PRO A N 1
ATOM 3012 C CA . PRO A 1 356 ? 11.242 -15.564 -24.008 1.00 91.31 356 PRO A CA 1
ATOM 3013 C C . PRO A 1 356 ? 10.299 -15.208 -25.158 1.00 91.31 356 PRO A C 1
ATOM 3015 O O . PRO A 1 356 ? 9.141 -14.877 -24.927 1.00 91.31 356 PRO A O 1
ATOM 3018 N N . LEU A 1 357 ? 10.762 -15.380 -26.401 1.00 88.12 357 LEU A N 1
ATOM 3019 C CA . LEU A 1 357 ? 10.024 -14.992 -27.612 1.00 88.12 357 LEU A CA 1
ATOM 3020 C C . LEU A 1 357 ? 8.642 -15.660 -27.710 1.00 88.12 357 LEU A C 1
ATOM 3022 O O . LEU A 1 357 ? 7.697 -15.049 -28.196 1.00 88.12 357 LEU A O 1
ATOM 3026 N N . CYS A 1 358 ? 8.498 -16.892 -27.211 1.00 90.06 358 CYS A N 1
ATOM 3027 C CA . CYS A 1 358 ? 7.215 -17.600 -27.182 1.00 90.06 358 CYS A CA 1
ATOM 3028 C C . CYS A 1 358 ? 6.146 -16.926 -26.303 1.00 90.06 358 CYS A C 1
ATOM 3030 O O . CYS A 1 358 ? 4.966 -17.221 -26.470 1.00 90.06 358 CYS A O 1
ATOM 3032 N N . ASN A 1 359 ? 6.550 -16.017 -25.413 1.00 92.06 359 ASN A N 1
ATOM 3033 C CA . ASN A 1 359 ? 5.679 -15.250 -24.528 1.00 92.06 359 ASN A CA 1
ATOM 3034 C C . ASN A 1 359 ? 5.534 -13.783 -24.978 1.00 92.06 359 ASN A C 1
ATOM 3036 O O . ASN A 1 359 ? 5.046 -12.957 -24.209 1.00 92.06 359 ASN A O 1
ATOM 3040 N N . VAL A 1 360 ? 5.966 -13.440 -26.198 1.00 89.75 360 VAL A N 1
ATOM 3041 C CA . VAL A 1 360 ? 5.908 -12.074 -26.735 1.00 89.75 360 VAL A CA 1
ATOM 3042 C C . VAL A 1 360 ? 4.941 -12.004 -27.914 1.00 89.75 360 VAL A C 1
ATOM 3044 O O . VAL A 1 360 ? 5.022 -12.789 -28.858 1.00 89.75 360 VAL A O 1
ATOM 3047 N N . LEU A 1 361 ? 4.042 -11.017 -27.879 1.00 90.31 361 LEU A N 1
ATOM 3048 C CA . LEU A 1 361 ? 3.137 -10.683 -28.975 1.00 90.31 361 LEU A CA 1
ATOM 3049 C C . LEU A 1 361 ? 3.501 -9.308 -29.545 1.00 90.31 361 LEU A C 1
ATOM 3051 O O . LEU A 1 361 ? 3.229 -8.284 -28.923 1.00 90.31 361 LEU A O 1
ATOM 3055 N N . PHE A 1 362 ? 4.071 -9.280 -30.749 1.00 87.12 362 PHE A N 1
ATOM 3056 C CA . PHE A 1 362 ? 4.341 -8.028 -31.457 1.00 87.12 362 PHE A CA 1
ATOM 3057 C C . PHE A 1 362 ? 3.099 -7.537 -32.197 1.00 87.12 362 PHE A C 1
ATOM 3059 O O . PHE A 1 362 ? 2.415 -8.308 -32.877 1.00 87.12 362 PHE A O 1
ATOM 3066 N N . LEU A 1 363 ? 2.840 -6.233 -32.109 1.00 87.25 363 LEU A N 1
ATOM 3067 C CA . LEU A 1 363 ? 1.714 -5.578 -32.767 1.00 87.25 363 LEU A CA 1
ATOM 3068 C C . LEU A 1 363 ? 2.215 -4.540 -33.776 1.00 87.25 363 LEU A C 1
ATOM 3070 O O . LEU A 1 363 ? 3.063 -3.710 -33.458 1.00 87.25 363 LEU A O 1
ATOM 3074 N N . LYS A 1 364 ? 1.647 -4.552 -34.987 1.00 84.94 364 LYS A N 1
ATOM 3075 C CA . LYS A 1 364 ? 1.877 -3.533 -36.022 1.00 84.94 364 LYS A CA 1
ATOM 3076 C C . LYS A 1 364 ? 0.544 -3.145 -36.652 1.00 84.94 364 LYS A C 1
ATOM 3078 O O . LYS A 1 364 ? -0.191 -4.001 -37.137 1.00 84.94 364 LYS A O 1
ATOM 3083 N N . GLY A 1 365 ? 0.199 -1.856 -36.609 1.00 85.94 365 GLY A N 1
ATOM 3084 C CA . GLY A 1 365 ? -1.098 -1.370 -37.105 1.00 85.94 365 GLY A CA 1
ATOM 3085 C C . GLY A 1 365 ? -2.303 -2.025 -36.413 1.00 85.94 365 GLY A C 1
ATOM 3086 O O . GLY A 1 365 ? -3.297 -2.325 -37.069 1.00 85.94 365 GLY A O 1
ATOM 3087 N N . GLY A 1 366 ? -2.185 -2.321 -35.111 1.00 85.75 366 GLY A N 1
ATOM 3088 C CA . GLY A 1 366 ? -3.240 -2.959 -34.311 1.00 85.75 366 GLY A CA 1
ATOM 3089 C C . GLY A 1 366 ? -3.448 -4.455 -34.572 1.00 85.75 366 GLY A C 1
ATOM 3090 O O . GLY A 1 366 ? -4.407 -5.026 -34.062 1.00 85.75 366 GLY A O 1
ATOM 3091 N N . LYS A 1 367 ? -2.579 -5.104 -35.359 1.00 88.38 367 LYS A N 1
ATOM 3092 C CA . LYS A 1 367 ? -2.664 -6.537 -35.670 1.00 88.38 367 LYS A CA 1
ATOM 3093 C C . LYS A 1 367 ? -1.412 -7.290 -35.203 1.00 88.38 367 LYS A C 1
ATOM 3095 O O . LYS A 1 367 ? -0.322 -6.715 -35.268 1.00 88.38 367 LYS A O 1
ATOM 3100 N N . PRO A 1 368 ? -1.547 -8.562 -34.777 1.00 87.69 368 PRO A N 1
ATOM 3101 C CA . PRO A 1 368 ? -0.413 -9.446 -34.533 1.00 87.69 368 PRO A CA 1
ATOM 3102 C C . PRO A 1 368 ? 0.490 -9.557 -35.757 1.00 87.69 368 PRO A C 1
ATOM 3104 O O . PRO A 1 368 ? 0.014 -9.798 -36.871 1.00 87.69 368 PRO A O 1
ATOM 3107 N N . VAL A 1 369 ? 1.793 -9.409 -35.548 1.00 83.69 369 VAL A N 1
ATOM 3108 C CA . VAL A 1 369 ? 2.784 -9.662 -36.593 1.00 83.69 369 VAL A CA 1
ATOM 3109 C C . VAL A 1 369 ? 2.930 -11.174 -36.761 1.00 83.69 369 VAL A C 1
ATOM 3111 O O . VAL A 1 369 ? 3.262 -11.886 -35.819 1.00 83.69 369 VAL A O 1
ATOM 3114 N N . THR A 1 370 ? 2.632 -11.674 -37.960 1.00 68.88 370 THR A N 1
ATOM 3115 C CA . THR A 1 370 ? 2.699 -13.107 -38.306 1.00 68.88 370 THR A CA 1
ATOM 3116 C C . THR A 1 370 ? 4.061 -13.526 -38.852 1.00 68.88 370 THR A C 1
ATOM 3118 O O . THR A 1 370 ? 4.400 -14.709 -38.825 1.00 68.88 370 THR A O 1
ATOM 3121 N N . GLU A 1 371 ? 4.865 -12.571 -39.318 1.00 66.75 371 GLU A N 1
ATOM 3122 C CA . GLU A 1 371 ? 6.254 -12.810 -39.694 1.00 66.75 371 GLU A CA 1
ATOM 3123 C C . GLU A 1 371 ? 7.062 -13.111 -38.428 1.00 66.75 371 GLU A C 1
ATOM 3125 O O . GLU A 1 371 ? 7.149 -12.285 -37.519 1.00 66.75 371 GLU A O 1
ATOM 3130 N N . LYS A 1 372 ? 7.631 -14.320 -38.343 1.00 57.97 372 LYS A N 1
ATOM 3131 C CA . LYS A 1 372 ? 8.495 -14.699 -37.221 1.00 57.97 372 LYS A CA 1
ATOM 3132 C C . LYS A 1 372 ? 9.678 -13.735 -37.175 1.00 57.97 372 LYS A C 1
ATOM 3134 O O . LYS A 1 372 ? 10.515 -13.757 -38.077 1.00 57.97 372 LYS A O 1
ATOM 3139 N N . MET A 1 373 ? 9.774 -12.935 -36.113 1.00 62.94 373 MET A N 1
ATOM 3140 C CA . MET A 1 373 ? 11.045 -12.304 -35.771 1.00 62.94 373 MET A CA 1
ATOM 3141 C C . MET A 1 373 ? 12.108 -13.402 -35.679 1.00 62.94 373 MET A C 1
ATOM 3143 O O . MET A 1 373 ? 11.912 -14.408 -35.000 1.00 62.94 373 MET A O 1
ATOM 3147 N N . GLN A 1 374 ? 13.201 -13.233 -36.425 1.00 59.34 374 GLN A N 1
ATOM 3148 C CA . GLN A 1 374 ? 14.272 -14.231 -36.501 1.00 59.34 374 GLN A CA 1
ATOM 3149 C C . GLN A 1 374 ? 15.149 -14.245 -35.242 1.00 59.34 374 GLN A C 1
ATOM 3151 O O . GLN A 1 374 ? 15.855 -15.220 -34.997 1.00 59.34 374 GLN A O 1
ATOM 3156 N N . GLU A 1 375 ? 15.102 -13.180 -34.440 1.00 70.12 375 GLU A N 1
ATOM 3157 C CA . GLU A 1 375 ? 15.914 -13.038 -33.237 1.00 70.12 375 GLU A CA 1
ATOM 3158 C C . GLU A 1 375 ? 15.129 -13.442 -31.989 1.00 70.12 375 GLU A C 1
ATOM 3160 O O . GLU A 1 375 ? 14.036 -12.939 -31.721 1.00 70.12 375 GLU A O 1
ATOM 3165 N N . ASN A 1 376 ? 15.718 -14.347 -31.207 1.00 81.12 376 ASN A N 1
ATOM 3166 C CA . ASN A 1 376 ? 15.245 -14.651 -29.862 1.00 81.12 376 ASN A CA 1
ATOM 3167 C C . ASN A 1 376 ? 15.368 -13.401 -28.986 1.00 81.12 376 ASN A C 1
ATOM 3169 O O . ASN A 1 376 ? 16.375 -12.703 -29.060 1.00 81.12 376 ASN A O 1
ATOM 3173 N N . THR A 1 377 ? 14.366 -13.143 -28.148 1.00 86.69 377 THR A N 1
ATOM 3174 C CA . THR A 1 377 ? 14.321 -11.968 -27.263 1.00 86.69 377 THR A CA 1
ATOM 3175 C C . THR A 1 377 ? 15.064 -12.195 -25.947 1.00 86.69 377 THR A C 1
ATOM 3177 O O . THR A 1 377 ? 15.746 -11.295 -25.470 1.00 86.69 377 THR A O 1
ATOM 3180 N N . PHE A 1 378 ? 14.999 -13.404 -25.380 1.00 89.38 378 PHE A N 1
ATOM 3181 C CA . PHE A 1 378 ? 15.611 -13.703 -24.083 1.00 89.38 378 PHE A CA 1
ATOM 3182 C C . PHE A 1 378 ? 17.144 -13.612 -24.122 1.00 89.38 378 PHE A C 1
ATOM 3184 O O . PHE A 1 378 ? 17.792 -14.314 -24.900 1.00 89.38 378 PHE A O 1
ATOM 3191 N N . GLY A 1 379 ? 17.717 -12.758 -23.272 1.00 85.69 379 GLY A N 1
ATOM 3192 C CA . GLY A 1 379 ? 19.149 -12.464 -23.211 1.00 85.69 379 GLY A CA 1
ATOM 3193 C C . GLY A 1 379 ? 19.684 -11.691 -24.421 1.00 85.69 379 GLY A C 1
ATOM 3194 O O . GLY A 1 379 ? 20.899 -11.602 -24.604 1.00 85.69 379 GLY A O 1
ATOM 3195 N N . ALA A 1 380 ? 18.809 -11.155 -25.275 1.00 84.81 380 ALA A N 1
ATOM 3196 C CA . ALA A 1 380 ? 19.220 -10.462 -26.486 1.00 84.81 380 ALA A CA 1
ATOM 3197 C C . ALA A 1 380 ? 19.830 -9.088 -26.198 1.00 84.81 380 ALA A C 1
ATOM 3199 O O . ALA A 1 380 ? 19.466 -8.402 -25.239 1.00 84.81 380 ALA A O 1
ATOM 3200 N N . ASN A 1 381 ? 20.718 -8.645 -27.092 1.00 83.00 381 ASN A N 1
ATOM 3201 C CA . ASN A 1 381 ? 21.277 -7.301 -27.034 1.00 83.00 381 ASN A CA 1
ATOM 3202 C C . ASN A 1 381 ? 20.162 -6.257 -27.219 1.00 83.00 381 ASN A C 1
ATOM 3204 O O . ASN A 1 381 ? 19.482 -6.229 -28.246 1.00 83.00 381 ASN A O 1
ATOM 3208 N N . ILE A 1 382 ? 20.027 -5.363 -26.240 1.00 81.44 382 ILE A N 1
ATOM 3209 C CA . ILE A 1 382 ? 18.989 -4.326 -26.178 1.00 81.44 382 ILE A CA 1
ATOM 3210 C C . ILE A 1 382 ? 19.023 -3.419 -27.418 1.00 81.44 382 ILE A C 1
ATOM 3212 O O . ILE A 1 382 ? 17.971 -3.036 -27.925 1.00 81.44 382 ILE A O 1
ATOM 3216 N N . HIS A 1 383 ? 20.204 -3.127 -27.975 1.00 75.50 383 HIS A N 1
ATOM 3217 C CA . HIS A 1 383 ? 20.321 -2.346 -29.211 1.00 75.50 383 HIS A CA 1
ATOM 3218 C C . HIS A 1 383 ? 19.763 -3.083 -30.436 1.00 75.50 383 HIS A C 1
ATOM 3220 O O . HIS A 1 383 ? 19.142 -2.458 -31.296 1.00 75.50 383 HIS A O 1
ATOM 3226 N N . GLY A 1 384 ? 19.951 -4.404 -30.509 1.00 72.56 384 GLY A N 1
ATOM 3227 C CA . GLY A 1 384 ? 19.344 -5.242 -31.548 1.00 72.56 384 GLY A CA 1
ATOM 3228 C C . GLY A 1 384 ? 17.824 -5.293 -31.403 1.00 72.56 384 GLY A C 1
ATOM 3229 O O . GLY A 1 384 ? 17.099 -5.073 -32.372 1.00 72.56 384 GLY A O 1
ATOM 3230 N N . MET A 1 385 ? 17.341 -5.452 -30.168 1.00 76.69 385 MET A N 1
ATOM 3231 C CA . MET A 1 385 ? 15.909 -5.451 -29.849 1.00 76.69 385 MET A CA 1
ATOM 3232 C C . MET A 1 385 ? 15.233 -4.110 -30.142 1.00 76.69 385 MET A C 1
ATOM 3234 O O . MET A 1 385 ? 14.109 -4.095 -30.631 1.00 76.69 385 MET A O 1
ATOM 3238 N N . LEU A 1 386 ? 15.915 -2.981 -29.927 1.00 74.31 386 LEU A N 1
ATOM 3239 C CA . LEU A 1 386 ? 15.409 -1.661 -30.316 1.00 74.31 386 LEU A CA 1
ATOM 3240 C C . LEU A 1 386 ? 15.134 -1.566 -31.811 1.00 74.31 386 LEU A C 1
ATOM 3242 O O . LEU A 1 386 ? 14.089 -1.078 -32.231 1.00 74.31 386 LEU A O 1
ATOM 3246 N N . ARG A 1 387 ? 16.079 -2.042 -32.619 1.00 71.62 387 ARG A N 1
ATOM 3247 C CA . ARG A 1 387 ? 15.952 -2.000 -34.072 1.00 71.62 387 ARG A CA 1
ATOM 3248 C C . ARG A 1 387 ? 14.863 -2.954 -34.558 1.00 71.62 387 ARG A C 1
ATOM 3250 O O . ARG A 1 387 ? 13.977 -2.548 -35.305 1.00 71.62 387 ARG A O 1
ATOM 3257 N N . ASN A 1 388 ? 14.938 -4.208 -34.123 1.00 69.25 388 ASN A N 1
ATOM 3258 C CA . ASN A 1 388 ? 14.154 -5.294 -34.698 1.00 69.25 388 ASN A CA 1
ATOM 3259 C C . ASN A 1 388 ? 12.780 -5.452 -34.027 1.00 69.25 388 ASN A C 1
ATOM 3261 O O . ASN A 1 388 ? 11.802 -5.725 -34.715 1.00 69.25 388 ASN A O 1
ATOM 3265 N N . GLY A 1 389 ? 12.687 -5.240 -32.711 1.00 59.41 389 GLY A N 1
ATOM 3266 C CA . GLY A 1 389 ? 11.455 -5.388 -31.926 1.00 59.41 389 GLY A CA 1
ATOM 3267 C C . GLY A 1 389 ? 10.492 -4.201 -32.024 1.00 59.41 389 GLY A C 1
ATOM 3268 O O . GLY A 1 389 ? 9.288 -4.388 -31.877 1.00 59.41 389 GLY A O 1
ATOM 3269 N N . PHE A 1 390 ? 10.995 -2.998 -32.330 1.00 65.25 390 PHE A N 1
ATOM 3270 C CA . PHE A 1 390 ? 10.171 -1.790 -32.512 1.00 65.25 390 PHE A CA 1
ATOM 3271 C C . PHE A 1 390 ? 10.023 -1.351 -33.968 1.00 65.25 390 PHE A C 1
ATOM 3273 O O . PHE A 1 390 ? 9.482 -0.280 -34.236 1.00 65.25 390 PHE A O 1
ATOM 3280 N N . PHE A 1 391 ? 10.464 -2.185 -34.913 1.00 65.31 391 PHE A N 1
ATOM 3281 C CA . PHE A 1 391 ? 10.333 -1.939 -36.351 1.00 65.31 391 PHE A CA 1
ATOM 3282 C C . PHE A 1 391 ? 10.889 -0.576 -36.784 1.00 65.31 391 PHE A C 1
ATOM 3284 O O . PHE A 1 391 ? 10.298 0.098 -37.633 1.00 65.31 391 PHE A O 1
ATOM 3291 N N . LEU A 1 392 ? 12.016 -0.157 -36.196 1.00 66.75 392 LEU A N 1
ATOM 3292 C CA . LEU A 1 392 ? 12.645 1.100 -36.579 1.00 66.75 392 LEU A CA 1
ATOM 3293 C C . LEU A 1 392 ? 13.141 0.984 -38.031 1.00 66.75 392 LEU A C 1
ATOM 3295 O O . LEU A 1 392 ? 13.888 0.054 -38.350 1.00 66.75 392 LEU A O 1
ATOM 3299 N N . PRO A 1 393 ? 12.734 1.902 -38.928 1.00 59.53 393 PRO A N 1
ATOM 3300 C CA . PRO A 1 393 ? 13.011 1.787 -40.359 1.00 59.53 393 PRO A CA 1
ATOM 3301 C C . PRO A 1 393 ? 14.496 1.982 -40.710 1.00 59.53 393 PRO A C 1
ATOM 3303 O O . PRO A 1 393 ? 14.916 1.619 -41.807 1.00 59.53 393 PRO A O 1
ATOM 3306 N N . SER A 1 394 ? 15.299 2.538 -39.797 1.00 62.59 394 SER A N 1
ATOM 3307 C CA . SER A 1 394 ? 16.693 2.928 -40.025 1.00 62.59 394 SER A CA 1
ATOM 3308 C C . SER A 1 394 ? 17.597 2.628 -38.823 1.00 62.59 394 SER A C 1
ATOM 3310 O O . SER A 1 394 ? 17.157 2.136 -37.783 1.00 62.59 394 SER A O 1
ATOM 3312 N N . LEU A 1 395 ? 18.893 2.933 -38.970 1.00 66.06 395 LEU A N 1
ATOM 3313 C CA . LEU A 1 395 ? 19.844 2.996 -37.854 1.00 66.06 395 LEU A CA 1
ATOM 3314 C C . LEU A 1 395 ? 19.253 3.829 -36.696 1.00 66.06 395 LEU A C 1
ATOM 3316 O O . LEU A 1 395 ? 18.580 4.825 -36.975 1.00 66.06 395 LEU A O 1
ATOM 3320 N N . PRO A 1 396 ? 19.517 3.468 -35.423 1.00 71.12 396 PRO A N 1
ATOM 3321 C CA . PRO A 1 396 ? 19.005 4.169 -34.244 1.00 71.12 396 PRO A CA 1
ATOM 3322 C C . PRO A 1 396 ? 19.744 5.502 -34.024 1.00 71.12 396 PRO A C 1
ATOM 3324 O O . PRO A 1 396 ? 20.419 5.716 -33.021 1.00 71.12 396 PRO A O 1
ATOM 3327 N N . ILE A 1 397 ? 19.647 6.396 -35.003 1.00 80.88 397 ILE A N 1
ATOM 3328 C CA . ILE A 1 397 ? 20.183 7.754 -35.000 1.00 80.88 397 ILE A CA 1
ATOM 3329 C C . ILE A 1 397 ? 18.980 8.695 -34.949 1.00 80.88 397 ILE A C 1
ATOM 3331 O O . ILE A 1 397 ? 17.970 8.452 -35.603 1.00 80.88 397 ILE A O 1
ATOM 3335 N N . GLY A 1 398 ? 19.067 9.774 -34.169 1.00 81.62 398 GLY A N 1
ATOM 3336 C CA . GLY A 1 398 ? 17.991 10.764 -34.123 1.00 81.62 398 GLY A CA 1
ATOM 3337 C C . GLY A 1 398 ? 17.774 11.423 -35.488 1.00 81.62 398 GLY A C 1
ATOM 3338 O O . GLY A 1 398 ? 18.743 11.819 -36.136 1.00 81.62 398 GLY A O 1
ATOM 3339 N N . GLU A 1 399 ? 16.514 11.604 -35.889 1.00 86.62 399 GLU A N 1
ATOM 3340 C CA . GLU A 1 399 ? 16.157 12.094 -37.232 1.00 86.62 399 GLU A CA 1
ATOM 3341 C C . GLU A 1 399 ? 16.802 13.449 -37.562 1.00 86.62 399 GLU A C 1
ATOM 3343 O O . GLU A 1 399 ? 17.320 13.664 -38.651 1.00 86.62 399 GLU A O 1
ATOM 3348 N N . PHE A 1 400 ? 16.895 14.352 -36.581 1.00 87.38 400 PHE A N 1
ATOM 3349 C CA . PHE A 1 400 ? 17.586 15.631 -36.763 1.00 87.38 400 PHE A CA 1
ATOM 3350 C C . PHE A 1 400 ? 19.075 15.463 -37.101 1.00 87.38 400 PHE A C 1
ATOM 3352 O O . PHE A 1 400 ? 19.616 16.196 -37.929 1.00 87.38 400 PHE A O 1
ATOM 3359 N N . ALA A 1 401 ? 19.758 14.517 -36.451 1.00 88.19 401 ALA A N 1
ATOM 3360 C CA . ALA A 1 401 ? 21.163 14.242 -36.731 1.00 88.19 401 ALA A CA 1
ATOM 3361 C C . ALA A 1 401 ? 21.316 13.558 -38.095 1.00 88.19 401 ALA A C 1
ATOM 3363 O O . ALA A 1 401 ? 22.201 13.939 -38.859 1.00 88.19 401 ALA A O 1
ATOM 3364 N N . HIS A 1 402 ? 20.418 12.625 -38.421 1.00 87.81 402 HIS A N 1
ATOM 3365 C CA . HIS A 1 402 ? 20.332 11.981 -39.729 1.00 87.81 402 HIS A CA 1
ATOM 3366 C C . HIS A 1 402 ? 20.189 13.018 -40.859 1.00 87.81 402 HIS A C 1
ATOM 3368 O O . HIS A 1 402 ? 21.030 13.063 -41.756 1.00 87.81 402 HIS A O 1
ATOM 3374 N N . ASP A 1 403 ? 19.243 13.953 -40.746 1.00 89.06 403 ASP A N 1
ATOM 3375 C CA . ASP A 1 403 ? 19.062 15.068 -41.683 1.00 89.06 403 ASP A CA 1
ATOM 3376 C C . ASP A 1 403 ? 20.320 15.930 -41.843 1.00 89.06 403 ASP A C 1
ATOM 3378 O O . ASP A 1 403 ? 20.684 16.341 -42.949 1.00 89.06 403 ASP A O 1
ATOM 3382 N N . LYS A 1 404 ? 20.999 16.251 -40.735 1.00 88.75 404 LYS A N 1
ATOM 3383 C CA . LYS A 1 404 ? 22.225 17.062 -40.767 1.00 88.75 404 LYS A CA 1
ATOM 3384 C C . LYS A 1 404 ? 23.370 16.326 -41.448 1.00 88.75 404 LYS A C 1
ATOM 3386 O O . LYS A 1 404 ? 24.095 16.953 -42.219 1.00 88.75 404 LYS A O 1
ATOM 3391 N N . ILE A 1 405 ? 23.513 15.031 -41.183 1.00 89.44 405 ILE A N 1
ATOM 3392 C CA . ILE A 1 405 ? 24.521 14.167 -41.799 1.00 89.44 405 ILE A CA 1
ATOM 3393 C C . ILE A 1 405 ? 24.249 14.023 -43.300 1.00 89.44 405 ILE A C 1
ATOM 3395 O O . ILE A 1 405 ? 25.168 14.205 -44.094 1.00 89.44 405 ILE A O 1
ATOM 3399 N N . ASN A 1 406 ? 22.998 13.808 -43.707 1.00 88.62 406 ASN A N 1
ATOM 3400 C CA . ASN A 1 406 ? 22.633 13.712 -45.122 1.00 88.62 406 ASN A CA 1
ATOM 3401 C C . ASN A 1 406 ? 22.885 15.027 -45.865 1.00 88.62 406 ASN A C 1
ATOM 3403 O O . ASN A 1 406 ? 23.532 15.026 -46.907 1.00 88.62 406 ASN A O 1
ATOM 3407 N N . ARG A 1 407 ? 22.504 16.177 -45.292 1.00 88.62 407 ARG A N 1
ATOM 3408 C CA . ARG A 1 407 ? 22.833 17.491 -45.880 1.00 88.62 407 ARG A CA 1
ATOM 3409 C C . ARG A 1 407 ? 24.339 17.738 -45.958 1.00 88.62 407 ARG A C 1
ATOM 3411 O O . ARG A 1 407 ? 24.800 18.422 -46.868 1.00 88.62 407 ARG A O 1
ATOM 3418 N N . LEU A 1 408 ? 25.106 17.249 -44.984 1.00 88.81 408 LEU A N 1
ATOM 3419 C CA . LEU A 1 408 ? 26.565 17.340 -44.990 1.00 88.81 408 LEU A CA 1
ATOM 3420 C C . LEU A 1 408 ? 27.151 16.498 -46.131 1.00 88.81 408 LEU A C 1
ATOM 3422 O O . LEU A 1 408 ? 27.994 16.997 -46.871 1.00 88.81 408 LEU A O 1
ATOM 3426 N N . PHE A 1 409 ? 26.650 15.276 -46.311 1.00 88.25 409 PHE A N 1
ATOM 3427 C CA . PHE A 1 409 ? 27.019 14.373 -47.399 1.00 88.25 409 PHE A CA 1
ATOM 3428 C C . PHE A 1 409 ? 26.655 14.940 -48.779 1.00 88.25 409 PHE A C 1
ATOM 3430 O O . PHE A 1 409 ? 27.507 14.993 -49.659 1.00 88.25 409 PHE A O 1
ATOM 3437 N N . GLU A 1 410 ? 25.433 15.447 -48.965 1.00 88.12 410 GLU A N 1
ATOM 3438 C CA . GLU A 1 410 ? 24.992 16.099 -50.208 1.00 88.12 410 GLU A CA 1
ATOM 3439 C C . GLU A 1 410 ? 25.844 17.320 -50.554 1.00 88.12 410 GLU A C 1
ATOM 3441 O O . GLU A 1 410 ? 26.212 17.523 -51.708 1.00 88.12 410 GLU A O 1
ATOM 3446 N N . ARG A 1 411 ? 26.188 18.140 -49.552 1.00 86.12 411 ARG A N 1
ATOM 3447 C CA . ARG A 1 411 ? 27.059 19.303 -49.754 1.00 86.12 411 ARG A CA 1
ATOM 3448 C C . ARG A 1 411 ? 28.486 18.905 -50.102 1.00 86.12 411 ARG A C 1
ATOM 3450 O O . ARG A 1 411 ? 29.103 19.616 -50.886 1.00 86.12 411 ARG A O 1
ATOM 3457 N N . LEU A 1 412 ? 28.994 17.813 -49.525 1.00 84.12 412 LEU A N 1
ATOM 3458 C CA . LEU A 1 412 ? 30.309 17.272 -49.867 1.00 84.12 412 LEU A CA 1
ATOM 3459 C C . LEU A 1 412 ? 30.320 16.689 -51.287 1.00 84.12 412 LEU A C 1
ATOM 3461 O O . LEU A 1 412 ? 31.253 16.948 -52.028 1.00 84.12 412 LEU A O 1
ATOM 3465 N N . ASN A 1 413 ? 29.261 15.995 -51.705 1.00 83.06 413 ASN A N 1
ATOM 3466 C CA . ASN A 1 413 ? 29.152 15.428 -53.055 1.00 83.06 413 ASN A CA 1
ATOM 3467 C C . ASN A 1 413 ? 28.696 16.434 -54.129 1.00 83.06 413 ASN A C 1
ATOM 3469 O O . ASN A 1 413 ? 28.696 16.119 -55.319 1.00 83.06 413 ASN A O 1
ATOM 3473 N N . GLY A 1 414 ? 28.272 17.637 -53.738 1.00 73.50 414 GLY A N 1
ATOM 3474 C CA . GLY A 1 414 ? 27.798 18.671 -54.652 1.00 73.50 414 GLY A CA 1
ATOM 3475 C C . GLY A 1 414 ? 28.930 19.369 -55.416 1.00 73.50 414 GLY A C 1
ATOM 3476 O O . GLY A 1 414 ? 29.959 19.736 -54.857 1.00 73.50 414 GLY A O 1
ATOM 3477 N N . TYR A 1 415 ? 28.702 19.662 -56.699 1.00 58.34 415 TYR A N 1
ATOM 3478 C CA . TYR A 1 415 ? 29.698 20.192 -57.649 1.00 58.34 415 TYR A CA 1
ATOM 3479 C C . TYR A 1 415 ? 30.203 21.637 -57.411 1.00 58.34 415 TYR A C 1
ATOM 3481 O O . TYR A 1 415 ? 30.878 22.195 -58.274 1.00 58.34 415 TYR A O 1
ATOM 3489 N N . LYS A 1 416 ? 29.887 22.290 -56.283 1.00 63.00 416 LYS A N 1
ATOM 3490 C CA . LYS A 1 416 ? 30.266 23.696 -56.009 1.00 63.00 416 LYS A CA 1
ATOM 3491 C C . LYS A 1 416 ? 30.914 23.876 -54.633 1.00 63.00 416 LYS A C 1
ATOM 3493 O O . LYS A 1 416 ? 30.487 24.715 -53.840 1.00 63.00 416 LYS A O 1
ATOM 3498 N N . LEU A 1 417 ? 31.939 23.081 -54.342 1.00 71.38 417 LEU A N 1
ATOM 3499 C CA . LEU A 1 417 ? 32.821 23.327 -53.203 1.00 71.38 417 LEU A CA 1
ATOM 3500 C C . LEU A 1 417 ? 33.946 24.276 -53.617 1.00 71.38 417 LEU A C 1
ATOM 3502 O O . LEU A 1 417 ? 34.637 24.033 -54.605 1.00 71.38 417 LEU A O 1
ATOM 3506 N N . ASP A 1 418 ? 34.138 25.354 -52.860 1.00 72.94 418 ASP A N 1
ATOM 3507 C CA . ASP A 1 418 ? 35.268 26.256 -53.047 1.00 72.94 418 ASP A CA 1
ATOM 3508 C C . ASP A 1 418 ? 36.470 25.704 -52.271 1.00 72.94 418 ASP A C 1
ATOM 3510 O O . ASP A 1 418 ? 36.593 25.855 -51.051 1.00 72.94 418 ASP A O 1
ATOM 3514 N N . SER A 1 419 ? 37.376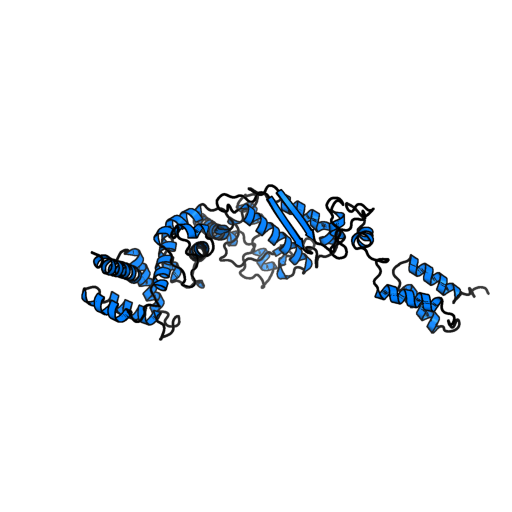 25.045 -52.996 1.00 68.12 419 SER A N 1
ATOM 3515 C CA . SER A 1 419 ? 38.601 24.448 -52.451 1.00 68.12 419 SER A CA 1
ATOM 3516 C C . SER A 1 419 ? 39.556 25.470 -51.815 1.00 68.12 419 SER A C 1
ATOM 3518 O O . SER A 1 419 ? 40.465 25.081 -51.074 1.00 68.12 419 SER A O 1
ATOM 3520 N N . ARG A 1 420 ? 39.351 26.774 -52.054 1.00 71.00 420 ARG A N 1
ATOM 3521 C CA . ARG A 1 420 ? 40.174 27.871 -51.520 1.00 71.00 420 ARG A CA 1
ATOM 3522 C C . ARG A 1 420 ? 39.548 28.571 -50.311 1.00 71.00 420 ARG A C 1
ATOM 3524 O O . ARG A 1 420 ? 40.251 29.294 -49.609 1.00 71.00 420 ARG A O 1
ATOM 3531 N N . SER A 1 421 ? 38.271 28.329 -50.010 1.00 80.56 421 SER A N 1
ATOM 3532 C CA . SER A 1 421 ? 37.597 28.941 -48.862 1.00 80.56 421 SER A CA 1
ATOM 3533 C C . SER A 1 421 ? 37.969 28.245 -47.551 1.00 80.56 421 SER A C 1
ATOM 3535 O O . SER A 1 421 ? 37.417 27.204 -47.192 1.00 80.56 421 SER A O 1
ATOM 3537 N N . GLN A 1 422 ? 38.883 28.852 -46.790 1.00 80.38 422 GLN A N 1
ATOM 3538 C CA . GLN A 1 422 ? 39.295 28.357 -45.471 1.00 80.38 422 GLN A CA 1
ATOM 3539 C C . GLN A 1 422 ? 38.108 28.230 -44.501 1.00 80.38 422 GLN A C 1
ATOM 3541 O O . GLN A 1 422 ? 37.962 27.231 -43.802 1.00 80.38 422 GLN A O 1
ATOM 3546 N N . LYS A 1 423 ? 37.183 29.196 -44.549 1.00 83.44 423 LYS A N 1
ATOM 3547 C CA . LYS A 1 423 ? 35.951 29.184 -43.752 1.00 83.44 423 LYS A CA 1
ATOM 3548 C C . LYS A 1 423 ? 35.062 27.981 -44.078 1.00 83.44 423 LYS A C 1
ATOM 3550 O O . LYS A 1 423 ? 34.419 27.432 -43.187 1.00 83.44 423 LYS A O 1
ATOM 3555 N N . GLN A 1 424 ? 35.008 27.572 -45.348 1.00 82.81 424 GLN A N 1
ATOM 3556 C CA . GLN A 1 424 ? 34.233 26.407 -45.768 1.00 82.81 424 GLN A CA 1
ATOM 3557 C C . GLN A 1 424 ? 34.894 25.105 -45.289 1.00 82.81 424 GLN A C 1
ATOM 3559 O O . GLN A 1 424 ? 34.196 24.253 -44.740 1.00 82.81 424 GLN A O 1
ATOM 3564 N N . LYS A 1 425 ? 36.227 24.990 -45.404 1.00 84.38 425 LYS A N 1
ATOM 3565 C CA . LYS A 1 425 ? 37.011 23.855 -44.879 1.00 84.38 425 LYS A CA 1
ATOM 3566 C C . LYS A 1 425 ? 36.787 23.643 -43.387 1.00 84.38 425 LYS A C 1
ATOM 3568 O O . LYS A 1 425 ? 36.374 22.565 -42.965 1.00 84.38 425 LYS A O 1
ATOM 3573 N N . GLU A 1 426 ? 36.989 24.696 -42.600 1.00 86.06 426 GLU A N 1
ATOM 3574 C CA . GLU A 1 426 ? 36.822 24.667 -41.145 1.00 86.06 426 GLU A CA 1
ATOM 3575 C C . GLU A 1 426 ? 35.385 24.329 -40.746 1.00 86.06 426 GLU A C 1
ATOM 3577 O O . GLU A 1 426 ? 35.161 23.549 -39.817 1.00 86.06 426 GLU A O 1
ATOM 3582 N N . TRP A 1 427 ? 34.398 24.860 -41.478 1.00 88.75 427 TRP A N 1
ATOM 3583 C CA . TRP A 1 427 ? 32.996 24.535 -41.244 1.00 88.75 427 TRP A CA 1
ATOM 3584 C C . TRP A 1 427 ? 32.712 23.047 -41.478 1.00 88.75 427 TRP A C 1
ATOM 3586 O O . TRP A 1 427 ? 32.118 22.409 -40.608 1.00 88.75 427 TRP A O 1
ATOM 3596 N N . PHE A 1 428 ? 33.147 22.466 -42.602 1.00 89.00 428 PHE A N 1
ATOM 3597 C CA . PHE A 1 428 ? 32.956 21.035 -42.871 1.00 89.00 428 PHE A CA 1
ATOM 3598 C C . PHE A 1 428 ? 33.665 20.167 -41.833 1.00 89.00 428 PHE A C 1
ATOM 3600 O O . PHE A 1 428 ? 33.022 19.314 -41.224 1.00 89.00 428 PHE A O 1
ATOM 3607 N N . TYR A 1 429 ? 34.944 20.437 -41.565 1.00 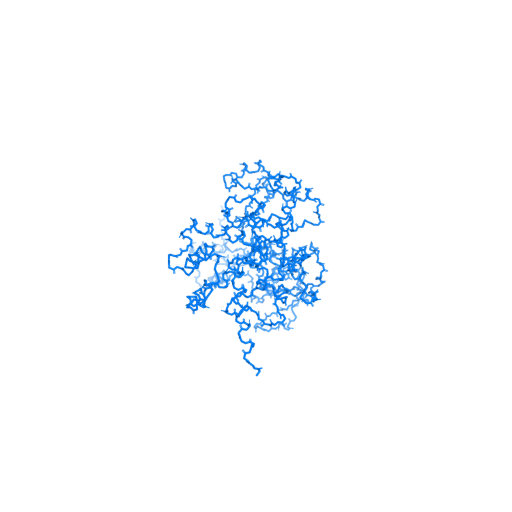89.56 429 TYR A N 1
ATOM 3608 C CA . TYR A 1 429 ? 35.730 19.695 -40.583 1.00 89.56 429 TYR A CA 1
ATOM 3609 C C . TYR A 1 429 ? 35.081 19.725 -39.192 1.00 89.56 429 TYR A C 1
ATOM 3611 O O . TYR A 1 429 ? 34.873 18.681 -38.577 1.00 89.56 429 TYR A O 1
ATOM 3619 N N . SER A 1 430 ? 34.662 20.907 -38.719 1.00 91.06 430 SER A N 1
ATOM 3620 C CA . SER A 1 430 ? 33.992 21.050 -37.421 1.00 91.06 430 SER A CA 1
ATOM 3621 C C . SER A 1 430 ? 32.688 20.253 -37.347 1.00 91.06 430 SER A C 1
ATOM 3623 O O . SER A 1 430 ? 32.408 19.635 -36.322 1.00 91.06 430 SER A O 1
ATOM 3625 N N . ASN A 1 431 ? 31.889 20.231 -38.419 1.00 90.56 431 ASN A N 1
ATOM 3626 C CA . ASN A 1 431 ? 30.643 19.463 -38.439 1.00 90.56 431 ASN A CA 1
ATOM 3627 C C . ASN A 1 431 ? 30.889 17.949 -38.496 1.00 90.56 431 ASN A C 1
ATOM 3629 O O . ASN A 1 431 ? 30.187 17.215 -37.806 1.00 90.56 431 ASN A O 1
ATOM 3633 N N . ILE A 1 432 ? 31.895 17.481 -39.245 1.00 91.38 432 ILE A N 1
ATOM 3634 C CA . ILE A 1 432 ? 32.263 16.057 -39.287 1.00 91.38 432 ILE A CA 1
ATOM 3635 C C . ILE A 1 432 ? 32.783 15.596 -37.918 1.00 91.38 432 ILE A C 1
ATOM 3637 O O . ILE A 1 432 ? 32.387 14.539 -37.430 1.00 91.38 432 ILE A O 1
ATOM 3641 N N . MET A 1 433 ? 33.601 16.410 -37.243 1.00 92.38 433 MET A N 1
ATOM 3642 C CA . MET A 1 433 ? 34.155 16.066 -35.927 1.00 92.38 433 MET A CA 1
ATOM 3643 C C . MET A 1 433 ? 33.110 15.996 -34.806 1.00 92.38 433 MET A C 1
ATOM 3645 O O . MET A 1 433 ? 33.352 15.342 -33.794 1.00 92.38 433 MET A O 1
ATOM 3649 N N . ARG A 1 434 ? 31.931 16.608 -34.988 1.00 90.81 434 ARG A N 1
ATOM 3650 C CA . ARG A 1 434 ? 30.792 16.494 -34.057 1.00 90.81 434 ARG A CA 1
ATOM 3651 C C . ARG A 1 434 ? 30.035 15.167 -34.175 1.00 90.81 434 ARG A C 1
ATOM 3653 O O . ARG A 1 434 ? 29.201 14.882 -33.319 1.00 90.81 434 ARG A O 1
ATOM 3660 N N . ILE A 1 435 ? 30.275 14.374 -35.221 1.00 91.31 435 ILE A N 1
ATOM 3661 C CA . ILE A 1 435 ? 29.598 13.089 -35.423 1.00 91.31 435 ILE A CA 1
ATOM 3662 C C . ILE A 1 435 ? 30.171 12.066 -34.442 1.00 91.31 435 ILE A C 1
ATOM 3664 O O . ILE A 1 435 ? 31.367 11.771 -34.462 1.00 91.31 435 ILE A O 1
ATOM 3668 N N . GLY A 1 436 ? 29.300 11.537 -33.580 1.00 86.75 436 GLY A N 1
ATOM 3669 C CA . GLY A 1 436 ? 29.677 10.573 -32.545 1.00 86.75 436 GLY A CA 1
ATOM 3670 C C . GLY A 1 436 ? 29.977 9.173 -33.079 1.00 86.75 436 GLY A C 1
ATOM 3671 O O . GLY A 1 436 ? 30.812 8.486 -32.503 1.00 86.75 436 GLY A O 1
ATOM 3672 N N . GLU A 1 437 ? 29.344 8.768 -34.186 1.00 88.31 437 GLU A N 1
ATOM 3673 C CA . GLU A 1 437 ? 29.515 7.426 -34.751 1.00 88.31 437 GLU A CA 1
ATOM 3674 C C . GLU A 1 437 ? 30.830 7.318 -35.547 1.00 88.31 437 GLU A C 1
ATOM 3676 O O . GLU A 1 437 ? 30.955 7.964 -36.599 1.00 88.31 437 GLU A O 1
ATOM 3681 N N . PRO A 1 438 ? 31.817 6.514 -35.095 1.00 88.81 438 PRO A N 1
ATOM 3682 C CA . PRO A 1 438 ? 33.164 6.522 -35.666 1.00 88.81 438 PRO A CA 1
ATOM 3683 C C . PRO A 1 438 ? 33.198 6.159 -37.150 1.00 88.81 438 PRO A C 1
ATOM 3685 O O . PRO A 1 438 ? 33.898 6.819 -37.917 1.00 88.81 438 PRO A O 1
ATOM 3688 N N . TYR A 1 439 ? 32.410 5.161 -37.561 1.00 87.19 439 TYR A N 1
ATOM 3689 C CA . TYR A 1 439 ? 32.368 4.702 -38.948 1.00 87.19 439 TYR A CA 1
ATOM 3690 C C . TYR A 1 439 ? 31.826 5.783 -39.896 1.00 87.19 439 TYR A C 1
ATOM 3692 O O . TYR A 1 439 ? 32.445 6.084 -40.916 1.00 87.19 439 TYR A O 1
ATOM 3700 N N . LEU A 1 440 ? 30.704 6.424 -39.541 1.00 87.06 440 LEU A N 1
ATOM 3701 C CA . LEU A 1 440 ? 30.127 7.514 -40.341 1.00 87.06 440 LEU A CA 1
ATOM 3702 C C . LEU A 1 440 ? 31.087 8.702 -40.446 1.00 87.06 440 LEU A C 1
ATOM 3704 O O . LEU A 1 440 ? 31.260 9.272 -41.525 1.00 87.06 440 LEU A O 1
ATOM 3708 N N . ARG A 1 441 ? 31.748 9.047 -39.336 1.00 92.31 441 ARG A N 1
ATOM 3709 C CA . ARG A 1 441 ? 32.760 10.103 -39.306 1.00 92.31 441 ARG A CA 1
ATOM 3710 C C . ARG A 1 441 ? 33.932 9.783 -40.232 1.00 92.31 441 ARG A C 1
ATOM 3712 O O . ARG A 1 441 ? 34.350 10.656 -40.984 1.00 92.31 441 ARG A O 1
ATOM 3719 N N . GLU A 1 442 ? 34.442 8.552 -40.217 1.00 91.06 442 GLU A N 1
ATOM 3720 C CA . GLU A 1 442 ? 35.550 8.130 -41.083 1.00 91.06 442 GLU A CA 1
ATOM 3721 C C . GLU A 1 442 ? 35.186 8.233 -42.573 1.00 91.06 442 GLU A C 1
ATOM 3723 O O . GLU A 1 442 ? 35.966 8.761 -43.365 1.00 91.06 442 GLU A O 1
ATOM 3728 N N . GLN A 1 443 ? 33.985 7.794 -42.960 1.00 89.25 443 GLN A N 1
ATOM 3729 C CA . GLN A 1 443 ? 33.524 7.873 -44.352 1.00 89.25 443 GLN A CA 1
ATOM 3730 C C . GLN A 1 443 ? 33.375 9.323 -44.835 1.00 89.25 443 GLN A C 1
ATOM 3732 O O . GLN A 1 443 ? 33.821 9.667 -45.930 1.00 89.25 443 GLN A O 1
ATOM 3737 N N . LEU A 1 444 ? 32.818 10.206 -44.003 1.00 89.56 444 LEU A N 1
ATOM 3738 C CA . LEU A 1 444 ? 32.716 11.630 -44.332 1.00 89.56 444 LEU A CA 1
ATOM 3739 C C . LEU A 1 444 ? 34.081 12.321 -44.361 1.00 89.56 444 LEU A C 1
ATOM 3741 O O . LEU A 1 444 ? 34.296 13.194 -45.198 1.00 89.56 444 LEU A O 1
ATOM 3745 N N . MET A 1 445 ? 35.019 11.913 -43.500 1.00 90.25 445 MET A N 1
ATOM 3746 C CA . MET A 1 445 ? 36.397 12.406 -43.545 1.00 90.25 445 MET A CA 1
ATOM 3747 C C . MET A 1 445 ? 37.119 11.985 -44.825 1.00 90.25 445 MET A C 1
ATOM 3749 O O . MET A 1 445 ? 37.859 12.788 -45.386 1.00 90.25 445 MET A O 1
ATOM 3753 N N . LYS A 1 446 ? 36.881 10.769 -45.333 1.00 88.81 446 LYS A N 1
ATOM 3754 C CA . LYS A 1 446 ? 37.412 10.343 -46.639 1.00 88.81 446 LYS A CA 1
ATOM 3755 C C . LYS A 1 446 ? 36.921 11.260 -47.759 1.00 88.81 446 LYS A C 1
ATOM 3757 O O . LYS A 1 446 ? 37.740 11.746 -48.532 1.00 88.81 446 LYS A O 1
ATOM 3762 N N . LEU A 1 447 ? 35.621 11.560 -47.799 1.00 86.81 447 LEU A N 1
ATOM 3763 C CA . LEU A 1 447 ? 35.046 12.495 -48.776 1.00 86.81 447 LEU A CA 1
ATOM 3764 C C . LEU A 1 447 ? 35.596 13.915 -48.612 1.00 86.81 447 LEU A C 1
ATOM 3766 O O . LEU A 1 447 ? 35.971 14.556 -49.589 1.00 86.81 447 LEU A O 1
ATOM 3770 N N . TYR A 1 448 ? 35.707 14.398 -47.376 1.00 88.12 448 TYR A N 1
ATOM 3771 C CA . TYR A 1 448 ? 36.318 15.692 -47.085 1.00 88.12 448 TYR A CA 1
ATOM 3772 C C . TYR A 1 448 ? 37.756 15.774 -47.617 1.00 88.12 448 TYR A C 1
ATOM 3774 O O . TYR A 1 448 ? 38.091 16.730 -48.313 1.00 88.12 448 TYR A O 1
ATOM 3782 N N . ASN A 1 449 ? 38.579 14.751 -47.367 1.00 87.38 449 ASN A N 1
ATOM 3783 C CA . ASN A 1 449 ? 39.967 14.697 -47.827 1.00 87.38 449 ASN A CA 1
ATOM 3784 C C . ASN A 1 449 ? 40.086 14.618 -49.360 1.00 87.38 449 ASN A C 1
ATOM 3786 O O . ASN A 1 449 ? 41.074 15.098 -49.908 1.00 87.38 449 ASN A O 1
ATOM 3790 N N . MET A 1 450 ? 39.092 14.062 -50.065 1.00 83.94 450 MET A N 1
ATOM 3791 C CA . MET A 1 450 ? 39.055 14.088 -51.536 1.00 83.94 450 MET A CA 1
ATOM 3792 C C . MET A 1 450 ? 38.895 15.513 -52.084 1.00 83.94 450 MET A C 1
ATOM 3794 O O . MET A 1 450 ? 39.517 15.861 -53.085 1.00 83.94 450 MET A O 1
ATOM 3798 N N . HIS A 1 451 ? 38.086 16.352 -51.430 1.00 79.94 451 HIS A N 1
ATOM 3799 C CA . HIS A 1 451 ? 37.868 17.745 -51.843 1.00 79.94 451 HIS A CA 1
ATOM 3800 C C . HIS A 1 451 ? 38.915 18.717 -51.289 1.00 79.94 451 HIS A C 1
ATOM 3802 O O . HIS A 1 451 ? 39.183 19.761 -51.890 1.00 79.94 451 HIS A O 1
ATOM 3808 N N . TYR A 1 452 ? 39.515 18.375 -50.153 1.00 79.19 452 TYR A N 1
ATOM 3809 C CA . TYR A 1 452 ? 40.493 19.185 -49.442 1.00 79.19 452 TYR A CA 1
ATOM 3810 C C . TYR A 1 452 ? 41.723 18.338 -49.088 1.00 79.19 452 TYR A C 1
ATOM 3812 O O . TYR A 1 452 ? 41.936 18.034 -47.913 1.00 79.19 452 TYR A O 1
ATOM 3820 N N . PRO A 1 453 ? 42.535 17.942 -50.086 1.00 70.75 453 PRO A N 1
ATOM 3821 C CA . PRO A 1 453 ? 43.738 17.167 -49.835 1.00 70.75 453 PRO A CA 1
ATOM 3822 C C . PRO A 1 453 ? 44.671 17.949 -48.911 1.00 70.75 453 PRO A C 1
ATOM 3824 O O . PRO A 1 453 ? 44.992 19.116 -49.155 1.00 70.75 453 PRO A O 1
ATOM 3827 N N . THR A 1 454 ? 45.106 17.300 -47.837 1.00 60.41 454 THR A N 1
ATOM 3828 C CA . THR A 1 454 ? 46.230 17.757 -47.026 1.00 60.41 454 THR A CA 1
ATOM 3829 C C . THR A 1 454 ? 47.481 17.650 -47.890 1.00 60.41 454 THR A C 1
ATOM 3831 O O . THR A 1 454 ? 48.027 16.563 -48.058 1.00 60.41 454 THR A O 1
ATOM 3834 N N . TYR A 1 455 ? 47.905 18.755 -48.502 1.00 51.06 455 TYR A N 1
ATOM 3835 C CA . TYR A 1 455 ? 49.257 18.834 -49.041 1.00 51.06 455 TYR A CA 1
ATOM 3836 C C . TYR A 1 455 ? 50.222 18.812 -47.853 1.00 51.06 455 TYR A C 1
ATOM 3838 O O . TYR A 1 455 ? 50.274 19.776 -47.090 1.00 51.06 455 TYR A O 1
ATOM 3846 N N . ASP A 1 456 ? 50.961 17.710 -47.706 1.00 43.28 456 ASP A N 1
ATOM 3847 C CA . ASP A 1 456 ? 52.246 17.694 -47.007 1.00 43.28 456 ASP A CA 1
ATOM 3848 C C . ASP A 1 456 ? 53.164 18.687 -47.732 1.00 43.28 456 ASP A C 1
ATOM 3850 O O . ASP A 1 456 ? 53.773 18.368 -48.752 1.00 43.28 456 ASP A O 1
ATOM 3854 N N . ASN A 1 457 ? 53.218 19.916 -47.227 1.00 39.12 457 ASN A N 1
ATOM 3855 C CA . ASN A 1 457 ? 54.214 20.915 -47.606 1.00 39.12 457 ASN A CA 1
ATOM 3856 C C . ASN A 1 457 ? 55.295 21.054 -46.519 1.00 39.12 457 ASN A C 1
ATOM 3858 O O . ASN A 1 457 ? 55.904 22.108 -46.403 1.00 39.12 457 ASN A O 1
ATOM 3862 N N . ASP A 1 458 ? 55.575 19.977 -45.779 1.00 40.03 458 ASP A N 1
ATOM 3863 C CA . ASP A 1 458 ? 56.773 19.846 -44.940 1.00 40.03 458 ASP A CA 1
ATOM 3864 C C . ASP A 1 458 ? 57.777 18.893 -45.606 1.00 40.03 458 ASP A C 1
ATOM 3866 O O . ASP A 1 458 ? 58.123 17.821 -45.110 1.00 40.03 458 ASP A O 1
ATOM 3870 N N . ARG A 1 459 ? 58.245 19.292 -46.790 1.00 36.03 459 ARG A N 1
ATOM 3871 C CA . ARG A 1 459 ? 59.554 18.897 -47.320 1.00 36.03 459 ARG A CA 1
ATOM 3872 C C . ARG A 1 459 ? 60.132 20.068 -48.094 1.00 36.03 459 ARG A C 1
ATOM 3874 O O . ARG A 1 459 ? 59.936 20.123 -49.301 1.00 36.03 459 ARG A O 1
ATOM 3881 N N . TYR A 1 460 ? 60.830 20.957 -47.394 1.00 33.34 460 TYR A N 1
ATOM 3882 C CA . TYR A 1 460 ? 62.101 21.544 -47.827 1.00 33.34 460 TYR A CA 1
ATOM 3883 C C . TYR A 1 460 ? 62.908 21.975 -46.609 1.00 33.34 460 TYR A C 1
ATOM 3885 O O . TYR A 1 460 ? 62.310 22.597 -45.705 1.00 33.34 460 TYR A O 1
#

InterPro domains:
  IPR003959 ATPase, AAA-type, core [PF13304] (251-353)
  IPR027417 P-loop containing nucleoside triphosphate hydrolase [G3DSA:3.40.50.300] (127-361)

Sequence (460 aa):
MVVENLHDNTLEIIENCLDLLTGEKEPSYKKFLNHCYEWIGKRRSMYSSKSDLRQLLNALMKYVNNVNDSLPFNRFAKKYKRYDKLNIRQLTRLRLLYETMKSWNFSTNIFMVEYEKLTDIERCQHYIVYKTINICAVYPEYRDYLDKKDNGWNNTGLVFNTSVITEVVEQIKIDTTHVTLKLRQCLNFIDQRQKEDCNIFEFLSDANLQYKLGNDFKGCLLVRFDNLKSYYKKSPFPLDLLPPPIYKTDILYQSERYENTYIPYKYLSSGEKQLLNNFGALIYHLRNLDSVTDNKRLYENINVFFEEIELYFHPEYQRIVVKMLVEKLHAIDFHHIKRINITFVTHSPFILSDIPLCNVLFLKGGKPVTEKMQENTFGANIHGMLRNGFFLPSLPIGEFAHDKINRLFERLNGYKLDSRSQKQKEWFYSNIMRIGEPYLREQLMKLYNMHYPTYDNDRY